Protein AF-0000000078281452 (afdb_homodimer)

Secondary structure (DSSP, 8-state):
--S-EEEEEEEE-TTSBSSSGGGGSHHHHHHHHHHHHHHHHT--SEEEEEHHHHIIIIITTPPP-----SSPPPSS-B-S-S--SSEEEEE-TT-----SSSEE-SGGGPPPEEEEEEE-TT--HHHHHHHHHHT-EEEE--SSS--HHHHHHHHHHHH---EEEE---HHHHHHHHHTT--SEEEEEE-SEE---TTS-BSS---TT-S----EE-EEEEEEEETTTEEEEEEE-/--S-EEEEEEEE-TTSBSSSGGGGSHHHHHHHHHHHHHHHHT--SEEEEEHHHHIIIIITTPPP-----SSPPPSS-B-S-S--SSEEEEE-TT-----SSSEE-SGGGPPPEEEEEEE-TT--HHHHHHHHHHT-EEEE--SSS--HHHHHHHHHHHH---EEEE---HHHHHHHHHTT--SEEEEEE-SEE---TTS-BSS---TT-S----EE-EEEEEEEETTTEEEEEEE-

Foldseek 3Di:
DLFAQEEAQAEAEPVQFRDADQCVDPLNVLLVLVSLVVVVVLLFQEEEEEDVVCCVPPQVQDFADFDDDPDADDQAWDQLDLDDSHAYEYEDAAQGGHDDAQWDPDDSPDHTHGYEYEYAPNYDSRSVVSCVVRSHTYHHQYHRDHDVVSVRSCCCPRNVTHHYYYYDDQAVQQVCVQVVNHFKYKYKYRHHDRPDPPGGGNHDHDPPDPDGDDDDWDWDDWDDDPDRIIITMIGD/DLFAQEEAQAEAEPVQFRDADQCVDPLNVLLVLVSLVVVVVLLFQEEEEEDVVCCVPPQVQDFADFDDDPDADDQAWDQLDLDDSHAYEYEDAAQGGHDDAQWDPDDSPDHTHGYEYEYALNYDSRSVVSCVVRSHTYHHQYHRDHDVVSVRSCCCPRNVTHHYYYYDDQAVQQVCVQVVNHFKYKYKYRHHDRPDPPGGGNHDHDPVDPDGDDDDWDWDDWDDDPPRIIITMIGD

InterPro domains:
  IPR002734 Bacterial bifunctional deaminase-reductase, C-terminal [PF01872] (4-227)
  IPR024072 Dihydrofolate reductase-like domain superfamily [G3DSA:3.40.430.10] (1-236)
  IPR024072 Dihydrofolate reductase-like domain superfamily [SSF53597] (1-235)
  IPR050765 Riboflavin Biosynthesis HTP Reductase [PTHR38011] (2-235)

Structure (mmCIF, N/CA/C/O backbone):
data_AF-0000000078281452-model_v1
#
loop_
_entity.id
_entity.type
_entity.pdbx_description
1 polymer '5-amino-6-(5-phosphoribosylamino)uracil reductase'
#
loop_
_atom_site.group_PDB
_atom_site.id
_atom_site.type_symbol
_atom_site.label_atom_id
_atom_site.label_alt_id
_atom_site.label_comp_id
_atom_site.label_asym_id
_atom_site.label_entity_id
_atom_site.label_seq_id
_atom_site.pdbx_PDB_ins_code
_atom_site.Cartn_x
_atom_site.Cartn_y
_atom_site.Cartn_z
_atom_site.occupancy
_atom_site.B_iso_or_equiv
_atom_site.auth_seq_id
_atom_site.auth_comp_id
_atom_site.auth_asym_id
_atom_site.auth_atom_id
_atom_site.pdbx_PDB_model_num
ATOM 1 N N . MET A 1 1 ? 11.133 -30.734 3.061 1 70.44 1 MET A N 1
ATOM 2 C CA . MET A 1 1 ? 9.781 -30.234 3.256 1 70.44 1 MET A CA 1
ATOM 3 C C . MET A 1 1 ? 8.844 -30.766 2.178 1 70.44 1 MET A C 1
ATOM 5 O O . MET A 1 1 ? 9.273 -31.047 1.057 1 70.44 1 MET A O 1
ATOM 9 N N . ASN A 1 2 ? 7.605 -31.125 2.459 1 92.94 2 ASN A N 1
ATOM 10 C CA . ASN A 1 2 ? 6.664 -31.734 1.532 1 92.94 2 ASN A CA 1
ATOM 11 C C . ASN A 1 2 ? 5.992 -30.703 0.636 1 92.94 2 ASN A C 1
ATOM 13 O O . ASN A 1 2 ? 4.863 -30.906 0.189 1 92.94 2 ASN A O 1
ATOM 17 N N . ARG A 1 3 ? 6.715 -29.5 0.465 1 97.75 3 ARG A N 1
ATOM 18 C CA . ARG A 1 3 ? 6.258 -28.438 -0.427 1 97.75 3 ARG A CA 1
ATOM 19 C C . ARG A 1 3 ? 7.438 -27.672 -1.017 1 97.75 3 ARG A C 1
ATOM 21 O O . ARG A 1 3 ? 8.562 -27.781 -0.521 1 97.75 3 ARG A O 1
ATOM 28 N N . PRO A 1 4 ? 7.25 -26.906 -2.113 1 98.75 4 PRO A N 1
ATOM 29 C CA . PRO A 1 4 ? 8.336 -26.078 -2.668 1 98.75 4 PRO A CA 1
ATOM 30 C C . PRO A 1 4 ? 8.781 -24.969 -1.72 1 98.75 4 PRO A C 1
ATOM 32 O O . PRO A 1 4 ? 8.039 -24.609 -0.804 1 98.75 4 PRO A O 1
ATOM 35 N N . HIS A 1 5 ? 10.07 -24.562 -1.859 1 98.75 5 HIS A N 1
ATOM 36 C CA . HIS A 1 5 ? 10.469 -23.266 -1.347 1 98.75 5 HIS A CA 1
ATOM 37 C C . HIS A 1 5 ? 9.75 -22.141 -2.08 1 98.75 5 HIS A C 1
ATOM 39 O O . HIS A 1 5 ? 9.836 -22.031 -3.307 1 98.75 5 HIS A O 1
ATOM 45 N N . ILE A 1 6 ? 8.992 -21.266 -1.344 1 98.88 6 ILE A N 1
ATOM 46 C CA . ILE A 1 6 ? 8.109 -20.312 -1.989 1 98.88 6 ILE A CA 1
ATOM 47 C C . ILE A 1 6 ? 8.648 -18.891 -1.779 1 98.88 6 ILE A C 1
ATOM 49 O O . ILE A 1 6 ? 8.812 -18.453 -0.642 1 98.88 6 ILE A O 1
ATOM 53 N N . ILE A 1 7 ? 8.93 -18.172 -2.822 1 98.94 7 ILE A N 1
ATOM 54 C CA . ILE A 1 7 ? 9.328 -16.766 -2.836 1 98.94 7 ILE A CA 1
ATOM 55 C C . ILE A 1 7 ? 8.211 -15.922 -3.439 1 98.94 7 ILE A C 1
ATOM 57 O O . ILE A 1 7 ? 7.836 -16.109 -4.598 1 98.94 7 ILE A O 1
ATOM 61 N N . CYS A 1 8 ? 7.613 -15.062 -2.646 1 98.94 8 CYS A N 1
ATOM 62 C CA . CYS A 1 8 ? 6.723 -14.055 -3.215 1 98.94 8 CYS A CA 1
ATOM 63 C C . CYS A 1 8 ? 7.52 -12.93 -3.867 1 98.94 8 CYS A C 1
ATOM 65 O O . CYS A 1 8 ? 8.195 -12.156 -3.18 1 98.94 8 CYS A O 1
ATOM 67 N N . HIS A 1 9 ? 7.512 -12.898 -5.184 1 98.88 9 HIS A N 1
ATOM 68 C CA . HIS A 1 9 ? 8.273 -11.922 -5.961 1 98.88 9 HIS A CA 1
ATOM 69 C C . HIS A 1 9 ? 7.344 -10.922 -6.648 1 98.88 9 HIS A C 1
ATOM 71 O O . HIS A 1 9 ? 6.594 -11.289 -7.559 1 98.88 9 HIS A O 1
ATOM 77 N N . MET A 1 10 ? 7.398 -9.664 -6.191 1 98.88 10 MET A N 1
ATOM 78 C CA . MET A 1 10 ? 6.43 -8.664 -6.633 1 98.88 10 MET A CA 1
ATOM 79 C C . MET A 1 10 ? 7.117 -7.348 -6.969 1 98.88 10 MET A C 1
ATOM 81 O O . MET A 1 10 ? 8.102 -6.977 -6.328 1 98.88 10 MET A O 1
ATOM 85 N N . MET A 1 11 ? 6.66 -6.699 -7.969 1 98.69 11 MET A N 1
ATOM 86 C CA . MET A 1 11 ? 6.906 -5.266 -8.102 1 98.69 11 MET A CA 1
ATOM 87 C C . MET A 1 11 ? 5.82 -4.461 -7.395 1 98.69 11 MET A C 1
ATOM 89 O O . MET A 1 11 ? 4.637 -4.777 -7.5 1 98.69 11 MET A O 1
ATOM 93 N N . VAL A 1 12 ? 6.219 -3.434 -6.711 1 98.75 12 VAL A N 1
ATOM 94 C CA . VAL A 1 12 ? 5.262 -2.664 -5.918 1 98.75 12 VAL A CA 1
ATOM 95 C C . VAL A 1 12 ? 5.582 -1.174 -6.031 1 98.75 12 VAL A C 1
ATOM 97 O O . VAL A 1 12 ? 6.75 -0.788 -6.121 1 98.75 12 VAL A O 1
ATOM 100 N N . ALA A 1 13 ? 4.531 -0.333 -6.129 1 98.56 13 ALA A N 1
ATOM 101 C CA . ALA A 1 13 ? 4.68 1.114 -6.008 1 98.56 13 ALA A CA 1
ATOM 102 C C . ALA A 1 13 ? 4.961 1.517 -4.562 1 98.56 13 ALA A C 1
ATOM 104 O O . ALA A 1 13 ? 4.828 0.701 -3.646 1 98.56 13 ALA A O 1
ATOM 105 N N . LEU A 1 14 ? 5.316 2.762 -4.332 1 98.69 14 LEU A N 1
ATOM 106 C CA . LEU A 1 14 ? 5.691 3.252 -3.012 1 98.69 14 LEU A CA 1
ATOM 107 C C . LEU A 1 14 ? 4.512 3.168 -2.047 1 98.69 14 LEU A C 1
ATOM 109 O O . LEU A 1 14 ? 4.707 3.053 -0.834 1 98.69 14 LEU A O 1
ATOM 113 N N . ASP A 1 15 ? 3.295 3.193 -2.609 1 98.25 15 ASP A N 1
ATOM 114 C CA . ASP A 1 15 ? 2.107 3.135 -1.764 1 98.25 15 ASP A CA 1
ATOM 115 C C . ASP A 1 15 ? 1.505 1.732 -1.758 1 98.25 15 ASP A C 1
ATOM 117 O O . ASP A 1 15 ? 0.327 1.559 -1.439 1 98.25 15 ASP A O 1
ATOM 121 N N . GLY A 1 16 ? 2.277 0.703 -2.178 1 98.5 16 GLY A N 1
ATOM 122 C CA . GLY A 1 16 ? 1.945 -0.696 -1.958 1 98.5 16 GLY A CA 1
ATOM 123 C C . GLY A 1 16 ? 1.131 -1.3 -3.086 1 98.5 16 GLY A C 1
ATOM 124 O O . GLY A 1 16 ? 0.745 -2.469 -3.021 1 98.5 16 GLY A O 1
ATOM 125 N N . LYS A 1 17 ? 0.88 -0.483 -4.137 1 97.94 17 LYS A N 1
ATOM 126 C CA . LYS A 1 17 ? 0.042 -0.959 -5.234 1 97.94 17 LYS A CA 1
ATOM 127 C C . LYS A 1 17 ? 0.832 -1.863 -6.18 1 97.94 17 LYS A C 1
ATOM 129 O O . LYS A 1 17 ? 1.999 -1.595 -6.473 1 97.94 17 LYS A O 1
ATOM 134 N N . ILE A 1 18 ? 0.162 -2.918 -6.707 1 98.19 18 ILE A N 1
ATOM 135 C CA . ILE A 1 18 ? 0.9 -3.879 -7.52 1 98.19 18 ILE A CA 1
ATOM 136 C C . ILE A 1 18 ? 0.358 -3.871 -8.945 1 98.19 18 ILE A C 1
ATOM 138 O O . ILE A 1 18 ? 0.804 -4.652 -9.789 1 98.19 18 ILE A O 1
ATOM 142 N N . ILE A 1 19 ? -0.633 -3.104 -9.203 1 96.31 19 ILE A N 1
ATOM 143 C CA . ILE A 1 19 ? -1.173 -2.82 -10.531 1 96.31 19 ILE A CA 1
ATOM 144 C C . ILE A 1 19 ? -1.638 -1.367 -10.602 1 96.31 19 ILE A C 1
ATOM 146 O O . ILE A 1 19 ? -1.629 -0.658 -9.594 1 96.31 19 ILE A O 1
ATOM 150 N N . GLY A 1 20 ? -1.93 -0.9 -11.781 1 93.94 20 GLY A N 1
ATOM 151 C CA . GLY A 1 20 ? -2.508 0.429 -11.898 1 93.94 20 GLY A CA 1
ATOM 152 C C . GLY A 1 20 ? -1.698 1.358 -12.781 1 93.94 20 GLY A C 1
ATOM 153 O O . GLY A 1 20 ? -0.766 0.921 -13.461 1 93.94 20 GLY A O 1
ATOM 154 N N . GLU A 1 21 ? -2.014 2.619 -12.711 1 93.81 21 GLU A N 1
ATOM 155 C CA . GLU A 1 21 ? -1.509 3.619 -13.648 1 93.81 21 GLU A CA 1
ATOM 156 C C . GLU A 1 21 ? -0.019 3.869 -13.438 1 93.81 21 GLU A C 1
ATOM 158 O O . GLU A 1 21 ? 0.686 4.273 -14.367 1 93.81 21 GLU A O 1
ATOM 163 N N . TYR A 1 22 ? 0.426 3.625 -12.227 1 96.19 22 TYR A N 1
ATOM 164 C CA . TYR A 1 22 ? 1.844 3.877 -11.992 1 96.19 22 TYR A CA 1
ATOM 165 C C . TYR A 1 22 ? 2.709 3.037 -12.93 1 96.19 22 TYR A C 1
ATOM 167 O O . TYR A 1 22 ? 3.828 3.428 -13.266 1 96.19 22 TYR A O 1
ATOM 175 N N . MET A 1 23 ? 2.221 1.905 -13.414 1 96.06 23 MET A N 1
ATOM 176 C CA . MET A 1 23 ? 2.986 0.963 -14.227 1 96.06 23 MET A CA 1
ATOM 177 C C . MET A 1 23 ? 3.27 1.542 -15.609 1 96.06 23 MET A C 1
ATOM 179 O O . MET A 1 23 ? 4.129 1.038 -16.328 1 96.06 23 MET A O 1
ATOM 183 N N . ASP A 1 24 ? 2.566 2.57 -15.969 1 94.19 24 ASP A N 1
ATOM 184 C CA . ASP A 1 24 ? 2.717 3.168 -17.297 1 94.19 24 ASP A CA 1
ATOM 185 C C . ASP A 1 24 ? 3.768 4.277 -17.281 1 94.19 24 ASP A C 1
ATOM 187 O O . ASP A 1 24 ? 4.043 4.891 -18.312 1 94.19 24 ASP A O 1
ATOM 191 N N . THR A 1 25 ? 4.387 4.508 -16.141 1 95.81 25 THR A N 1
ATOM 192 C CA . THR A 1 25 ? 5.438 5.516 -16.047 1 95.81 25 THR A CA 1
ATOM 193 C C . THR A 1 25 ? 6.77 4.949 -16.531 1 95.81 25 THR A C 1
ATOM 195 O O . THR A 1 25 ? 6.965 3.734 -16.547 1 95.81 25 THR A O 1
ATOM 198 N N . LYS A 1 26 ? 7.645 5.82 -16.922 1 92.44 26 LYS A N 1
ATOM 199 C CA . LYS A 1 26 ? 8.945 5.398 -17.438 1 92.44 26 LYS A CA 1
ATOM 200 C C . LYS A 1 26 ? 9.734 4.641 -16.375 1 92.44 26 LYS A C 1
ATOM 202 O O . LYS A 1 26 ? 10.32 3.594 -16.656 1 92.44 26 LYS A O 1
ATOM 207 N N . THR A 1 27 ? 9.766 5.164 -15.234 1 94.31 27 THR A N 1
ATOM 208 C CA . THR A 1 27 ? 10.562 4.547 -14.172 1 94.31 27 THR A CA 1
ATOM 209 C C . THR A 1 27 ? 10 3.178 -13.805 1 94.31 27 THR A C 1
ATOM 211 O O . THR A 1 27 ? 10.758 2.256 -13.492 1 94.31 27 THR A O 1
ATOM 214 N N . ALA A 1 28 ? 8.664 3.068 -13.844 1 95.69 28 ALA A N 1
ATOM 215 C CA . ALA A 1 28 ? 8.055 1.769 -13.578 1 95.69 28 ALA A CA 1
ATOM 216 C C . ALA A 1 28 ? 8.422 0.755 -14.656 1 95.69 28 ALA A C 1
ATOM 218 O O . ALA A 1 28 ? 8.594 -0.431 -14.367 1 95.69 28 ALA A O 1
ATOM 219 N N . TYR A 1 29 ? 8.516 1.206 -15.844 1 94.88 29 TYR A N 1
ATOM 220 C CA . TYR A 1 29 ? 8.93 0.327 -16.938 1 94.88 29 TYR A CA 1
ATOM 221 C C . TYR A 1 29 ? 10.328 -0.222 -16.688 1 94.88 29 TYR A C 1
ATOM 223 O O . TYR A 1 29 ? 10.578 -1.417 -16.875 1 94.88 29 TYR A O 1
ATOM 231 N N . ASP A 1 30 ? 11.195 0.67 -16.281 1 96.31 30 ASP A N 1
ATOM 232 C CA . ASP A 1 30 ? 12.555 0.247 -15.969 1 96.31 30 ASP A CA 1
ATOM 233 C C . ASP A 1 30 ? 12.555 -0.782 -14.836 1 96.31 30 ASP A C 1
ATOM 235 O O . ASP A 1 30 ? 13.305 -1.759 -14.883 1 96.31 30 ASP A O 1
ATOM 239 N N . MET A 1 31 ? 11.75 -0.57 -13.867 1 97.75 31 MET A N 1
ATOM 240 C CA . MET A 1 31 ? 11.688 -1.485 -12.734 1 97.75 31 MET A CA 1
ATOM 241 C C . MET A 1 31 ? 11.078 -2.822 -13.141 1 97.75 31 MET A C 1
ATOM 243 O O . MET A 1 31 ? 11.422 -3.865 -12.586 1 97.75 31 MET A O 1
ATOM 247 N N . ASN A 1 32 ? 10.172 -2.773 -14.125 1 96.94 32 ASN A N 1
ATOM 248 C CA . ASN A 1 32 ? 9.609 -4.02 -14.641 1 96.94 32 ASN A CA 1
ATOM 249 C C . ASN A 1 32 ? 10.688 -4.891 -15.281 1 96.94 32 ASN A C 1
ATOM 251 O O . ASN A 1 32 ? 10.664 -6.117 -15.148 1 96.94 32 ASN A O 1
ATOM 255 N N . ALA A 1 33 ? 11.594 -4.266 -16.016 1 96.19 33 ALA A N 1
ATOM 256 C CA . ALA A 1 33 ? 12.719 -5 -16.578 1 96.19 33 ALA A CA 1
ATOM 257 C C . ALA A 1 33 ? 13.578 -5.633 -15.492 1 96.19 33 ALA A C 1
ATOM 259 O O . ALA A 1 33 ? 14.016 -6.777 -15.625 1 96.19 33 ALA A O 1
ATOM 260 N N . GLU A 1 34 ? 13.812 -4.887 -14.445 1 98 34 GLU A N 1
ATOM 261 C CA . GLU A 1 34 ? 14.555 -5.418 -13.305 1 98 34 GLU A CA 1
ATOM 262 C C . GLU A 1 34 ? 13.797 -6.566 -12.641 1 98 34 GLU A C 1
ATOM 264 O O . GLU A 1 34 ? 14.398 -7.566 -12.242 1 98 34 GLU A O 1
ATOM 269 N N . TYR A 1 35 ? 12.523 -6.41 -12.516 1 98.38 35 TYR A N 1
ATOM 270 C CA . TYR A 1 35 ? 11.664 -7.453 -11.977 1 98.38 35 TYR A CA 1
ATOM 271 C C . TYR A 1 35 ? 11.844 -8.758 -12.742 1 98.38 35 TYR A C 1
ATOM 273 O O . TYR A 1 35 ? 12.016 -9.82 -12.133 1 98.38 35 TYR A O 1
ATOM 281 N N . ASP A 1 36 ? 11.828 -8.648 -14.047 1 97.12 36 ASP A N 1
ATOM 282 C CA . ASP A 1 36 ? 11.977 -9.82 -14.906 1 97.12 36 ASP A CA 1
ATOM 283 C C . ASP A 1 36 ? 13.375 -10.43 -14.758 1 97.12 36 ASP A C 1
ATOM 285 O O . ASP A 1 36 ? 13.516 -11.648 -14.688 1 97.12 36 ASP A O 1
ATOM 289 N N . ARG A 1 37 ? 14.359 -9.578 -14.734 1 97.19 37 ARG A N 1
ATOM 290 C CA . ARG A 1 37 ? 15.727 -10.055 -14.562 1 97.19 37 ARG A CA 1
ATOM 291 C C . ARG A 1 37 ? 15.883 -10.82 -13.25 1 97.19 37 ARG A C 1
ATOM 293 O O . ARG A 1 37 ? 16.469 -11.906 -13.227 1 97.19 37 ARG A O 1
ATOM 300 N N . ILE A 1 38 ? 15.344 -10.305 -12.188 1 98.38 38 ILE A N 1
ATOM 301 C CA . ILE A 1 38 ? 15.445 -10.922 -10.867 1 98.38 38 ILE A CA 1
ATOM 302 C C . ILE A 1 38 ? 14.656 -12.227 -10.836 1 98.38 38 ILE A C 1
ATOM 304 O O . ILE A 1 38 ? 15.102 -13.219 -10.266 1 98.38 38 ILE A O 1
ATOM 308 N N . HIS A 1 39 ? 13.469 -12.195 -11.422 1 98.06 39 HIS A N 1
ATOM 309 C CA . HIS A 1 39 ? 12.703 -13.422 -11.594 1 98.06 39 HIS A CA 1
ATOM 310 C C . HIS A 1 39 ? 13.562 -14.531 -12.18 1 98.06 39 HIS A C 1
ATOM 312 O O . HIS A 1 39 ? 13.555 -15.656 -11.68 1 98.06 39 HIS A O 1
ATOM 318 N N . ASP A 1 40 ? 14.281 -14.227 -13.25 1 96.62 40 ASP A N 1
ATOM 319 C CA . ASP A 1 40 ? 15.117 -15.219 -13.93 1 96.62 40 ASP A CA 1
ATOM 320 C C . ASP A 1 40 ? 16.25 -15.695 -13.023 1 96.62 40 ASP A C 1
ATOM 322 O O . ASP A 1 40 ? 16.625 -16.875 -13.055 1 96.62 40 ASP A O 1
ATOM 326 N N . GLU A 1 41 ? 16.734 -14.812 -12.242 1 97.25 41 GLU A N 1
ATOM 327 C CA . GLU A 1 41 ? 17.859 -15.133 -11.367 1 97.25 41 GLU A CA 1
ATOM 328 C C . GLU A 1 41 ? 17.453 -16.156 -10.305 1 97.25 41 GLU A C 1
ATOM 330 O O . GLU A 1 41 ? 18.297 -16.906 -9.812 1 97.25 41 GLU A O 1
ATOM 335 N N . PHE A 1 42 ? 16.203 -16.219 -9.953 1 97.94 42 PHE A N 1
ATOM 336 C CA . PHE A 1 42 ? 15.75 -17.172 -8.945 1 97.94 42 PHE A CA 1
ATOM 337 C C . PHE A 1 42 ? 15.789 -18.594 -9.484 1 97.94 42 PHE A C 1
ATOM 339 O O . PHE A 1 42 ? 15.82 -19.562 -8.711 1 97.94 42 PHE A O 1
ATOM 346 N N . GLU A 1 43 ? 15.742 -18.766 -10.828 1 97.06 43 GLU A N 1
ATOM 347 C CA . GLU A 1 43 ? 15.797 -20.078 -11.477 1 97.06 43 GLU A CA 1
ATOM 348 C C . GLU A 1 43 ? 14.758 -21.031 -10.883 1 97.06 43 GLU A C 1
ATOM 350 O O . GLU A 1 43 ? 15.086 -22.156 -10.508 1 97.06 43 GLU A O 1
ATOM 355 N N . ALA A 1 44 ? 13.531 -20.531 -10.758 1 98 44 ALA A N 1
ATOM 356 C CA . ALA A 1 44 ? 12.461 -21.312 -10.156 1 98 44 ALA A CA 1
ATOM 357 C C . ALA A 1 44 ? 11.922 -22.344 -11.133 1 98 44 ALA A C 1
ATOM 359 O O . ALA A 1 44 ? 12.039 -22.188 -12.352 1 98 44 ALA A O 1
ATOM 360 N N . ASP A 1 45 ? 11.32 -23.422 -10.602 1 98.06 45 ASP A N 1
ATOM 361 C CA . ASP A 1 45 ? 10.711 -24.469 -11.406 1 98.06 45 ASP A CA 1
ATOM 362 C C . ASP A 1 45 ? 9.336 -24.062 -11.914 1 98.06 45 ASP A C 1
ATOM 364 O O . ASP A 1 45 ? 8.82 -24.641 -12.875 1 98.06 45 ASP A O 1
ATOM 368 N N . ALA A 1 46 ? 8.742 -23.062 -11.18 1 98.38 46 ALA A N 1
ATOM 369 C CA . ALA A 1 46 ? 7.387 -22.641 -11.516 1 98.38 46 ALA A CA 1
ATOM 370 C C . ALA A 1 46 ? 7.113 -21.219 -11.008 1 98.38 46 ALA A C 1
ATOM 372 O O . ALA A 1 46 ? 7.781 -20.75 -10.094 1 98.38 46 ALA A O 1
ATOM 373 N N . TRP A 1 47 ? 6.219 -20.594 -11.641 1 98.19 47 TRP A N 1
ATOM 374 C CA . TRP A 1 47 ? 5.633 -19.359 -11.141 1 98.19 47 TRP A CA 1
ATOM 375 C C . TRP A 1 47 ? 4.113 -19.438 -11.133 1 98.19 47 TRP A C 1
ATOM 377 O O . TRP A 1 47 ? 3.523 -20.266 -11.82 1 98.19 47 TRP A O 1
ATOM 387 N N . MET A 1 48 ? 3.504 -18.656 -10.281 1 98.75 48 MET A N 1
ATOM 388 C CA . MET A 1 48 ? 2.082 -18.844 -10 1 98.75 48 MET A CA 1
ATOM 389 C C . MET A 1 48 ? 1.372 -17.5 -9.914 1 98.75 48 MET A C 1
ATOM 391 O O . MET A 1 48 ? 1.904 -16.547 -9.336 1 98.75 48 MET A O 1
ATOM 395 N N . CYS A 1 49 ? 0.233 -17.391 -10.477 1 98.31 49 CYS A N 1
ATOM 396 C CA . CYS A 1 49 ? -0.654 -16.234 -10.375 1 98.31 49 CYS A CA 1
ATOM 397 C C . CYS A 1 49 ? -2.1 -16.672 -10.18 1 98.31 49 CYS A C 1
ATOM 399 O O . CYS A 1 49 ? -2.455 -17.812 -10.477 1 98.31 49 CYS A O 1
ATOM 401 N N . GLY A 1 50 ? -2.857 -15.75 -9.703 1 98.19 50 GLY A N 1
ATOM 402 C CA . GLY A 1 50 ? -4.293 -15.977 -9.617 1 98.19 50 GLY A CA 1
ATOM 403 C C . GLY A 1 50 ? -5.008 -15.75 -10.93 1 98.19 50 GLY A C 1
ATOM 404 O O . GLY A 1 50 ? -4.422 -15.234 -11.891 1 98.19 50 GLY A O 1
ATOM 405 N N . ARG A 1 51 ? -6.25 -16.031 -10.922 1 97.62 51 ARG A N 1
ATOM 406 C CA . ARG A 1 51 ? -7.098 -16.062 -12.109 1 97.62 51 ARG A CA 1
ATOM 407 C C . ARG A 1 51 ? -7.117 -14.703 -12.805 1 97.62 51 ARG A C 1
ATOM 409 O O . ARG A 1 51 ? -6.91 -14.609 -14.016 1 97.62 51 ARG A O 1
ATOM 416 N N . VAL A 1 52 ? -7.289 -13.633 -12.031 1 96.44 52 VAL A N 1
ATOM 417 C CA . VAL A 1 52 ? -7.453 -12.305 -12.602 1 96.44 52 VAL A CA 1
ATOM 418 C C . VAL A 1 52 ? -6.156 -11.867 -13.273 1 96.44 52 VAL A C 1
ATOM 420 O O . VAL A 1 52 ? -6.172 -11.312 -14.375 1 96.44 52 VAL A O 1
ATOM 423 N N . THR A 1 53 ? -5.047 -12.078 -12.633 1 96.75 53 THR A N 1
ATOM 424 C CA . THR A 1 53 ? -3.748 -11.75 -13.211 1 96.75 53 THR A CA 1
ATOM 425 C C . THR A 1 53 ? -3.516 -12.539 -14.5 1 96.75 53 THR A C 1
ATOM 427 O O . THR A 1 53 ? -3.051 -11.984 -15.5 1 96.75 53 THR A O 1
ATOM 430 N N . MET A 1 54 ? -3.877 -13.828 -14.516 1 97.75 54 MET A N 1
ATOM 431 C CA . MET A 1 54 ? -3.744 -14.641 -15.719 1 97.75 54 MET A CA 1
ATOM 432 C C . MET A 1 54 ? -4.625 -14.109 -16.844 1 97.75 54 MET A C 1
ATOM 434 O O . MET A 1 54 ? -4.188 -14.008 -17.984 1 97.75 54 MET A O 1
ATOM 438 N N . ASP A 1 55 ? -5.867 -13.727 -16.484 1 97.44 55 ASP A N 1
ATOM 439 C CA . ASP A 1 55 ? -6.793 -13.164 -17.469 1 97.44 55 ASP A CA 1
ATOM 440 C C . ASP A 1 55 ? -6.227 -11.891 -18.078 1 97.44 55 ASP A C 1
ATOM 442 O O . ASP A 1 55 ? -6.227 -11.727 -19.312 1 97.44 55 ASP A O 1
ATOM 446 N N . ASP A 1 56 ? -5.719 -11.102 -17.25 1 95.06 56 ASP A N 1
ATOM 447 C CA . ASP A 1 56 ? -5.242 -9.789 -17.672 1 95.06 56 ASP A CA 1
ATOM 448 C C . ASP A 1 56 ? -4.055 -9.914 -18.625 1 95.06 56 ASP A C 1
ATOM 450 O O . ASP A 1 56 ? -3.883 -9.094 -19.531 1 95.06 56 ASP A O 1
ATOM 454 N N . ASN A 1 57 ? -3.279 -10.914 -18.484 1 94.88 57 ASN A N 1
ATOM 455 C CA . ASN A 1 57 ? -1.976 -10.914 -19.141 1 94.88 57 ASN A CA 1
ATOM 456 C C . ASN A 1 57 ? -1.906 -11.953 -20.25 1 94.88 57 ASN A C 1
ATOM 458 O O . ASN A 1 57 ? -1.085 -11.844 -21.172 1 94.88 57 ASN A O 1
ATOM 462 N N . PHE A 1 58 ? -2.83 -12.945 -20.219 1 96.25 58 PHE A N 1
ATOM 463 C CA . PHE A 1 58 ? -2.564 -14.047 -21.141 1 96.25 58 PHE A CA 1
ATOM 464 C C . PHE A 1 58 ? -3.826 -14.43 -21.891 1 96.25 58 PHE A C 1
ATOM 466 O O . PHE A 1 58 ? -3.768 -14.734 -23.094 1 96.25 58 PHE A O 1
ATOM 473 N N . THR A 1 59 ? -5.031 -14.477 -21.188 1 96.94 59 THR A N 1
ATOM 474 C CA . THR A 1 59 ? -6.23 -14.906 -21.906 1 96.94 59 THR A CA 1
ATOM 475 C C . THR A 1 59 ? -7.031 -13.695 -22.391 1 96.94 59 THR A C 1
ATOM 477 O O . THR A 1 59 ? -7.922 -13.836 -23.234 1 96.94 59 THR A O 1
ATOM 480 N N . PHE A 1 60 ? -6.75 -12.469 -21.719 1 96.75 60 PHE A N 1
ATOM 481 C CA . PHE A 1 60 ? -7.418 -11.219 -22.062 1 96.75 60 PHE A CA 1
ATOM 482 C C . PHE A 1 60 ? -8.93 -11.375 -21.969 1 96.75 60 PHE A C 1
ATOM 484 O O . PHE A 1 60 ? -9.672 -10.859 -22.812 1 96.75 60 PHE A O 1
ATOM 491 N N . TYR A 1 61 ? -9.328 -12.242 -21.047 1 96.38 61 TYR A N 1
ATOM 492 C CA . TYR A 1 61 ? -10.711 -12.445 -20.641 1 96.38 61 TYR A CA 1
ATOM 493 C C . TYR A 1 61 ? -11.508 -13.156 -21.719 1 96.38 61 TYR A C 1
ATOM 495 O O . TYR A 1 61 ? -12.734 -13.047 -21.781 1 96.38 61 TYR A O 1
ATOM 503 N N . GLU A 1 62 ? -10.82 -13.82 -22.531 1 96.5 62 GLU A N 1
ATOM 504 C CA . GLU A 1 62 ? -11.523 -14.695 -23.469 1 96.5 62 GLU A CA 1
ATOM 505 C C . GLU A 1 62 ? -12.289 -15.797 -22.75 1 96.5 62 GLU A C 1
ATOM 507 O O . GLU A 1 62 ? -11.789 -16.359 -21.766 1 96.5 62 GLU A O 1
ATOM 512 N N . LYS A 1 63 ? -13.484 -16.109 -23.312 1 94.94 63 LYS A N 1
ATOM 513 C CA . LYS A 1 63 ? -14.289 -17.172 -22.719 1 94.94 63 LYS A CA 1
ATOM 514 C C . LYS A 1 63 ? -13.945 -18.531 -23.359 1 94.94 63 LYS A C 1
ATOM 516 O O . LYS A 1 63 ? -13.82 -18.625 -24.578 1 94.94 63 LYS A O 1
ATOM 521 N N . PRO A 1 64 ? -13.703 -19.484 -22.484 1 96.75 64 PRO A N 1
ATOM 522 C CA . PRO A 1 64 ? -13.461 -20.797 -23.062 1 96.75 64 PRO A CA 1
ATOM 523 C C . PRO A 1 64 ? -14.672 -21.344 -23.828 1 96.75 64 PRO A C 1
ATOM 525 O O . PRO A 1 64 ? -15.812 -21.125 -23.406 1 96.75 64 PRO A O 1
ATOM 528 N N . GLU A 1 65 ? -14.438 -21.969 -24.922 1 94.31 65 GLU A N 1
ATOM 529 C CA . GLU A 1 65 ? -15.5 -22.672 -25.641 1 94.31 65 GLU A CA 1
ATOM 530 C C . GLU A 1 65 ? -15.789 -24.031 -25.016 1 94.31 65 GLU A C 1
ATOM 532 O O . GLU A 1 65 ? -15.125 -25.016 -25.328 1 94.31 65 GLU A O 1
ATOM 537 N N . LEU A 1 66 ? -16.828 -24.062 -24.312 1 96.56 66 LEU A N 1
ATOM 538 C CA . LEU A 1 66 ? -17.094 -25.266 -23.547 1 96.56 66 LEU A CA 1
ATOM 539 C C . LEU A 1 66 ? -18.172 -26.125 -24.219 1 96.56 66 LEU A C 1
ATOM 541 O O . LEU A 1 66 ? -19.141 -25.594 -24.766 1 96.56 66 LEU A O 1
ATOM 545 N N . HIS A 1 67 ? -17.938 -27.328 -24.25 1 95.12 67 HIS A N 1
ATOM 546 C CA . HIS A 1 67 ? -18.875 -28.328 -24.719 1 95.12 67 HIS A CA 1
ATOM 547 C C . HIS A 1 67 ? -19.047 -29.453 -23.703 1 95.12 67 HIS A C 1
ATOM 549 O O . HIS A 1 67 ? -18.062 -29.984 -23.188 1 95.12 67 HIS A O 1
ATOM 555 N N . GLU A 1 68 ? -20.344 -29.734 -23.5 1 94.38 68 GLU A N 1
ATOM 556 C CA . GLU A 1 68 ? -20.594 -30.828 -22.578 1 94.38 68 GLU A CA 1
ATOM 557 C C . GLU A 1 68 ? -20.031 -32.156 -23.109 1 94.38 68 GLU A C 1
ATOM 559 O O . GLU A 1 68 ? -20.328 -32.531 -24.25 1 94.38 68 GLU A O 1
ATOM 564 N N . PRO A 1 69 ? -19.234 -32.812 -22.281 1 93.88 69 PRO A N 1
ATOM 565 C CA . PRO A 1 69 ? -18.703 -34.094 -22.75 1 93.88 69 PRO A CA 1
ATOM 566 C C . PRO A 1 69 ? -19.75 -35.188 -22.734 1 93.88 69 PRO A C 1
ATOM 568 O O . PRO A 1 69 ? -20.75 -35.094 -22.016 1 93.88 69 PRO A O 1
ATOM 571 N N . ALA A 1 70 ? -19.484 -36.125 -23.5 1 91.62 70 ALA A N 1
ATOM 572 C CA . ALA A 1 70 ? -20.422 -37.25 -23.625 1 91.62 70 ALA A CA 1
ATOM 573 C C . ALA A 1 70 ? -20.484 -38.062 -22.344 1 91.62 70 ALA A C 1
ATOM 575 O O . ALA A 1 70 ? -21.547 -38.594 -21.984 1 91.62 70 ALA A O 1
ATOM 576 N N . GLU A 1 71 ? -19.391 -38.219 -21.672 1 91.44 71 GLU A N 1
ATOM 577 C CA . GLU A 1 71 ? -19.297 -38.938 -20.422 1 91.44 71 GLU A CA 1
ATOM 578 C C . GLU A 1 71 ? -18.812 -38.062 -19.297 1 91.44 71 GLU A C 1
ATOM 580 O O . GLU A 1 71 ? -18.141 -37.031 -19.531 1 91.44 71 GLU A O 1
ATOM 585 N N . LYS A 1 72 ? -19.219 -38.5 -18.094 1 93.31 72 LYS A N 1
ATOM 586 C CA . LYS A 1 72 ? -18.734 -37.781 -16.906 1 93.31 72 LYS A CA 1
ATOM 587 C C . LYS A 1 72 ? -17.219 -37.875 -16.797 1 93.31 72 LYS A C 1
ATOM 589 O O . LYS A 1 72 ? -16.641 -38.938 -17.062 1 93.31 72 LYS A O 1
ATOM 594 N N . ILE A 1 73 ? -16.609 -36.812 -16.5 1 93.81 73 ILE A N 1
ATOM 595 C CA . ILE A 1 73 ? -15.164 -36.812 -16.297 1 93.81 73 ILE A CA 1
ATOM 596 C C . ILE A 1 73 ? -14.852 -36.938 -14.805 1 93.81 73 ILE A C 1
ATOM 598 O O . ILE A 1 73 ? -15.391 -36.188 -13.992 1 93.81 73 ILE A O 1
ATOM 602 N N . PRO A 1 74 ? -14.062 -37.906 -14.43 1 90.88 74 PRO A N 1
ATOM 603 C CA . PRO A 1 74 ? -13.688 -38.031 -13.016 1 90.88 74 PRO A CA 1
ATOM 604 C C . PRO A 1 74 ? -13.031 -36.75 -12.477 1 90.88 74 PRO A C 1
ATOM 606 O O . PRO A 1 74 ? -12.227 -36.125 -13.172 1 90.88 74 PRO A O 1
ATOM 609 N N . HIS A 1 75 ? -13.406 -36.375 -11.289 1 93.19 75 HIS A N 1
ATOM 610 C CA . HIS A 1 75 ? -12.805 -35.188 -10.656 1 93.19 75 HIS A CA 1
ATOM 611 C C . HIS A 1 75 ? -11.531 -35.562 -9.914 1 93.19 75 HIS A C 1
ATOM 613 O O . HIS A 1 75 ? -11.469 -35.438 -8.688 1 93.19 75 HIS A O 1
ATOM 619 N N . THR A 1 76 ? -10.594 -36.031 -10.648 1 96.44 76 THR A N 1
ATOM 620 C CA . THR A 1 76 ? -9.25 -36.344 -10.172 1 96.44 76 THR A CA 1
ATOM 621 C C . THR A 1 76 ? -8.203 -35.562 -10.969 1 96.44 76 THR A C 1
ATOM 623 O O . THR A 1 76 ? -8.492 -35.062 -12.055 1 96.44 76 THR A O 1
ATOM 626 N N . ASP A 1 77 ? -7.082 -35.5 -10.414 1 98.56 77 ASP A N 1
ATOM 627 C CA . ASP A 1 77 ? -6.012 -34.75 -11.07 1 98.56 77 ASP A CA 1
ATOM 628 C C . ASP A 1 77 ? -5.738 -35.312 -12.469 1 98.56 77 ASP A C 1
ATOM 630 O O . ASP A 1 77 ? -5.902 -36.5 -12.719 1 98.56 77 ASP A O 1
ATOM 634 N N . TYR A 1 78 ? -5.414 -34.469 -13.383 1 98.56 78 TYR A N 1
ATOM 635 C CA . TYR A 1 78 ? -5.004 -34.812 -14.734 1 98.56 78 TYR A CA 1
ATOM 636 C C . TYR A 1 78 ? -3.635 -34.219 -15.062 1 98.56 78 TYR A C 1
ATOM 638 O O . TYR A 1 78 ? -3.455 -33 -15.047 1 98.56 78 TYR A O 1
ATOM 646 N N . ILE A 1 79 ? -2.658 -35.094 -15.32 1 98.62 79 ILE A N 1
ATOM 647 C CA . ILE A 1 79 ? -1.28 -34.688 -15.57 1 98.62 79 ILE A CA 1
ATOM 648 C C . ILE A 1 79 ? -0.947 -34.875 -17.047 1 98.62 79 ILE A C 1
ATOM 650 O O . ILE A 1 79 ? -0.678 -36 -17.5 1 98.62 79 ILE A O 1
ATOM 654 N N . ALA A 1 80 ? -0.976 -33.781 -17.734 1 98.25 80 ALA A N 1
ATOM 655 C CA . ALA A 1 80 ? -0.716 -33.844 -19.172 1 98.25 80 ALA A CA 1
ATOM 656 C C . ALA A 1 80 ? 0.783 -33.844 -19.469 1 98.25 80 ALA A C 1
ATOM 658 O O . ALA A 1 80 ? 1.224 -34.406 -20.469 1 98.25 80 ALA A O 1
ATOM 659 N N . ASN A 1 81 ? 1.586 -33.188 -18.656 1 96.5 81 ASN A N 1
ATOM 660 C CA . ASN A 1 81 ? 3.039 -33.094 -18.75 1 96.5 81 ASN A CA 1
ATOM 661 C C . ASN A 1 81 ? 3.684 -33 -17.375 1 96.5 81 ASN A C 1
ATOM 663 O O . ASN A 1 81 ? 3.553 -31.984 -16.688 1 96.5 81 ASN A O 1
ATOM 667 N N . GLU A 1 82 ? 4.402 -33.969 -16.984 1 92.81 82 GLU A N 1
ATOM 668 C CA . GLU A 1 82 ? 5.023 -34 -15.656 1 92.81 82 GLU A CA 1
ATOM 669 C C . GLU A 1 82 ? 6.527 -33.75 -15.75 1 92.81 82 GLU A C 1
ATOM 671 O O . GLU A 1 82 ? 7.238 -33.812 -14.742 1 92.81 82 GLU A O 1
ATOM 676 N N . ASN A 1 83 ? 7.004 -33.5 -16.922 1 93.94 83 ASN A N 1
ATOM 677 C CA . ASN A 1 83 ? 8.438 -33.344 -17.125 1 93.94 83 ASN A CA 1
ATOM 678 C C . ASN A 1 83 ? 8.758 -32.062 -17.859 1 93.94 83 ASN A C 1
ATOM 680 O O . ASN A 1 83 ? 9.688 -32 -18.656 1 93.94 83 ASN A O 1
ATOM 684 N N . ALA A 1 84 ? 7.891 -31.125 -17.672 1 96 84 ALA A N 1
ATOM 685 C CA . ALA A 1 84 ? 8.172 -29.812 -18.266 1 96 84 ALA A CA 1
ATOM 686 C C . ALA A 1 84 ? 9.375 -29.156 -17.594 1 96 84 ALA A C 1
ATOM 688 O O . ALA A 1 84 ? 9.648 -29.391 -16.422 1 96 84 ALA A O 1
ATOM 689 N N . ASP A 1 85 ? 10.125 -28.312 -18.312 1 95.25 85 ASP A N 1
ATOM 690 C CA . ASP A 1 85 ? 11.25 -27.578 -17.766 1 95.25 85 ASP A CA 1
ATOM 691 C C . ASP A 1 85 ? 10.773 -26.516 -16.781 1 95.25 85 ASP A C 1
ATOM 693 O O . ASP A 1 85 ? 11.422 -26.266 -15.758 1 95.25 85 ASP A O 1
ATOM 697 N N . ILE A 1 86 ? 9.711 -25.875 -17.156 1 97.31 86 ILE A N 1
ATOM 698 C CA . ILE A 1 86 ? 9.102 -24.828 -16.344 1 97.31 86 ILE A CA 1
ATOM 699 C C . ILE A 1 86 ? 7.582 -24.984 -16.344 1 97.31 86 ILE A C 1
ATOM 701 O O . ILE A 1 86 ? 6.992 -25.344 -17.375 1 97.31 86 ILE A O 1
ATOM 705 N N . TYR A 1 87 ? 6.973 -24.734 -15.172 1 98.5 87 TYR A N 1
ATOM 706 C CA . TYR A 1 87 ? 5.52 -24.75 -15.055 1 98.5 87 TYR A CA 1
ATOM 707 C C . TYR A 1 87 ? 4.992 -23.359 -14.727 1 98.5 87 TYR A C 1
ATOM 709 O O . TYR A 1 87 ? 5.711 -22.531 -14.164 1 98.5 87 TYR A O 1
ATOM 717 N N . VAL A 1 88 ? 3.869 -23.078 -15.133 1 98.44 88 VAL A N 1
ATOM 718 C CA . VAL A 1 88 ? 3.102 -21.922 -14.672 1 98.44 88 VAL A CA 1
ATOM 719 C C . VAL A 1 88 ? 1.786 -22.391 -14.055 1 98.44 88 VAL A C 1
ATOM 721 O O . VAL A 1 88 ? 1.055 -23.172 -14.664 1 98.44 88 VAL A O 1
ATOM 724 N N . VAL A 1 89 ? 1.552 -22 -12.867 1 98.88 89 VAL A N 1
ATOM 725 C CA . VAL A 1 89 ? 0.366 -22.422 -12.133 1 98.88 89 VAL A CA 1
ATOM 726 C C . VAL A 1 89 ? -0.681 -21.312 -12.141 1 98.88 89 VAL A C 1
ATOM 728 O O . VAL A 1 89 ? -0.409 -20.188 -11.711 1 98.88 89 VAL A O 1
ATOM 731 N N . ALA A 1 90 ? -1.781 -21.594 -12.68 1 98.81 90 ALA A N 1
ATOM 732 C CA . ALA A 1 90 ? -2.926 -20.688 -12.656 1 98.81 90 ALA A CA 1
ATOM 733 C C . ALA A 1 90 ? -3.945 -21.109 -11.602 1 98.81 90 ALA A C 1
ATOM 735 O O . ALA A 1 90 ? -4.59 -22.156 -11.742 1 98.81 90 ALA A O 1
ATOM 736 N N . VAL A 1 91 ? -4.113 -20.344 -10.609 1 98.75 91 VAL A N 1
ATOM 737 C CA . VAL A 1 91 ? -5.113 -20.641 -9.594 1 98.75 91 VAL A CA 1
ATOM 738 C C . VAL A 1 91 ? -6.48 -20.125 -10.039 1 98.75 91 VAL A C 1
ATOM 740 O O . VAL A 1 91 ? -6.715 -18.922 -10.07 1 98.75 91 VAL A O 1
ATOM 743 N N . ASP A 1 92 ? -7.316 -20.969 -10.344 1 98.31 92 ASP A N 1
ATOM 744 C CA . ASP A 1 92 ? -8.594 -20.703 -11 1 98.31 92 ASP A CA 1
ATOM 745 C C . ASP A 1 92 ? -9.703 -21.578 -10.422 1 98.31 92 ASP A C 1
ATOM 747 O O . ASP A 1 92 ? -10.195 -22.484 -11.086 1 98.31 92 ASP A O 1
ATOM 751 N N . PRO A 1 93 ? -10.141 -21.188 -9.227 1 97.38 93 PRO A N 1
ATOM 752 C CA . PRO A 1 93 ? -10.984 -22.094 -8.438 1 97.38 93 PRO A CA 1
ATOM 753 C C . PRO A 1 93 ? -12.203 -22.578 -9.211 1 97.38 93 PRO A C 1
ATOM 755 O O . PRO A 1 93 ? -12.594 -23.75 -9.07 1 97.38 93 PRO A O 1
ATOM 758 N N . SER A 1 94 ? -12.773 -21.812 -10.078 1 96.62 94 SER A N 1
ATOM 759 C CA . SER A 1 94 ? -14.039 -22.172 -10.711 1 96.62 94 SER A CA 1
ATOM 760 C C . SER A 1 94 ? -13.844 -22.5 -12.188 1 96.62 94 SER A C 1
ATOM 762 O O . SER A 1 94 ? -14.82 -22.719 -12.914 1 96.62 94 SER A O 1
ATOM 764 N N . GLY A 1 95 ? -12.68 -22.469 -12.641 1 97.69 95 GLY A N 1
ATOM 765 C CA . GLY A 1 95 ? -12.414 -22.797 -14.039 1 97.69 95 GLY A CA 1
ATOM 766 C C . GLY A 1 95 ? -13.008 -21.781 -15 1 97.69 95 GLY A C 1
ATOM 767 O O . GLY A 1 95 ? -14.016 -22.047 -15.648 1 97.69 95 GLY A O 1
ATOM 768 N N . LYS A 1 96 ? -12.305 -20.641 -15.164 1 97.5 96 LYS A N 1
ATOM 769 C CA . LYS A 1 96 ? -12.859 -19.578 -15.984 1 97.5 96 LYS A CA 1
ATOM 770 C C . LYS A 1 96 ? -11.891 -19.188 -17.094 1 97.5 96 LYS A C 1
ATOM 772 O O . LYS A 1 96 ? -12.281 -18.516 -18.062 1 97.5 96 LYS A O 1
ATOM 777 N N . LEU A 1 97 ? -10.633 -19.562 -17 1 98.56 97 LEU A N 1
ATOM 778 C CA . LEU A 1 97 ? -9.602 -19.078 -17.922 1 98.56 97 LEU A CA 1
ATOM 779 C C . LEU A 1 97 ? -9.758 -19.703 -19.297 1 98.56 97 LEU A C 1
ATOM 781 O O . LEU A 1 97 ? -9.922 -20.922 -19.422 1 98.56 97 LEU A O 1
ATOM 785 N N . GLY A 1 98 ? -9.742 -18.859 -20.328 1 98.44 98 GLY A N 1
ATOM 786 C CA . GLY A 1 98 ? -9.906 -19.297 -21.703 1 98.44 98 GLY A CA 1
ATOM 787 C C . GLY A 1 98 ? -8.594 -19.5 -22.438 1 98.44 98 GLY A C 1
ATOM 788 O O . GLY A 1 98 ? -8.25 -18.719 -23.328 1 98.44 98 GLY A O 1
ATOM 789 N N . TRP A 1 99 ? -7.969 -20.578 -22.172 1 98.06 99 TRP A N 1
ATOM 790 C CA . TRP A 1 99 ? -6.676 -20.875 -22.781 1 98.06 99 TRP A CA 1
ATOM 791 C C . TRP A 1 99 ? -6.84 -21.266 -24.25 1 98.06 99 TRP A C 1
ATOM 793 O O . TRP A 1 99 ? -7.898 -21.766 -24.641 1 98.06 99 TRP A O 1
ATOM 803 N N . LYS A 1 100 ? -5.754 -21.031 -25 1 96.62 100 LYS A N 1
ATOM 804 C CA . LYS A 1 100 ? -5.738 -21.469 -26.391 1 96.62 100 LYS A CA 1
ATOM 805 C C . LYS A 1 100 ? -4.656 -22.531 -26.625 1 96.62 100 LYS A C 1
ATOM 807 O O . LYS A 1 100 ? -4.703 -23.266 -27.609 1 96.62 100 LYS A O 1
ATOM 812 N N . GLU A 1 101 ? -3.705 -22.547 -25.766 1 96.38 101 GLU A N 1
ATOM 813 C CA . GLU A 1 101 ? -2.586 -23.484 -25.781 1 96.38 101 GLU A CA 1
ATOM 814 C C . GLU A 1 101 ? -2.262 -23.984 -24.391 1 96.38 101 GLU A C 1
ATOM 816 O O . GLU A 1 101 ? -2.793 -23.484 -23.391 1 96.38 101 GLU A O 1
ATOM 821 N N . ASN A 1 102 ? -1.405 -25.031 -24.344 1 97.94 102 ASN A N 1
ATOM 822 C CA . ASN A 1 102 ? -1.11 -25.641 -23.047 1 97.94 102 ASN A CA 1
ATOM 823 C C . ASN A 1 102 ? 0.175 -25.094 -22.438 1 97.94 102 ASN A C 1
ATOM 825 O O . ASN A 1 102 ? 0.649 -25.578 -21.422 1 97.94 102 ASN A O 1
ATOM 829 N N . ASN A 1 103 ? 0.779 -24.047 -23.078 1 97.25 103 ASN A N 1
ATOM 830 C CA . ASN A 1 103 ? 1.976 -23.359 -22.609 1 97.25 103 ASN A CA 1
ATOM 831 C C . ASN A 1 103 ? 1.834 -21.844 -22.719 1 97.25 103 ASN A C 1
ATOM 833 O O . ASN A 1 103 ? 1.144 -21.344 -23.625 1 97.25 103 ASN A O 1
ATOM 837 N N . ILE A 1 104 ? 2.414 -21.141 -21.797 1 95.5 104 ILE A N 1
ATOM 838 C CA . ILE A 1 104 ? 2.672 -19.719 -22 1 95.5 104 ILE A CA 1
ATOM 839 C C . ILE A 1 104 ? 4.051 -19.531 -22.625 1 95.5 104 ILE A C 1
ATOM 841 O O . ILE A 1 104 ? 5.055 -20.016 -22.094 1 95.5 104 ILE A O 1
ATOM 845 N N . HIS A 1 105 ? 4.027 -18.828 -23.766 1 90.81 105 HIS A N 1
ATOM 846 C CA . HIS A 1 105 ? 5.258 -18.641 -24.516 1 90.81 105 HIS A CA 1
ATOM 847 C C . HIS A 1 105 ? 5.672 -17.172 -24.547 1 90.81 105 HIS A C 1
ATOM 849 O O . HIS A 1 105 ? 4.82 -16.281 -24.641 1 90.81 105 HIS A O 1
ATOM 855 N N . GLY A 1 106 ? 6.941 -16.984 -24.422 1 79.25 106 GLY A N 1
ATOM 856 C CA . GLY A 1 106 ? 7.523 -15.711 -24.828 1 79.25 106 GLY A CA 1
ATOM 857 C C . GLY A 1 106 ? 7.164 -14.578 -23.891 1 79.25 106 GLY A C 1
ATOM 858 O O . GLY A 1 106 ? 7.312 -13.406 -24.234 1 79.25 106 GLY A O 1
ATOM 859 N N . TYR A 1 107 ? 6.582 -14.883 -22.812 1 80.81 107 TYR A N 1
ATOM 860 C CA . TYR A 1 107 ? 6.289 -13.812 -21.875 1 80.81 107 TYR A CA 1
ATOM 861 C C . TYR A 1 107 ? 7.562 -13.305 -21.203 1 80.81 107 TYR A C 1
ATOM 863 O O . TYR A 1 107 ? 8.297 -14.078 -20.578 1 80.81 107 TYR A O 1
ATOM 871 N N . ALA A 1 108 ? 7.926 -12.031 -21.359 1 79.19 108 ALA A N 1
ATOM 872 C CA . ALA A 1 108 ? 9.109 -11.398 -20.781 1 79.19 108 ALA A CA 1
ATOM 873 C C . ALA A 1 108 ? 10.375 -12.164 -21.141 1 79.19 108 ALA A C 1
ATOM 875 O O . ALA A 1 108 ? 11.289 -12.305 -20.328 1 79.19 108 ALA A O 1
ATOM 876 N N . LYS A 1 109 ? 10.469 -12.891 -22.281 1 79.56 109 LYS A N 1
ATOM 877 C CA . LYS A 1 109 ? 11.586 -13.672 -22.781 1 79.56 109 LYS A CA 1
ATOM 878 C C . LYS A 1 109 ? 11.789 -14.938 -21.953 1 79.56 109 LYS A C 1
ATOM 880 O O . LYS A 1 109 ? 12.883 -15.508 -21.938 1 79.56 109 LYS A O 1
ATOM 885 N N . ARG A 1 110 ? 10.703 -15.227 -21.266 1 85.19 110 ARG A N 1
ATOM 886 C CA . ARG A 1 110 ? 10.758 -16.438 -20.469 1 85.19 110 ARG A CA 1
ATOM 887 C C . ARG A 1 110 ? 10.602 -17.688 -21.328 1 85.19 110 ARG A C 1
ATOM 889 O O . ARG A 1 110 ? 9.984 -17.625 -22.406 1 85.19 110 ARG A O 1
ATOM 896 N N . PRO A 1 111 ? 11.25 -18.734 -20.875 1 88.5 111 PRO A N 1
ATOM 897 C CA . PRO A 1 111 ? 11.016 -19.984 -21.594 1 88.5 111 PRO A CA 1
ATOM 898 C C . PRO A 1 111 ? 9.562 -20.453 -21.531 1 88.5 111 PRO A C 1
ATOM 900 O O . PRO A 1 111 ? 8.805 -19.984 -20.672 1 88.5 111 PRO A O 1
ATOM 903 N N . PRO A 1 112 ? 9.172 -21.312 -22.516 1 94 112 PRO A N 1
ATOM 904 C CA . PRO A 1 112 ? 7.816 -21.844 -22.438 1 94 112 PRO A CA 1
ATOM 905 C C . PRO A 1 112 ? 7.523 -22.531 -21.094 1 94 112 PRO A C 1
ATOM 907 O O . PRO A 1 112 ? 8.391 -23.203 -20.547 1 94 112 PRO A O 1
ATOM 910 N N . ALA A 1 113 ? 6.367 -22.297 -20.609 1 97.5 113 ALA A N 1
ATOM 911 C CA . ALA A 1 113 ? 5.957 -22.859 -19.328 1 97.5 113 ALA A CA 1
ATOM 912 C C . ALA A 1 113 ? 4.648 -23.641 -19.453 1 97.5 113 ALA A C 1
ATOM 914 O O . ALA A 1 113 ? 3.648 -23.094 -19.938 1 97.5 113 ALA A O 1
ATOM 915 N N . HIS A 1 114 ? 4.668 -24.922 -19.094 1 98.62 114 HIS A N 1
ATOM 916 C CA . HIS A 1 114 ? 3.467 -25.734 -19.141 1 98.62 114 HIS A CA 1
ATOM 917 C C . HIS A 1 114 ? 2.445 -25.281 -18.109 1 98.62 114 HIS A C 1
ATOM 919 O O . HIS A 1 114 ? 2.793 -25.062 -16.938 1 98.62 114 HIS A O 1
ATOM 925 N N . ILE A 1 115 ? 1.225 -25.172 -18.516 1 98.75 115 ILE A N 1
ATOM 926 C CA . ILE A 1 115 ? 0.166 -24.641 -17.656 1 98.75 115 ILE A CA 1
ATOM 927 C C . ILE A 1 115 ? -0.36 -25.734 -16.734 1 98.75 115 ILE A C 1
ATOM 929 O O . ILE A 1 115 ? -0.657 -26.844 -17.203 1 98.75 115 ILE A O 1
ATOM 933 N N . ILE A 1 116 ? -0.397 -25.469 -15.484 1 98.88 116 ILE A N 1
ATOM 934 C CA . ILE A 1 116 ? -1.132 -26.234 -14.492 1 98.88 116 ILE A CA 1
ATOM 935 C C . ILE A 1 116 ? -2.305 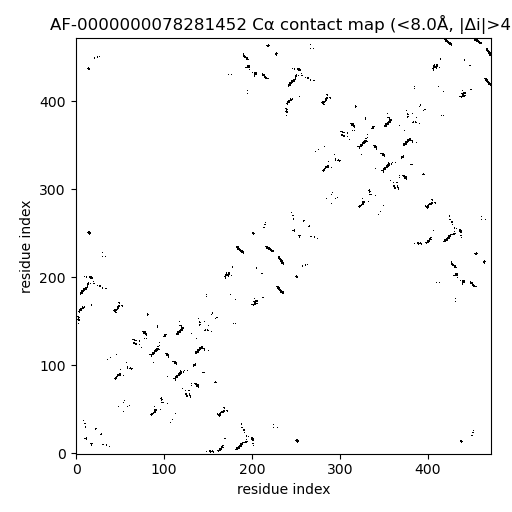-25.422 -13.961 1 98.88 116 ILE A C 1
ATOM 937 O O . ILE A 1 116 ? -2.107 -24.344 -13.383 1 98.88 116 ILE A O 1
ATOM 941 N N . GLU A 1 117 ? -3.52 -25.891 -14.133 1 98.81 117 GLU A N 1
ATOM 942 C CA . GLU A 1 117 ? -4.695 -25.281 -13.531 1 98.81 117 GLU A CA 1
ATOM 943 C C . GLU A 1 117 ? -4.949 -25.828 -12.125 1 98.81 117 GLU A C 1
ATOM 945 O O . GLU A 1 117 ? -5.059 -27.031 -11.938 1 98.81 117 GLU A O 1
ATOM 950 N N . ALA A 1 118 ? -4.945 -24.969 -11.156 1 98.88 118 ALA A N 1
ATOM 951 C CA . ALA A 1 118 ? -5.383 -25.328 -9.812 1 98.88 118 ALA A CA 1
ATOM 952 C C . ALA A 1 118 ? -6.871 -25.031 -9.625 1 98.88 118 ALA A C 1
ATOM 954 O O . ALA A 1 118 ? -7.301 -23.875 -9.68 1 98.88 118 ALA A O 1
ATOM 955 N N . LEU A 1 119 ? -7.648 -26.047 -9.344 1 98.69 119 LEU A N 1
ATOM 956 C CA . LEU A 1 119 ? -9.109 -25.984 -9.398 1 98.69 119 LEU A CA 1
ATOM 957 C C . LEU A 1 119 ? -9.719 -26.453 -8.078 1 98.69 119 LEU A C 1
ATOM 959 O O . LEU A 1 119 ? -9.039 -27.094 -7.273 1 98.69 119 LEU A O 1
ATOM 963 N N . THR A 1 120 ? -10.93 -26.062 -7.867 1 98.06 120 THR A N 1
ATOM 964 C CA . THR A 1 120 ? -11.75 -26.703 -6.844 1 98.06 120 THR A CA 1
ATOM 965 C C . THR A 1 120 ? -12.719 -27.703 -7.469 1 98.06 120 THR A C 1
ATOM 967 O O . THR A 1 120 ? -12.781 -27.828 -8.695 1 98.06 120 THR A O 1
ATOM 970 N N . GLU A 1 121 ? -13.414 -28.344 -6.578 1 9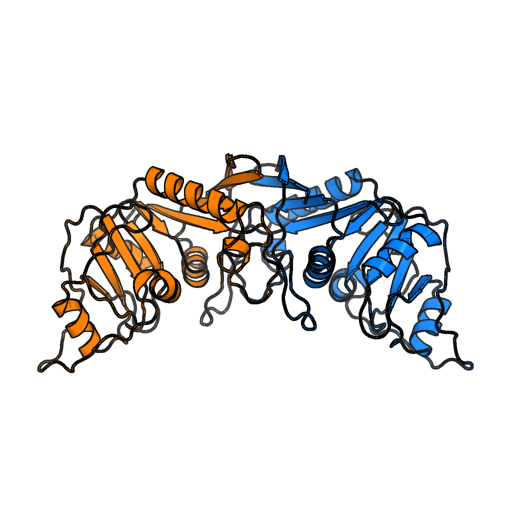6.88 121 GLU A N 1
ATOM 971 C CA . GLU A 1 121 ? -14.344 -29.375 -7.039 1 96.88 121 GLU A CA 1
ATOM 972 C C . GLU A 1 121 ? -15.586 -28.75 -7.672 1 96.88 121 GLU A C 1
ATOM 974 O O . GLU A 1 121 ? -16.438 -29.453 -8.211 1 96.88 121 GLU A O 1
ATOM 979 N N . GLN A 1 122 ? -15.633 -27.484 -7.77 1 95.88 122 GLN A N 1
ATOM 980 C CA . GLN A 1 122 ? -16.797 -26.797 -8.312 1 95.88 122 GLN A CA 1
ATOM 981 C C . GLN A 1 122 ? -16.734 -26.703 -9.836 1 95.88 122 GLN A C 1
ATOM 983 O O . GLN A 1 122 ? -17.719 -26.344 -10.484 1 95.88 122 GLN A O 1
ATOM 988 N N . VAL A 1 123 ? -15.688 -27.047 -10.391 1 97.62 123 VAL A N 1
ATOM 989 C CA . VAL A 1 123 ? -15.492 -26.875 -11.828 1 97.62 123 VAL A CA 1
ATOM 990 C C . VAL A 1 123 ? -16.359 -27.859 -12.594 1 97.62 123 VAL A C 1
ATOM 992 O O . VAL A 1 123 ? -16.594 -28.984 -12.133 1 97.62 123 VAL A O 1
ATOM 995 N N . SER A 1 124 ? -16.797 -27.5 -13.758 1 96.75 124 SER A N 1
ATOM 996 C CA . SER A 1 124 ? -17.688 -28.328 -14.57 1 96.75 124 SER A CA 1
ATOM 997 C C . SER A 1 124 ? -16.891 -29.375 -15.352 1 96.75 124 SER A C 1
ATOM 999 O O . SER A 1 124 ? -15.711 -29.188 -15.633 1 96.75 124 SER A O 1
ATOM 1001 N N . ASP A 1 125 ? -17.625 -30.391 -15.734 1 97.69 125 ASP A N 1
ATOM 1002 C CA . ASP A 1 125 ? -17.031 -31.391 -16.609 1 97.69 125 ASP A CA 1
ATOM 1003 C C . ASP A 1 125 ? -16.641 -30.797 -17.953 1 97.69 125 ASP A C 1
ATOM 1005 O O . ASP A 1 125 ? -15.641 -31.203 -18.562 1 97.69 125 ASP A O 1
ATOM 1009 N N . ALA A 1 126 ? -17.438 -29.859 -18.375 1 97.81 126 ALA A N 1
ATOM 1010 C CA . ALA A 1 126 ? -17.156 -29.219 -19.656 1 97.81 126 ALA A CA 1
ATOM 1011 C C . ALA A 1 126 ? -15.812 -28.5 -19.625 1 97.81 126 ALA A C 1
ATOM 1013 O O . ALA A 1 126 ? -15.055 -28.562 -20.609 1 97.81 126 ALA A O 1
ATOM 1014 N N . TYR A 1 127 ? -15.5 -27.875 -18.547 1 98.31 127 TYR A N 1
ATOM 1015 C CA . TYR A 1 127 ? -14.227 -27.188 -18.438 1 98.31 127 TYR A CA 1
ATOM 1016 C C . TYR A 1 127 ? -13.07 -28.172 -18.359 1 98.31 127 TYR A C 1
ATOM 1018 O O . TYR A 1 127 ? -12.008 -27.953 -18.938 1 98.31 127 TYR A O 1
ATOM 1026 N N . LEU A 1 128 ? -13.281 -29.266 -17.641 1 98.38 128 LEU A N 1
ATOM 1027 C CA . LEU A 1 128 ? -12.258 -30.297 -17.578 1 98.38 128 LEU A CA 1
ATOM 1028 C C . LEU A 1 128 ? -11.977 -30.891 -18.953 1 98.38 128 LEU A C 1
ATOM 1030 O O . LEU A 1 128 ? -10.812 -31.094 -19.312 1 98.38 128 LEU A O 1
ATOM 1034 N N . ALA A 1 129 ? -13.055 -31.125 -19.688 1 97.81 129 ALA A N 1
ATOM 1035 C CA . ALA A 1 129 ? -12.906 -31.641 -21.047 1 97.81 129 ALA A CA 1
ATOM 1036 C C . ALA A 1 129 ? -12.125 -30.656 -21.922 1 97.81 129 ALA A C 1
ATOM 1038 O O . ALA A 1 129 ? -11.289 -31.062 -22.719 1 97.81 129 ALA A O 1
ATOM 1039 N N . TYR A 1 130 ? -12.438 -29.422 -21.734 1 98.06 130 TYR A N 1
ATOM 1040 C CA . TYR A 1 130 ? -11.773 -28.328 -22.438 1 98.06 130 TYR A CA 1
ATOM 1041 C C . TYR A 1 130 ? -10.273 -28.328 -22.156 1 98.06 130 TYR A C 1
ATOM 1043 O O . TYR A 1 130 ? -9.469 -28.297 -23.094 1 98.06 130 TYR A O 1
ATOM 1051 N N . LEU A 1 131 ? -9.859 -28.453 -20.922 1 98.44 131 LEU A N 1
ATOM 1052 C CA . LEU A 1 131 ? -8.453 -28.469 -20.531 1 98.44 131 LEU A CA 1
ATOM 1053 C C . LEU A 1 131 ? -7.762 -29.719 -21.094 1 98.44 131 LEU A C 1
ATOM 1055 O O . LEU A 1 131 ? -6.633 -29.625 -21.578 1 98.44 131 LEU A O 1
ATOM 1059 N N . ARG A 1 132 ? -8.43 -30.859 -21.016 1 97.75 132 ARG A N 1
ATOM 1060 C CA . ARG A 1 132 ? -7.852 -32.094 -21.516 1 97.75 132 ARG A CA 1
ATOM 1061 C C . ARG A 1 132 ? -7.617 -32.031 -23.016 1 97.75 132 ARG A C 1
ATOM 1063 O O . ARG A 1 132 ? -6.586 -32.5 -23.516 1 97.75 132 ARG A O 1
ATOM 1070 N N . LYS A 1 133 ? -8.594 -31.484 -23.688 1 97 133 LYS A N 1
ATOM 1071 C CA . LYS A 1 133 ? -8.469 -31.344 -25.125 1 97 133 LYS A CA 1
ATOM 1072 C C . LYS A 1 133 ? -7.227 -30.531 -25.484 1 97 133 LYS A C 1
ATOM 1074 O O . LYS A 1 133 ? -6.555 -30.812 -26.484 1 97 133 LYS A O 1
ATOM 1079 N N . LEU A 1 134 ? -6.867 -29.547 -24.719 1 97.94 134 LEU A N 1
ATOM 1080 C CA . LEU A 1 134 ? -5.738 -28.656 -24.984 1 97.94 134 LEU A CA 1
ATOM 1081 C C . LEU A 1 134 ? -4.441 -29.25 -24.438 1 97.94 134 LEU A C 1
ATOM 1083 O O . LEU A 1 134 ? -3.355 -28.75 -24.734 1 97.94 134 LEU A O 1
ATOM 1087 N N . GLY A 1 135 ? -4.57 -30.328 -23.625 1 98.31 135 GLY A N 1
ATOM 1088 C CA . GLY A 1 135 ? -3.391 -30.891 -23 1 98.31 135 GLY A CA 1
ATOM 1089 C C . GLY A 1 135 ? -2.877 -30.062 -21.828 1 98.31 135 GLY A C 1
ATOM 1090 O O . GLY A 1 135 ? -1.666 -29.953 -21.625 1 98.31 135 GLY A O 1
ATOM 1091 N N . ILE A 1 136 ? -3.734 -29.438 -21.109 1 98.69 136 ILE A N 1
ATOM 1092 C CA . ILE A 1 136 ? -3.387 -28.656 -19.938 1 98.69 136 ILE A CA 1
ATOM 1093 C C . ILE A 1 136 ? -3.566 -29.5 -18.672 1 98.69 136 ILE A C 1
ATOM 1095 O O . ILE A 1 136 ? -4.605 -30.125 -18.484 1 98.69 136 ILE A O 1
ATOM 1099 N N . SE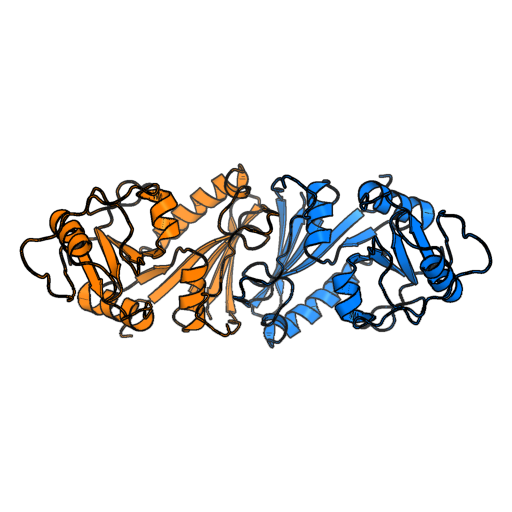R A 1 137 ? -2.537 -29.594 -17.875 1 98.88 137 SER A N 1
ATOM 1100 C CA . SER A 1 137 ? -2.648 -30.281 -16.594 1 98.88 137 SER A CA 1
ATOM 1101 C C . SER A 1 137 ? -3.576 -29.531 -15.633 1 98.88 137 SER A C 1
ATOM 1103 O O . SER A 1 137 ? -3.672 -28.312 -15.688 1 98.88 137 SER A O 1
ATOM 1105 N N . TYR A 1 138 ? -4.262 -30.266 -14.758 1 98.81 138 TYR A N 1
ATOM 1106 C CA . TYR A 1 138 ? -5.008 -29.625 -13.688 1 98.81 138 TYR A CA 1
ATOM 1107 C C . TYR A 1 138 ? -5.016 -30.484 -12.43 1 98.81 138 TYR A C 1
ATOM 1109 O O . TYR A 1 138 ? -4.941 -31.719 -12.523 1 98.81 138 TYR A O 1
ATOM 1117 N N . ILE A 1 139 ? -5.039 -29.922 -11.312 1 98.81 139 ILE A N 1
ATOM 1118 C CA . ILE A 1 139 ? -5.121 -30.578 -10.016 1 98.81 139 ILE A CA 1
ATOM 1119 C C . ILE A 1 139 ? -6.289 -30 -9.211 1 98.81 139 ILE A C 1
ATOM 1121 O O . ILE A 1 139 ? -6.594 -28.812 -9.32 1 98.81 139 ILE A O 1
ATOM 1125 N N . PHE A 1 140 ? -6.926 -30.859 -8.406 1 98.62 140 PHE A N 1
ATOM 1126 C CA . PHE A 1 140 ? -7.961 -30.438 -7.473 1 98.62 140 PHE A CA 1
ATOM 1127 C C . PHE A 1 140 ? -7.375 -30.172 -6.094 1 98.62 140 PHE A C 1
ATOM 1129 O O . PHE A 1 140 ? -6.789 -31.078 -5.477 1 98.62 140 PHE A O 1
ATOM 1136 N N . VAL A 1 141 ? -7.555 -28.969 -5.617 1 98.19 141 VAL A N 1
ATOM 1137 C CA . VAL A 1 141 ? -6.879 -28.594 -4.379 1 98.19 141 VAL A CA 1
ATOM 1138 C C . VAL A 1 141 ? -7.875 -27.938 -3.426 1 98.19 141 VAL A C 1
ATOM 1140 O O . VAL A 1 141 ? -7.547 -26.953 -2.756 1 98.19 141 VAL A O 1
ATOM 1143 N N . GLY A 1 142 ? -9.055 -28.359 -3.35 1 97 142 GLY A N 1
ATOM 1144 C CA . GLY A 1 142 ? -10.102 -27.906 -2.439 1 97 142 GLY A CA 1
ATOM 1145 C C . GLY A 1 142 ? -11.5 -28.156 -2.965 1 97 142 GLY A C 1
ATOM 1146 O O . GLY A 1 142 ? -11.688 -28.359 -4.164 1 97 142 GLY A O 1
ATOM 1147 N N . GLU A 1 143 ? -12.516 -28.125 -2.102 1 95.88 143 GLU A N 1
ATOM 1148 C CA . GLU A 1 143 ? -13.906 -28.312 -2.5 1 95.88 143 GLU A CA 1
ATOM 1149 C C . GLU A 1 143 ? -14.508 -27.031 -3.043 1 95.88 143 GLU A C 1
ATOM 1151 O O . GLU A 1 143 ? -14.844 -26.938 -4.227 1 95.88 143 GLU A O 1
ATOM 1156 N N . LYS A 1 144 ? -14.562 -26 -2.178 1 93.88 144 LYS A N 1
ATOM 1157 C CA . LYS A 1 144 ? -15.156 -24.719 -2.561 1 93.88 144 LYS A CA 1
ATOM 1158 C C . LYS A 1 144 ? -14.109 -23.625 -2.627 1 93.88 144 LYS A C 1
ATOM 1160 O O . LYS A 1 144 ? -14.258 -22.656 -3.377 1 93.88 144 LYS A O 1
ATOM 1165 N N . GLN A 1 145 ? -13.055 -23.781 -1.836 1 94.12 145 GLN A N 1
ATOM 1166 C CA . GLN A 1 145 ? -11.961 -22.828 -1.774 1 94.12 145 GLN A CA 1
ATOM 1167 C C . GLN A 1 145 ? -10.609 -23.516 -1.951 1 94.12 145 GLN A C 1
ATOM 1169 O O . GLN A 1 145 ? -10.469 -24.703 -1.639 1 94.12 145 GLN A O 1
ATOM 1174 N N . ILE A 1 146 ? -9.719 -22.781 -2.49 1 96.19 146 ILE A N 1
ATOM 1175 C CA . ILE A 1 146 ? -8.375 -23.312 -2.707 1 96.19 146 ILE A CA 1
ATOM 1176 C C . ILE A 1 146 ? -7.699 -23.562 -1.362 1 96.19 146 ILE A C 1
ATOM 1178 O O . ILE A 1 146 ? -7.738 -22.719 -0.469 1 96.19 146 ILE A O 1
ATOM 1182 N N . ASP A 1 147 ? -7.18 -24.719 -1.2 1 96.44 147 ASP A N 1
ATOM 1183 C CA . ASP A 1 147 ? -6.273 -25.062 -0.111 1 96.44 147 ASP A CA 1
ATOM 1184 C C . ASP A 1 147 ? -4.816 -24.906 -0.534 1 96.44 147 ASP A C 1
ATOM 1186 O O . ASP A 1 147 ? -4.25 -25.781 -1.189 1 96.44 147 ASP A O 1
ATOM 1190 N N . CYS A 1 148 ? -4.223 -23.812 -0.065 1 97.38 148 CYS A N 1
ATOM 1191 C CA . CYS A 1 148 ? -2.885 -23.469 -0.534 1 97.38 148 CYS A CA 1
ATOM 1192 C C . CYS A 1 148 ? -1.865 -24.5 -0.098 1 97.38 148 CYS A C 1
ATOM 1194 O O . CYS A 1 148 ? -0.896 -24.766 -0.811 1 97.38 148 CYS A O 1
ATOM 1196 N N . LYS A 1 149 ? -2.021 -25.047 1.067 1 97.56 149 LYS A N 1
ATOM 1197 C CA . LYS A 1 149 ? -1.121 -26.094 1.533 1 97.56 149 LYS A CA 1
ATOM 1198 C C . LYS A 1 149 ? -1.187 -27.328 0.624 1 97.56 149 LYS A C 1
ATOM 1200 O O . LYS A 1 149 ? -0.156 -27.812 0.156 1 97.56 149 LYS A O 1
ATOM 1205 N N . LEU A 1 150 ? -2.418 -27.781 0.398 1 98 150 LEU A N 1
ATOM 1206 C CA . LEU A 1 150 ? -2.594 -28.922 -0.494 1 98 150 LEU A CA 1
ATOM 1207 C C . LEU A 1 150 ? -2.037 -28.609 -1.881 1 98 150 LEU A C 1
ATOM 1209 O O . LEU A 1 150 ? -1.389 -29.469 -2.494 1 98 150 LEU A O 1
ATOM 1213 N N . LEU A 1 151 ? -2.301 -27.406 -2.344 1 98.69 151 LEU A N 1
ATOM 1214 C CA . LEU A 1 151 ? -1.803 -26.969 -3.643 1 98.69 151 LEU A CA 1
ATOM 1215 C C . LEU A 1 151 ? -0.289 -27.125 -3.729 1 98.69 151 LEU A C 1
ATOM 1217 O O . LEU A 1 151 ? 0.22 -27.766 -4.648 1 98.69 151 LEU A O 1
ATOM 1221 N N . THR A 1 152 ? 0.409 -26.578 -2.74 1 98.69 152 THR A N 1
ATOM 1222 C CA . THR A 1 152 ? 1.866 -26.578 -2.807 1 98.69 152 THR A CA 1
ATOM 1223 C C . THR A 1 152 ? 2.422 -27.984 -2.609 1 98.69 152 THR A C 1
ATOM 1225 O O . THR A 1 152 ? 3.426 -28.359 -3.223 1 98.69 152 THR A O 1
ATOM 1228 N N . GLU A 1 153 ? 1.804 -28.812 -1.815 1 98.56 153 GLU A N 1
ATOM 1229 C CA . GLU A 1 153 ? 2.217 -30.203 -1.638 1 98.56 153 GLU A CA 1
ATOM 1230 C C . GLU A 1 153 ? 2.105 -30.984 -2.943 1 98.56 153 GLU A C 1
ATOM 1232 O O . GLU A 1 153 ? 3.012 -31.734 -3.303 1 98.56 153 GLU A O 1
ATOM 1237 N N . LYS A 1 154 ? 1.017 -30.797 -3.625 1 98.38 154 LYS A N 1
ATOM 1238 C CA . LYS A 1 154 ? 0.815 -31.5 -4.887 1 98.38 154 LYS A CA 1
ATOM 1239 C C . LYS A 1 154 ? 1.799 -31.016 -5.949 1 98.38 154 LYS A C 1
ATOM 1241 O O . LYS A 1 154 ? 2.281 -31.812 -6.758 1 98.38 154 LYS A O 1
ATOM 1246 N N . LEU A 1 155 ? 2.041 -29.703 -5.969 1 98.75 155 LEU A N 1
ATOM 1247 C CA . LEU A 1 155 ? 2.996 -29.188 -6.941 1 98.75 155 LEU A CA 1
ATOM 1248 C C . LEU A 1 155 ? 4.355 -29.859 -6.781 1 98.75 155 LEU A C 1
ATOM 1250 O O . LEU A 1 155 ? 5.023 -30.156 -7.77 1 98.75 155 LEU A O 1
ATOM 1254 N N . LYS A 1 156 ? 4.723 -30.062 -5.574 1 98.44 156 LYS A N 1
ATOM 1255 C CA . LYS A 1 156 ? 5.996 -30.734 -5.34 1 98.44 156 LYS A CA 1
ATOM 1256 C C . LYS A 1 156 ? 5.902 -32.219 -5.668 1 98.44 156 LYS A C 1
ATOM 1258 O O . LYS A 1 156 ? 6.707 -32.75 -6.441 1 98.44 156 LYS A O 1
ATOM 1263 N N . SER A 1 157 ? 4.949 -32.938 -5.105 1 97.81 157 SER A N 1
ATOM 1264 C CA . SER A 1 157 ? 4.895 -34.406 -5.18 1 97.81 157 SER A CA 1
ATOM 1265 C C . SER A 1 157 ? 4.559 -34.875 -6.59 1 97.81 157 SER A C 1
ATOM 1267 O O . SER A 1 157 ? 5.066 -35.906 -7.043 1 97.81 157 SER A O 1
ATOM 1269 N N . VAL A 1 158 ? 3.736 -34.125 -7.297 1 97.62 158 VAL A N 1
ATOM 1270 C CA . VAL A 1 158 ? 3.238 -34.594 -8.586 1 97.62 158 VAL A CA 1
ATOM 1271 C C . VAL A 1 158 ? 4.133 -34.062 -9.703 1 97.62 158 VAL A C 1
ATOM 1273 O O . VAL A 1 158 ? 4.438 -34.812 -10.656 1 97.62 158 VAL A O 1
ATOM 1276 N N . PHE A 1 159 ? 4.582 -32.844 -9.602 1 98.12 159 PHE A N 1
ATOM 1277 C CA . PHE A 1 159 ? 5.273 -32.219 -10.719 1 98.12 159 PHE A CA 1
ATOM 1278 C C . PHE A 1 159 ? 6.75 -32 -10.398 1 98.12 159 PHE A C 1
ATOM 1280 O O . PHE A 1 159 ? 7.523 -31.578 -11.258 1 98.12 159 PHE A O 1
ATOM 1287 N N . GLY A 1 160 ? 7.176 -32.25 -9.188 1 97.88 160 GLY A N 1
ATOM 1288 C CA . GLY A 1 160 ? 8.57 -32.156 -8.805 1 97.88 160 GLY A CA 1
ATOM 1289 C C . GLY A 1 160 ? 9.047 -30.703 -8.695 1 97.88 160 GLY A C 1
ATOM 1290 O O . GLY A 1 160 ? 10.234 -30.422 -8.883 1 97.88 160 GLY A O 1
ATOM 1291 N N . ILE A 1 161 ? 8.188 -29.812 -8.422 1 98.44 161 ILE A N 1
ATOM 1292 C CA . ILE A 1 161 ? 8.531 -28.406 -8.273 1 98.44 161 ILE A CA 1
ATOM 1293 C C . ILE A 1 161 ? 9.188 -28.172 -6.914 1 98.44 161 ILE A C 1
ATOM 1295 O O . ILE A 1 161 ? 8.586 -28.453 -5.871 1 98.44 161 ILE A O 1
ATOM 1299 N N . ASN A 1 162 ? 10.391 -27.641 -6.938 1 98.56 162 ASN A N 1
ATOM 1300 C CA . ASN A 1 162 ? 11.125 -27.438 -5.695 1 98.56 162 ASN A CA 1
ATOM 1301 C C . ASN A 1 162 ? 11.188 -25.953 -5.32 1 98.56 162 ASN A C 1
ATOM 1303 O O . ASN A 1 162 ? 11.328 -25.609 -4.145 1 98.56 162 ASN A O 1
ATOM 1307 N N . LYS A 1 163 ? 11.258 -25.188 -6.266 1 98.75 163 LYS A N 1
ATOM 1308 C CA . LYS A 1 163 ? 11.258 -23.75 -6.086 1 98.75 163 LYS A CA 1
ATOM 1309 C C . LYS A 1 163 ? 10.133 -23.094 -6.875 1 98.75 163 LYS A C 1
ATOM 1311 O O . LYS A 1 163 ? 10.023 -23.266 -8.086 1 98.75 163 LYS A O 1
ATOM 1316 N N . LEU A 1 164 ? 9.211 -22.234 -6.137 1 98.88 164 LEU A N 1
ATOM 1317 C CA . LEU A 1 164 ? 7.996 -21.641 -6.695 1 98.88 164 LEU A CA 1
ATOM 1318 C C . LEU A 1 164 ? 7.969 -20.125 -6.469 1 98.88 164 LEU A C 1
ATOM 1320 O O . LEU A 1 164 ? 8.172 -19.672 -5.344 1 98.88 164 LEU A O 1
ATOM 1324 N N . LEU A 1 165 ? 7.836 -19.375 -7.535 1 98.81 165 LEU A N 1
ATOM 1325 C CA . LEU A 1 165 ? 7.613 -17.938 -7.41 1 98.81 165 LEU A CA 1
ATOM 1326 C C . LEU A 1 165 ? 6.121 -17.625 -7.344 1 98.81 165 LEU A C 1
ATOM 1328 O O . LEU A 1 165 ? 5.363 -18 -8.234 1 98.81 165 LEU A O 1
ATOM 1332 N N . LEU A 1 166 ? 5.711 -17.047 -6.227 1 98.88 166 LEU A N 1
ATOM 1333 C CA . LEU A 1 166 ? 4.375 -16.469 -6.086 1 98.88 166 LEU A CA 1
ATOM 1334 C C . LEU A 1 166 ? 4.336 -15.047 -6.613 1 98.88 166 LEU A C 1
ATOM 1336 O O . LEU A 1 166 ? 4.934 -14.141 -6.02 1 98.88 166 LEU A O 1
ATOM 1340 N N . GLU A 1 167 ? 3.605 -14.781 -7.707 1 98.25 167 GLU A N 1
ATOM 1341 C CA . GLU A 1 167 ? 3.752 -13.508 -8.406 1 98.25 167 GLU A CA 1
ATOM 1342 C C . GLU A 1 167 ? 2.428 -12.75 -8.461 1 98.25 167 GLU A C 1
ATOM 1344 O O . GLU A 1 167 ? 2.291 -11.781 -9.211 1 98.25 167 GLU A O 1
ATOM 1349 N N . GLY A 1 168 ? 1.458 -13.195 -7.648 1 91.5 168 GLY A N 1
ATOM 1350 C CA . GLY A 1 168 ? 0.21 -12.453 -7.566 1 91.5 168 GLY A CA 1
ATOM 1351 C C . GLY A 1 168 ? -0.994 -13.258 -8.016 1 91.5 168 GLY A C 1
ATOM 1352 O O . GLY A 1 168 ? -0.864 -14.43 -8.375 1 91.5 168 GLY A O 1
ATOM 1353 N N . GLY A 1 169 ? -2.207 -12.523 -7.832 1 96.5 169 GLY A N 1
ATOM 1354 C CA . GLY A 1 169 ? -2.438 -11.148 -7.434 1 96.5 169 GLY A CA 1
ATOM 1355 C C . GLY A 1 169 ? -2.475 -10.961 -5.93 1 96.5 169 GLY A C 1
ATOM 1356 O O . GLY A 1 169 ? -2.094 -11.859 -5.176 1 96.5 169 GLY A O 1
ATOM 1357 N N . GLY A 1 170 ? -2.846 -9.836 -5.465 1 97.31 170 GLY A N 1
ATOM 1358 C CA . GLY A 1 170 ? -2.855 -9.469 -4.059 1 97.31 170 GLY A CA 1
ATOM 1359 C C . GLY A 1 170 ? -3.635 -10.445 -3.191 1 97.31 170 GLY A C 1
ATOM 1360 O O . GLY A 1 170 ? -3.252 -10.711 -2.051 1 97.31 170 GLY A O 1
ATOM 1361 N N . TYR A 1 171 ? -4.73 -11.016 -3.699 1 95.88 171 TYR A N 1
ATOM 1362 C CA . TYR A 1 171 ? -5.555 -11.938 -2.928 1 95.88 171 TYR A CA 1
ATOM 1363 C C . TYR A 1 171 ? -4.855 -13.289 -2.764 1 95.88 171 TYR A C 1
ATOM 1365 O O . TYR A 1 171 ? -4.891 -13.883 -1.684 1 95.88 171 TYR A O 1
ATOM 1373 N N . LEU A 1 172 ? -4.266 -13.727 -3.822 1 96.88 172 LEU A N 1
ATOM 1374 C CA . LEU A 1 172 ? -3.494 -14.961 -3.725 1 96.88 172 LEU A CA 1
ATOM 1375 C C . LEU A 1 172 ? -2.314 -14.789 -2.771 1 96.88 172 LEU A C 1
ATOM 1377 O O . LEU A 1 172 ? -2.084 -15.641 -1.908 1 96.88 172 LEU A O 1
ATOM 1381 N N . ASN A 1 173 ? -1.579 -13.672 -2.934 1 97.69 173 ASN A N 1
ATOM 1382 C CA . ASN A 1 173 ? -0.492 -13.375 -2.006 1 97.69 173 ASN A CA 1
ATOM 1383 C C . ASN A 1 173 ? -0.973 -13.383 -0.558 1 97.69 173 ASN A C 1
ATOM 1385 O O . ASN A 1 173 ? -0.326 -13.969 0.312 1 97.69 173 ASN A O 1
ATOM 1389 N N . GLY A 1 174 ? -2.107 -12.711 -0.334 1 96.56 174 GLY A N 1
ATOM 1390 C CA . GLY A 1 174 ? -2.67 -12.664 1.007 1 96.56 174 GLY A CA 1
ATOM 1391 C C . GLY A 1 174 ? -3.012 -14.039 1.557 1 96.56 174 GLY A C 1
ATOM 1392 O O . GLY A 1 174 ? -2.818 -14.297 2.746 1 96.56 174 GLY A O 1
ATOM 1393 N N . SER A 1 175 ? -3.521 -14.906 0.74 1 95.44 175 SER A N 1
ATOM 1394 C CA . SER A 1 175 ? -3.861 -16.266 1.163 1 95.44 175 SER A CA 1
ATOM 1395 C C . SER A 1 175 ? -2.621 -17.031 1.591 1 95.44 175 SER A C 1
ATOM 1397 O O . SER A 1 175 ? -2.635 -17.734 2.609 1 95.44 175 SER A O 1
ATOM 1399 N N . PHE A 1 176 ? -1.575 -16.922 0.808 1 96.5 176 PHE A N 1
ATOM 1400 C CA . PHE A 1 176 ? -0.327 -17.594 1.154 1 96.5 176 PHE A CA 1
ATOM 1401 C C . PHE A 1 176 ? 0.257 -17.031 2.439 1 96.5 176 PHE A C 1
ATOM 1403 O O . PHE A 1 176 ? 0.78 -17.766 3.273 1 96.5 176 PHE A O 1
ATOM 1410 N N . MET A 1 177 ? 0.159 -15.695 2.566 1 95.69 177 MET A N 1
ATOM 1411 C CA . MET A 1 177 ? 0.613 -15.039 3.791 1 95.69 177 MET A CA 1
ATOM 1412 C C . MET A 1 177 ? -0.162 -1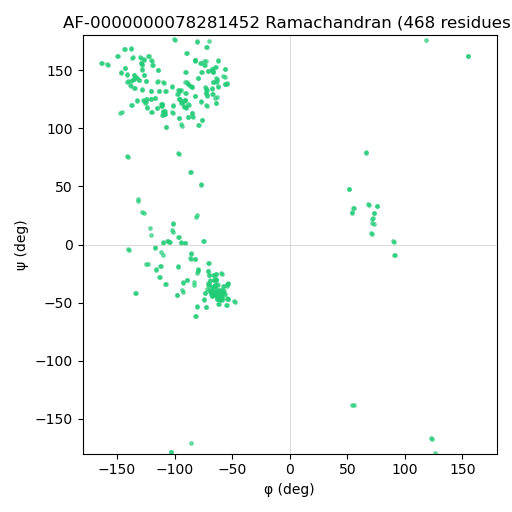5.547 5 1 95.69 177 MET A C 1
ATOM 1414 O O . MET A 1 177 ? 0.434 -15.93 6.012 1 95.69 177 MET A O 1
ATOM 1418 N N . ASN A 1 178 ? -1.418 -15.609 4.891 1 92.81 178 ASN A N 1
ATOM 1419 C CA . ASN A 1 178 ? -2.297 -16 5.988 1 92.81 178 ASN A CA 1
ATOM 1420 C C . ASN A 1 178 ? -2.049 -17.438 6.422 1 92.81 178 ASN A C 1
ATOM 1422 O O . ASN A 1 178 ? -2.201 -17.781 7.598 1 92.81 178 ASN A O 1
ATOM 1426 N N . GLU A 1 179 ? -1.638 -18.266 5.512 1 92.56 179 GLU A N 1
ATOM 1427 C CA . GLU A 1 179 ? -1.432 -19.672 5.816 1 92.56 179 GLU A CA 1
ATOM 1428 C C . GLU A 1 179 ? 0.022 -19.953 6.188 1 92.56 179 GLU A C 1
ATOM 1430 O O . GLU A 1 179 ? 0.395 -21.109 6.441 1 92.56 179 GLU A O 1
ATOM 1435 N N . GLY A 1 180 ? 0.832 -18.938 6.223 1 94 180 GLY A N 1
ATOM 1436 C CA . GLY A 1 180 ? 2.217 -19.094 6.633 1 94 180 GLY A CA 1
ATOM 1437 C C . GLY A 1 180 ? 3.051 -19.875 5.641 1 94 180 GLY A C 1
ATOM 1438 O O . GLY A 1 180 ? 3.926 -20.656 6.035 1 94 180 GLY A O 1
ATOM 1439 N N . LEU A 1 181 ? 2.762 -19.734 4.332 1 96.75 181 LEU A N 1
ATOM 1440 C CA . LEU A 1 181 ? 3.381 -20.578 3.32 1 96.75 181 LEU A CA 1
ATOM 1441 C C . LEU A 1 181 ? 4.457 -19.828 2.555 1 96.75 181 LEU A C 1
ATOM 1443 O O . LEU A 1 181 ? 5.082 -20.375 1.642 1 96.75 181 LEU A O 1
ATOM 1447 N N . MET A 1 182 ? 4.734 -18.625 2.877 1 97.44 182 MET A N 1
ATOM 1448 C CA . MET A 1 182 ? 5.738 -17.812 2.201 1 97.44 182 MET A CA 1
ATOM 1449 C C . MET A 1 182 ? 7.098 -17.938 2.883 1 97.44 182 MET A C 1
ATOM 1451 O O . MET A 1 182 ? 7.23 -17.656 4.074 1 97.44 182 MET A O 1
ATOM 1455 N N . ASP A 1 183 ? 8.133 -18.344 2.137 1 98.62 183 ASP A N 1
ATOM 1456 C CA . ASP A 1 183 ? 9.461 -18.516 2.715 1 98.62 183 ASP A CA 1
ATOM 1457 C C . ASP A 1 183 ? 10.297 -17.25 2.576 1 98.62 183 ASP A C 1
ATOM 1459 O O . ASP A 1 183 ? 11.172 -16.984 3.404 1 98.62 183 ASP A O 1
ATOM 1463 N N . GLU A 1 184 ? 10.086 -16.5 1.498 1 98.81 184 GLU A N 1
ATOM 1464 C CA . GLU A 1 184 ? 10.781 -15.25 1.224 1 98.81 184 GLU A CA 1
ATOM 1465 C C . GLU A 1 184 ? 9.852 -14.234 0.57 1 98.81 184 GLU A C 1
ATOM 1467 O O . GLU A 1 184 ? 8.875 -14.602 -0.081 1 98.81 184 GLU A O 1
ATOM 1472 N N . LEU A 1 185 ? 10.148 -13.016 0.801 1 98.88 185 LEU A N 1
ATOM 1473 C CA . LEU A 1 185 ? 9.516 -11.883 0.125 1 98.88 185 LEU A CA 1
ATOM 1474 C C . LEU A 1 185 ? 10.555 -11.055 -0.631 1 98.88 185 LEU A C 1
ATOM 1476 O O . LEU A 1 185 ? 11.492 -10.531 -0.031 1 98.88 185 LEU A O 1
ATOM 1480 N N . SER A 1 186 ? 10.43 -11.062 -1.895 1 98.94 186 SER A N 1
ATOM 1481 C CA . SER A 1 186 ? 11.273 -10.273 -2.793 1 98.94 186 SER A CA 1
ATOM 1482 C C . SER A 1 186 ? 10.484 -9.125 -3.41 1 98.94 186 SER A C 1
ATOM 1484 O O . SER A 1 186 ? 9.578 -9.344 -4.215 1 98.94 186 SER A O 1
ATOM 1486 N N . LEU A 1 187 ? 10.859 -7.895 -3.088 1 98.94 187 LEU A N 1
ATOM 1487 C CA . LEU A 1 187 ? 10.133 -6.719 -3.553 1 98.94 187 LEU A CA 1
ATOM 1488 C C . LEU A 1 187 ? 11 -5.867 -4.473 1 98.94 187 LEU A C 1
ATOM 1490 O O . LEU A 1 187 ? 12.078 -5.418 -4.074 1 98.94 187 LEU A O 1
ATOM 1494 N N . VAL A 1 188 ? 10.602 -5.734 -5.645 1 98.88 188 VAL A N 1
ATOM 1495 C CA . VAL A 1 188 ? 11.117 -4.684 -6.52 1 98.88 188 VAL A CA 1
ATOM 1496 C C . VAL A 1 188 ? 10.281 -3.418 -6.352 1 98.88 188 VAL A C 1
ATOM 1498 O O . VAL A 1 188 ? 9.141 -3.352 -6.816 1 98.88 188 VAL A O 1
ATOM 1501 N N . VAL A 1 189 ? 10.828 -2.402 -5.758 1 98.81 189 VAL A N 1
ATOM 1502 C CA . VAL A 1 189 ? 10.094 -1.189 -5.414 1 98.81 189 VAL A CA 1
ATOM 1503 C C . VAL A 1 189 ? 10.305 -0.133 -6.496 1 98.81 189 VAL A C 1
ATOM 1505 O O . VAL A 1 189 ? 11.414 0.372 -6.672 1 98.81 189 VAL A O 1
ATOM 1508 N N . ALA A 1 190 ? 9.258 0.112 -7.262 1 98.69 190 ALA A N 1
ATOM 1509 C CA . ALA A 1 190 ? 9.281 1.232 -8.195 1 98.69 190 ALA A CA 1
ATOM 1510 C C . ALA A 1 190 ? 9.18 2.564 -7.461 1 98.69 190 ALA A C 1
ATOM 1512 O O . ALA A 1 190 ? 8.352 2.721 -6.562 1 98.69 190 ALA A O 1
ATOM 1513 N N . PRO A 1 191 ? 10.039 3.545 -7.801 1 98.5 191 PRO A N 1
ATOM 1514 C CA . PRO A 1 191 ? 10 4.855 -7.145 1 98.5 191 PRO A CA 1
ATOM 1515 C C . PRO A 1 191 ? 8.859 5.73 -7.652 1 98.5 191 PRO A C 1
ATOM 1517 O O . PRO A 1 191 ? 9.086 6.875 -8.055 1 98.5 191 PRO A O 1
ATOM 1520 N N . VAL A 1 192 ? 7.652 5.168 -7.648 1 98.31 192 VAL A N 1
ATOM 1521 C CA . VAL A 1 192 ? 6.441 5.816 -8.133 1 98.31 192 VAL A CA 1
ATOM 1522 C C . VAL A 1 192 ? 5.301 5.598 -7.141 1 98.31 192 VAL A C 1
ATOM 1524 O O . VAL A 1 192 ? 5.156 4.508 -6.586 1 98.31 192 VAL A O 1
ATOM 1527 N N . ALA A 1 193 ? 4.574 6.629 -6.844 1 97.56 193 ALA A N 1
ATOM 1528 C CA . ALA A 1 193 ? 3.316 6.504 -6.113 1 97.56 193 ALA A CA 1
ATOM 1529 C C . ALA A 1 193 ? 2.129 6.465 -7.07 1 97.56 193 ALA A C 1
ATOM 1531 O O . ALA A 1 193 ? 2.006 7.32 -7.953 1 97.56 193 ALA A O 1
ATOM 1532 N N . ASP A 1 194 ? 1.233 5.52 -6.859 1 96.44 194 ASP A N 1
ATOM 1533 C CA . ASP A 1 194 ? 0.074 5.363 -7.73 1 96.44 194 ASP A CA 1
ATOM 1534 C C . ASP A 1 194 ? -1.022 6.363 -7.371 1 96.44 194 ASP A C 1
ATOM 1536 O O . ASP A 1 194 ? -1.494 7.113 -8.227 1 96.44 194 ASP A O 1
ATOM 1540 N N . GLY A 1 195 ? -1.402 6.367 -6.137 1 95.69 195 GLY A N 1
ATOM 1541 C CA . GLY A 1 195 ? -2.338 7.355 -5.625 1 95.69 195 GLY A CA 1
ATOM 1542 C C . GLY A 1 195 ? -3.785 6.91 -5.711 1 95.69 195 GLY A C 1
ATOM 1543 O O . GLY A 1 195 ? -4.664 7.516 -5.098 1 95.69 195 GLY A O 1
ATOM 1544 N N . ASN A 1 196 ? -4.094 5.82 -6.367 1 94.06 196 ASN A N 1
ATOM 1545 C CA . ASN A 1 196 ? -5.473 5.371 -6.523 1 94.06 196 ASN A CA 1
ATOM 1546 C C . ASN A 1 196 ? -5.922 4.52 -5.34 1 94.06 196 ASN A C 1
ATOM 1548 O O . ASN A 1 196 ? -5.207 3.611 -4.914 1 94.06 196 ASN A O 1
ATOM 1552 N N . SER A 1 197 ? -7.113 4.762 -4.871 1 93.62 197 SER A N 1
ATOM 1553 C CA . SER A 1 197 ? -7.617 4.105 -3.668 1 93.62 197 SER A CA 1
ATOM 1554 C C . SER A 1 197 ? -8.117 2.699 -3.975 1 93.62 197 SER A C 1
ATOM 1556 O O . SER A 1 197 ? -8.219 1.861 -3.078 1 93.62 197 SER A O 1
ATOM 1558 N N . ASN A 1 198 ? -8.484 2.455 -5.172 1 89.69 198 ASN A N 1
ATOM 1559 C CA . ASN A 1 198 ? -9.156 1.205 -5.512 1 89.69 198 ASN A CA 1
ATOM 1560 C C . ASN A 1 198 ? -8.203 0.215 -6.168 1 89.69 198 ASN A C 1
ATOM 1562 O O . ASN A 1 198 ? -8.625 -0.826 -6.672 1 89.69 198 ASN A O 1
ATOM 1566 N N . THR A 1 199 ? -7.035 0.485 -6.137 1 92.38 199 THR A N 1
ATOM 1567 C CA . THR A 1 199 ? -6.039 -0.38 -6.762 1 92.38 199 THR A CA 1
ATOM 1568 C C . THR A 1 199 ? -5.555 -1.439 -5.777 1 92.38 199 THR A C 1
ATOM 1570 O O . THR A 1 199 ? -5.32 -1.144 -4.602 1 92.38 199 THR A O 1
ATOM 1573 N N . VAL A 1 200 ? -5.371 -2.611 -6.207 1 95.75 200 VAL A N 1
ATOM 1574 C CA . VAL A 1 200 ? -4.973 -3.762 -5.402 1 95.75 200 VAL A CA 1
ATOM 1575 C C . VAL A 1 200 ? -3.555 -3.555 -4.875 1 95.75 200 VAL A C 1
ATOM 1577 O O . VAL A 1 200 ? -2.678 -3.078 -5.598 1 95.75 200 VAL A O 1
ATOM 1580 N N . THR A 1 201 ? -3.379 -3.965 -3.566 1 97.81 201 THR A N 1
ATOM 1581 C CA . THR A 1 201 ? -2.064 -3.84 -2.947 1 97.81 201 THR A CA 1
ATOM 1582 C C . THR A 1 201 ? -1.364 -5.191 -2.885 1 97.81 201 THR A C 1
ATOM 1584 O O . THR A 1 201 ? -1.891 -6.195 -3.377 1 97.81 201 THR A O 1
ATOM 1587 N N . LEU A 1 202 ? -0.179 -5.23 -2.322 1 98.56 202 LEU A N 1
ATOM 1588 C CA . LEU A 1 202 ? 0.739 -6.363 -2.254 1 98.56 202 LEU A CA 1
ATOM 1589 C C . LEU A 1 202 ? 0.071 -7.566 -1.6 1 98.56 202 LEU A C 1
ATOM 1591 O O . LEU A 1 202 ? 0.238 -8.695 -2.059 1 98.56 202 LEU A O 1
ATOM 1595 N N . PHE A 1 203 ? -0.677 -7.363 -0.51 1 97.81 203 PHE A N 1
ATOM 1596 C CA . PHE A 1 203 ? -1.419 -8.398 0.203 1 97.81 203 PHE A CA 1
ATOM 1597 C C . PHE A 1 203 ? -2.848 -7.941 0.481 1 97.81 203 PHE A C 1
ATOM 1599 O O . PHE A 1 203 ? -3.062 -6.879 1.067 1 97.81 203 PHE A O 1
ATOM 1606 N N . GLU A 1 204 ? -3.787 -8.758 0.018 1 96.25 204 GLU A N 1
ATOM 1607 C CA . GLU A 1 204 ? -5.207 -8.508 0.24 1 96.25 204 GLU A CA 1
ATOM 1608 C C . GLU A 1 204 ? -5.855 -9.664 0.998 1 96.25 204 GLU A C 1
ATOM 1610 O O . GLU A 1 204 ? -5.32 -10.773 1.022 1 96.25 204 GLU A O 1
ATOM 1615 N N . LYS A 1 205 ? -6.91 -9.336 1.566 1 94.25 205 LYS A N 1
ATOM 1616 C CA . LYS A 1 205 ? -7.652 -10.352 2.303 1 94.25 205 LYS A CA 1
ATOM 1617 C C . LYS A 1 205 ? -8.789 -10.922 1.459 1 94.25 205 LYS A C 1
ATOM 1619 O O . LYS A 1 205 ? -9.633 -10.172 0.956 1 94.25 205 LYS A O 1
ATOM 1624 N N . ALA A 1 206 ? -8.797 -12.219 1.438 1 86.38 206 ALA A N 1
ATOM 1625 C CA . ALA A 1 206 ? -9.93 -12.859 0.768 1 86.38 206 ALA A CA 1
ATOM 1626 C C . ALA A 1 206 ? -11.227 -12.617 1.533 1 86.38 206 ALA A C 1
ATOM 1628 O O . ALA A 1 206 ? -11.234 -12.578 2.766 1 86.38 206 ALA A O 1
ATOM 1629 N N . ASP A 1 207 ? -12.312 -12.555 0.839 1 80.94 207 ASP A N 1
ATOM 1630 C CA . ASP A 1 207 ? -13.602 -12.188 1.412 1 80.94 207 ASP A CA 1
ATOM 1631 C C . ASP A 1 207 ? -14.07 -13.227 2.43 1 80.94 207 ASP A C 1
ATOM 1633 O O . ASP A 1 207 ? -14.758 -12.898 3.395 1 80.94 207 ASP A O 1
ATOM 1637 N N . TYR A 1 208 ? -13.648 -14.469 2.199 1 78.38 208 TYR A N 1
ATOM 1638 C CA . TYR A 1 208 ? -14.172 -15.531 3.047 1 78.38 208 TYR A CA 1
ATOM 1639 C C . TYR A 1 208 ? -13.414 -15.609 4.363 1 78.38 208 TYR A C 1
ATOM 1641 O O . TYR A 1 208 ? -13.844 -16.281 5.305 1 78.38 208 TYR A O 1
ATOM 1649 N N . LEU A 1 209 ? -12.328 -14.945 4.422 1 80.88 209 LEU A N 1
ATOM 1650 C CA . LEU A 1 209 ? -11.562 -14.93 5.656 1 80.88 209 LEU A CA 1
ATOM 1651 C C . LEU A 1 209 ? -12.078 -13.867 6.613 1 80.88 209 LEU A C 1
ATOM 1653 O O . LEU A 1 209 ? -12.391 -12.75 6.195 1 80.88 209 LEU A O 1
ATOM 1657 N N . GLU A 1 210 ? -12.195 -14.266 7.832 1 73.81 210 GLU A N 1
ATOM 1658 C CA . GLU A 1 210 ? -12.672 -13.32 8.836 1 73.81 210 GLU A CA 1
ATOM 1659 C C . GLU A 1 210 ? -11.586 -12.312 9.195 1 73.81 210 GLU A C 1
ATOM 1661 O O . GLU A 1 210 ? -11.875 -11.125 9.406 1 73.81 210 GLU A O 1
ATOM 1666 N N . SER A 1 211 ? -10.422 -12.797 9.445 1 72.19 211 SER A N 1
ATOM 1667 C CA . SER A 1 211 ? -9.328 -11.914 9.82 1 72.19 211 SER A CA 1
ATOM 1668 C C . SER A 1 211 ? -8.008 -12.359 9.195 1 72.19 211 SER A C 1
ATOM 1670 O O . SER A 1 211 ? -7.887 -13.508 8.75 1 72.19 211 SER A O 1
ATOM 1672 N N . ASN A 1 212 ? -7.289 -11.312 8.922 1 78.06 212 ASN A N 1
ATOM 1673 C CA . ASN A 1 212 ? -5.902 -11.609 8.586 1 78.06 212 ASN A CA 1
ATOM 1674 C C . ASN A 1 212 ? -4.949 -11.164 9.695 1 78.06 212 ASN A C 1
ATOM 1676 O O . ASN A 1 212 ? -5.211 -10.18 10.391 1 78.06 212 ASN A O 1
ATOM 1680 N N . LEU A 1 213 ? -4.035 -11.961 9.93 1 85.38 213 LEU A N 1
ATOM 1681 C CA . LEU A 1 213 ? -2.996 -11.578 10.875 1 85.38 213 LEU A CA 1
ATOM 1682 C C . LEU A 1 213 ? -1.796 -10.977 10.156 1 85.38 213 LEU A C 1
ATOM 1684 O O . LEU A 1 213 ? -1.374 -11.477 9.117 1 85.38 213 LEU A O 1
ATOM 1688 N N . PRO A 1 214 ? -1.394 -9.867 10.711 1 94.75 214 PRO A N 1
ATOM 1689 C CA . PRO A 1 214 ? -0.161 -9.328 10.125 1 94.75 214 PRO A CA 1
ATOM 1690 C C . PRO A 1 214 ? 0.994 -10.328 10.164 1 94.75 214 PRO A C 1
ATOM 1692 O O . PRO A 1 214 ? 1 -11.242 10.992 1 94.75 214 PRO A O 1
ATOM 1695 N N . MET A 1 215 ? 1.873 -10.25 9.266 1 96.19 215 MET A N 1
ATOM 1696 C CA . MET A 1 215 ? 3.066 -11.086 9.219 1 96.19 215 MET A CA 1
ATOM 1697 C C . MET A 1 215 ? 4.332 -10.25 9.352 1 96.19 215 MET A C 1
ATOM 1699 O O . MET A 1 215 ? 4.504 -9.266 8.633 1 96.19 215 MET A O 1
ATOM 1703 N N . GLU A 1 216 ? 5.188 -10.586 10.289 1 97.25 216 GLU A N 1
ATOM 1704 C CA . GLU A 1 216 ? 6.449 -9.883 10.492 1 97.25 216 GLU A CA 1
ATOM 1705 C C . GLU A 1 216 ? 7.57 -10.508 9.672 1 97.25 216 GLU A C 1
ATOM 1707 O O . GLU A 1 216 ? 7.586 -11.719 9.445 1 97.25 216 GLU A O 1
ATOM 1712 N N . PHE A 1 217 ? 8.477 -9.711 9.266 1 97.94 217 PHE A N 1
ATOM 1713 C CA . PHE A 1 217 ? 9.578 -10.148 8.414 1 97.94 217 PHE A CA 1
ATOM 1714 C C . PHE A 1 217 ? 10.914 -9.695 8.992 1 97.94 217 PHE A C 1
ATOM 1716 O O . PHE A 1 217 ? 10.969 -8.75 9.781 1 97.94 217 PHE A O 1
ATOM 1723 N N . LYS A 1 218 ? 11.945 -10.391 8.633 1 98.12 218 LYS A N 1
ATOM 1724 C CA . LYS A 1 218 ? 13.328 -9.992 8.859 1 98.12 218 LYS A CA 1
ATOM 1725 C C . LYS A 1 218 ? 14 -9.578 7.551 1 98.12 218 LYS A C 1
ATOM 1727 O O . LYS A 1 218 ? 13.906 -10.289 6.547 1 98.12 218 LYS A O 1
ATOM 1732 N N . LEU A 1 219 ? 14.664 -8.461 7.566 1 98.69 219 LEU A N 1
ATOM 1733 C CA . LEU A 1 219 ? 15.336 -7.949 6.375 1 98.69 219 LEU A CA 1
ATOM 1734 C C . LEU A 1 219 ? 16.562 -8.789 6.047 1 98.69 219 LEU A C 1
ATOM 1736 O O . LEU A 1 219 ? 17.391 -9.055 6.926 1 98.69 219 LEU A O 1
ATOM 1740 N N . GLN A 1 220 ? 16.625 -9.211 4.84 1 98.69 220 GLN A N 1
ATOM 1741 C CA . GLN A 1 220 ? 17.812 -9.93 4.375 1 98.69 220 GLN A CA 1
ATOM 1742 C C . GLN A 1 220 ? 18.75 -9.008 3.625 1 98.69 220 GLN A C 1
ATOM 1744 O O . GLN A 1 220 ? 19.969 -9.039 3.852 1 98.69 220 GLN A O 1
ATOM 1749 N N . SER A 1 221 ? 18.219 -8.188 2.775 1 98.56 221 SER A N 1
ATOM 1750 C CA . SER A 1 221 ? 19.047 -7.266 1.989 1 98.56 221 SER A CA 1
ATOM 1751 C C . SER A 1 221 ? 18.188 -6.152 1.384 1 98.56 221 SER A C 1
ATOM 1753 O O . SER A 1 221 ? 16.984 -6.297 1.245 1 98.56 221 SER A O 1
ATOM 1755 N N . VAL A 1 222 ? 18.828 -5.027 1.086 1 98.69 222 VAL A N 1
ATOM 1756 C CA . VAL A 1 222 ? 18.281 -3.908 0.328 1 98.69 222 VAL A CA 1
ATOM 1757 C C . VAL A 1 222 ? 19.328 -3.396 -0.665 1 98.69 222 VAL A C 1
ATOM 1759 O O . VAL A 1 222 ? 20.406 -2.98 -0.27 1 98.69 222 VAL A O 1
ATOM 1762 N N . ASP A 1 223 ? 18.953 -3.467 -1.884 1 98.5 223 ASP A N 1
ATOM 1763 C CA . ASP A 1 223 ? 19.875 -3.072 -2.945 1 98.5 223 ASP A CA 1
ATOM 1764 C C . ASP A 1 223 ? 19.25 -2.012 -3.848 1 98.5 223 ASP A C 1
ATOM 1766 O O . ASP A 1 223 ? 18.062 -2.076 -4.16 1 98.5 223 ASP A O 1
ATOM 1770 N N . ARG A 1 224 ? 20.031 -1.049 -4.266 1 98.06 224 ARG A N 1
ATOM 1771 C CA . ARG A 1 224 ? 19.547 -0.049 -5.219 1 98.06 224 ARG A CA 1
ATOM 1772 C C . ARG A 1 224 ? 19.422 -0.644 -6.613 1 98.06 224 ARG A C 1
ATOM 1774 O O . ARG A 1 224 ? 20.25 -1.44 -7.039 1 98.06 224 ARG A O 1
ATOM 1781 N N . LEU A 1 225 ? 18.375 -0.348 -7.223 1 98.12 225 LEU A N 1
ATOM 1782 C CA . LEU A 1 225 ? 18.141 -0.671 -8.625 1 98.12 225 LEU A CA 1
ATOM 1783 C C . LEU A 1 225 ? 18.125 0.593 -9.477 1 98.12 225 LEU A C 1
ATOM 1785 O O . LEU A 1 225 ? 17.266 1.45 -9.312 1 98.12 225 LEU A O 1
ATOM 1789 N N . GLY A 1 226 ? 19.031 0.678 -10.438 1 94.88 226 GLY A N 1
ATOM 1790 C CA . GLY A 1 226 ? 19.125 1.914 -11.195 1 94.88 226 GLY A CA 1
ATOM 1791 C C . GLY A 1 226 ? 19.344 3.137 -10.32 1 94.88 226 GLY A C 1
ATOM 1792 O O . GLY A 1 226 ? 20.141 3.107 -9.383 1 94.88 226 GLY A O 1
ATOM 1793 N N . GLU A 1 227 ? 18.625 4.191 -10.688 1 92.75 227 GLU A N 1
ATOM 1794 C CA . GLU A 1 227 ? 18.859 5.453 -9.992 1 92.75 227 GLU A CA 1
ATOM 1795 C C . GLU A 1 227 ? 17.969 5.578 -8.766 1 92.75 227 GLU A C 1
ATOM 1797 O O . GLU A 1 227 ? 18.359 6.176 -7.762 1 92.75 227 GLU A O 1
ATOM 1802 N N . SER A 1 228 ? 16.797 4.961 -8.883 1 97.31 228 SER A N 1
ATOM 1803 C CA . SER A 1 228 ? 15.852 5.352 -7.836 1 97.31 228 SER A CA 1
ATOM 1804 C C . SER A 1 228 ? 15.062 4.148 -7.328 1 97.31 228 SER A C 1
ATOM 1806 O O . SER A 1 228 ? 14.258 4.277 -6.398 1 97.31 228 SER A O 1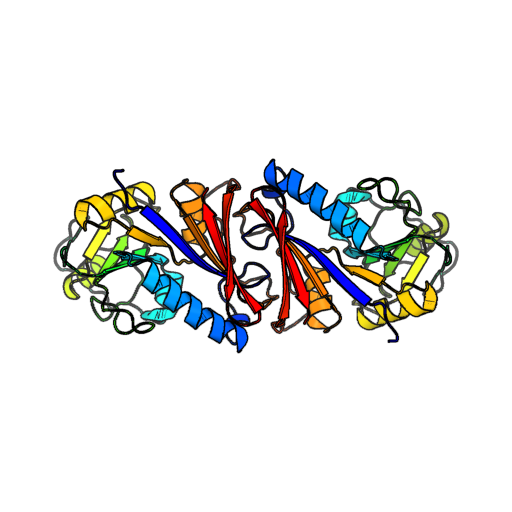
ATOM 1808 N N . GLY A 1 229 ? 15.25 2.963 -7.941 1 98.44 229 GLY A N 1
ATOM 1809 C CA . GLY A 1 229 ? 14.523 1.774 -7.52 1 98.44 229 GLY A CA 1
ATOM 1810 C C . GLY A 1 229 ? 15.242 0.991 -6.438 1 98.44 229 GLY A C 1
ATOM 1811 O O . GLY A 1 229 ? 16.406 1.261 -6.137 1 98.44 229 GLY A O 1
ATOM 1812 N N . LEU A 1 230 ? 14.523 0.105 -5.793 1 98.88 230 LEU A N 1
ATOM 1813 C CA . LEU A 1 230 ? 15.102 -0.753 -4.766 1 98.88 230 LEU A CA 1
ATOM 1814 C C . LEU A 1 230 ? 14.68 -2.205 -4.965 1 98.88 230 LEU A C 1
ATOM 1816 O O . LEU A 1 230 ? 13.578 -2.473 -5.441 1 98.88 230 LEU A O 1
ATOM 1820 N N . TRP A 1 231 ? 15.547 -3.139 -4.695 1 98.94 231 TRP A N 1
ATOM 1821 C CA . TRP A 1 231 ? 15.242 -4.547 -4.473 1 98.94 231 TRP A CA 1
ATOM 1822 C C . TRP A 1 231 ? 15.406 -4.918 -3.004 1 98.94 231 TRP A C 1
ATOM 1824 O O . TRP A 1 231 ? 16.516 -4.883 -2.467 1 98.94 231 TRP A O 1
ATOM 1834 N N . ILE A 1 232 ? 14.312 -5.219 -2.357 1 98.94 232 ILE A N 1
ATOM 1835 C CA . ILE A 1 232 ? 14.312 -5.527 -0.932 1 98.94 232 ILE A CA 1
ATOM 1836 C C . ILE A 1 232 ? 13.938 -6.992 -0.723 1 98.94 232 ILE A C 1
ATOM 1838 O O . ILE A 1 232 ? 12.945 -7.469 -1.284 1 98.94 232 ILE A O 1
ATOM 1842 N N . ARG A 1 233 ? 14.68 -7.707 0.078 1 98.88 233 ARG A N 1
ATOM 1843 C CA . ARG A 1 233 ? 14.43 -9.117 0.36 1 98.88 233 ARG A CA 1
ATOM 1844 C C . ARG A 1 233 ? 14.195 -9.344 1.851 1 98.88 233 ARG A C 1
ATOM 1846 O O . ARG A 1 233 ? 14.953 -8.836 2.686 1 98.88 233 ARG A O 1
ATOM 1853 N N . TYR A 1 234 ? 13.164 -10.062 2.135 1 98.81 234 TYR A N 1
ATOM 1854 C CA . TYR A 1 234 ? 12.766 -10.375 3.504 1 98.81 234 TYR A CA 1
ATOM 1855 C C . TYR A 1 234 ? 12.531 -11.875 3.68 1 98.81 234 TYR A C 1
ATOM 1857 O O . TYR A 1 234 ? 12.328 -12.594 2.699 1 98.81 234 TYR A O 1
ATOM 1865 N N . LYS A 1 235 ? 12.555 -12.297 4.898 1 98.44 235 LYS A N 1
ATOM 1866 C CA . LYS A 1 235 ? 12.078 -13.617 5.32 1 98.44 235 LYS A CA 1
ATOM 1867 C C . LYS A 1 235 ? 11.148 -13.508 6.523 1 98.44 235 LYS A C 1
ATOM 1869 O O . LYS A 1 235 ? 11.375 -12.695 7.426 1 98.44 235 LYS A O 1
ATOM 1874 N N . PRO A 1 236 ? 10.117 -14.344 6.512 1 96.19 236 PRO A N 1
ATOM 1875 C CA . PRO A 1 236 ? 9.273 -14.312 7.707 1 96.19 236 PRO A CA 1
ATOM 1876 C C . PRO A 1 236 ? 10.023 -14.703 8.977 1 96.19 236 PRO A C 1
ATOM 1878 O O . PRO A 1 236 ? 11 -15.461 8.914 1 96.19 236 PRO A O 1
ATOM 1881 N N . MET B 1 1 ? 10.258 30.672 -1.804 1 70.88 1 MET B N 1
ATOM 1882 C CA . MET B 1 1 ? 8.969 30.125 -2.213 1 70.88 1 MET B CA 1
ATOM 1883 C C . MET B 1 1 ? 7.852 30.578 -1.284 1 70.88 1 MET B C 1
ATOM 1885 O O . MET B 1 1 ? 8.094 30.859 -0.109 1 70.88 1 MET B O 1
ATOM 1889 N N . ASN B 1 2 ? 6.66 30.906 -1.753 1 92.81 2 ASN B N 1
ATOM 1890 C CA . ASN B 1 2 ? 5.566 31.469 -0.972 1 92.81 2 ASN B CA 1
ATOM 1891 C C . ASN B 1 2 ? 4.805 30.391 -0.208 1 92.81 2 ASN B C 1
ATOM 1893 O O . ASN B 1 2 ? 3.6 30.516 0.016 1 92.81 2 ASN B O 1
ATOM 1897 N N . ARG B 1 3 ? 5.535 29.234 0.094 1 97.69 3 ARG B N 1
ATOM 1898 C CA . ARG B 1 3 ? 4.988 28.141 0.896 1 97.69 3 ARG B CA 1
ATOM 1899 C C . ARG B 1 3 ? 6.086 27.422 1.67 1 97.69 3 ARG B C 1
ATOM 1901 O O . ARG B 1 3 ? 7.27 27.578 1.363 1 97.69 3 ARG B O 1
ATOM 1908 N N . PRO B 1 4 ? 5.77 26.641 2.723 1 98.75 4 PRO B N 1
ATOM 1909 C CA . PRO B 1 4 ? 6.781 25.859 3.447 1 98.75 4 PRO B CA 1
ATOM 1910 C C . PRO B 1 4 ? 7.422 24.781 2.586 1 98.75 4 PRO B C 1
ATOM 1912 O O . PRO B 1 4 ? 6.855 24.391 1.563 1 98.75 4 PRO B O 1
ATOM 1915 N N . HIS B 1 5 ? 8.688 24.422 2.938 1 98.75 5 HIS B N 1
ATOM 1916 C CA . HIS B 1 5 ? 9.219 23.141 2.498 1 98.75 5 HIS B CA 1
ATOM 1917 C C . HIS B 1 5 ? 8.438 21.984 3.111 1 98.75 5 HIS B C 1
ATOM 1919 O O . HIS B 1 5 ? 8.336 21.875 4.336 1 98.75 5 HIS B O 1
ATOM 1925 N N . ILE B 1 6 ? 7.844 21.094 2.268 1 98.88 6 ILE B N 1
ATOM 1926 C CA . ILE B 1 6 ? 6.906 20.078 2.766 1 98.88 6 ILE B CA 1
ATOM 1927 C C . ILE B 1 6 ? 7.527 18.688 2.648 1 98.88 6 ILE B C 1
ATOM 1929 O O . ILE B 1 6 ? 7.887 18.266 1.551 1 98.88 6 ILE B O 1
ATOM 1933 N N . ILE B 1 7 ? 7.672 17.984 3.729 1 98.94 7 ILE B N 1
ATOM 1934 C CA . ILE B 1 7 ? 8.117 16.609 3.809 1 98.94 7 ILE B CA 1
ATOM 1935 C C . ILE B 1 7 ? 6.953 15.711 4.227 1 98.94 7 ILE B C 1
ATOM 1937 O O . ILE B 1 7 ? 6.391 15.875 5.312 1 98.94 7 ILE B O 1
ATOM 1941 N N . CYS B 1 8 ? 6.527 14.82 3.348 1 98.94 8 CYS B N 1
ATOM 1942 C CA . CYS B 1 8 ? 5.602 13.773 3.768 1 98.94 8 CYS B CA 1
ATOM 1943 C C . CYS B 1 8 ? 6.328 12.688 4.543 1 98.94 8 CYS B C 1
ATOM 1945 O O . CYS B 1 8 ? 7.137 11.945 3.977 1 98.94 8 CYS B O 1
ATOM 1947 N N . HIS B 1 9 ? 6.109 12.648 5.844 1 98.88 9 HIS B N 1
ATOM 1948 C CA . HIS B 1 9 ? 6.77 11.703 6.734 1 98.88 9 HIS B CA 1
ATOM 1949 C C . HIS B 1 9 ? 5.781 10.664 7.27 1 98.88 9 HIS B C 1
ATOM 1951 O O . HIS B 1 9 ? 4.887 11 8.047 1 98.88 9 HIS B O 1
ATOM 1957 N N . MET B 1 10 ? 5.961 9.406 6.828 1 98.88 10 MET B N 1
ATOM 1958 C CA . MET B 1 10 ? 4.973 8.375 7.113 1 98.88 10 MET B CA 1
ATOM 1959 C C . MET B 1 10 ? 5.648 7.082 7.555 1 98.88 10 MET B C 1
ATOM 1961 O O . MET B 1 10 ? 6.738 6.754 7.082 1 98.88 10 MET B O 1
ATOM 1965 N N . MET B 1 11 ? 5.059 6.422 8.477 1 98.62 11 MET B N 1
ATOM 1966 C CA . MET B 1 11 ? 5.34 5 8.656 1 98.62 11 MET B CA 1
ATOM 1967 C C . MET B 1 11 ? 4.418 4.152 7.781 1 98.62 11 MET B C 1
ATOM 1969 O O . MET B 1 11 ? 3.219 4.426 7.691 1 98.62 11 MET B O 1
ATOM 1973 N N . VAL B 1 12 ? 4.961 3.135 7.18 1 98.69 12 VAL B N 1
ATOM 1974 C CA . VAL B 1 12 ? 4.18 2.334 6.242 1 98.69 12 VAL B CA 1
ATOM 1975 C C . VAL B 1 12 ? 4.535 0.858 6.402 1 98.69 12 VAL B C 1
ATOM 1977 O O . VAL B 1 12 ? 5.688 0.518 6.684 1 98.69 12 VAL B O 1
ATOM 1980 N N . ALA B 1 13 ? 3.516 -0.027 6.336 1 98.56 13 ALA B N 1
ATOM 1981 C CA . ALA B 1 13 ? 3.74 -1.467 6.246 1 98.56 13 ALA B CA 1
ATOM 1982 C C . ALA B 1 13 ? 4.266 -1.855 4.867 1 98.56 13 ALA B C 1
ATOM 1984 O O . ALA B 1 13 ? 4.25 -1.044 3.938 1 98.56 13 ALA B O 1
ATOM 1985 N N . LEU B 1 14 ? 4.699 -3.086 4.707 1 98.62 14 LEU B N 1
ATOM 1986 C CA . LEU B 1 14 ? 5.301 -3.562 3.467 1 98.62 14 LEU B CA 1
ATOM 1987 C C . LEU B 1 14 ? 4.293 -3.527 2.324 1 98.62 14 LEU B C 1
ATOM 1989 O O . LEU B 1 14 ? 4.672 -3.406 1.157 1 98.62 14 LEU B O 1
ATOM 1993 N N . ASP B 1 15 ? 2.998 -3.598 2.689 1 98.31 15 ASP B N 1
ATOM 1994 C CA . ASP B 1 15 ? 1.962 -3.582 1.661 1 98.31 15 ASP B CA 1
ATOM 1995 C C . ASP B 1 15 ? 1.313 -2.205 1.554 1 98.31 15 ASP B C 1
ATOM 1997 O O . ASP B 1 15 ? 0.196 -2.076 1.051 1 98.31 15 ASP B O 1
ATOM 2001 N N . GLY B 1 16 ? 1.973 -1.15 2.076 1 98.5 16 GLY B N 1
ATOM 2002 C CA . GLY B 1 16 ? 1.629 0.234 1.798 1 98.5 16 GLY B CA 1
ATOM 2003 C C . GLY B 1 16 ? 0.62 0.807 2.775 1 98.5 16 GLY B C 1
ATOM 2004 O O . GLY B 1 16 ? 0.197 1.957 2.637 1 98.5 16 GLY B O 1
ATOM 2005 N N . LYS B 1 17 ? 0.237 -0.02 3.787 1 97.94 17 LYS B N 1
ATOM 2006 C CA . LYS B 1 17 ? -0.787 0.42 4.73 1 97.94 17 LYS B CA 1
ATOM 2007 C C . LYS B 1 17 ? -0.198 1.352 5.785 1 97.94 17 LYS B C 1
ATOM 2009 O O . LYS B 1 17 ? 0.913 1.127 6.27 1 97.94 17 LYS B O 1
ATOM 2014 N N . ILE B 1 18 ? -0.984 2.385 6.191 1 98.19 18 ILE B N 1
ATOM 2015 C CA . ILE B 1 18 ? -0.428 3.369 7.109 1 98.19 18 ILE B CA 1
ATOM 2016 C C . ILE B 1 18 ? -1.197 3.338 8.43 1 98.19 18 ILE B C 1
ATOM 2018 O O . ILE B 1 18 ? -0.926 4.133 9.328 1 98.19 18 ILE B O 1
ATOM 2022 N N . ILE B 1 19 ? -2.195 2.539 8.516 1 96.19 19 ILE B N 1
ATOM 2023 C CA . ILE B 1 19 ? -2.932 2.23 9.742 1 96.19 19 ILE B CA 1
ATOM 2024 C C . ILE B 1 19 ? -3.336 0.759 9.742 1 96.19 19 ILE B C 1
ATOM 2026 O O . ILE B 1 19 ? -3.125 0.049 8.758 1 96.19 19 ILE B O 1
ATOM 2030 N N . GLY B 1 20 ? -3.801 0.272 10.875 1 93.81 20 GLY B N 1
ATOM 2031 C CA . GLY B 1 20 ? -4.336 -1.079 10.898 1 93.81 20 GLY B CA 1
ATOM 2032 C C . GLY B 1 20 ? -3.646 -1.974 11.914 1 93.81 20 GLY B C 1
ATOM 2033 O O . GLY B 1 20 ? -2.85 -1.5 12.727 1 93.81 20 GLY B O 1
ATOM 2034 N N . GLU B 1 21 ? -3.898 -3.244 11.797 1 93.88 21 GLU B N 1
ATOM 2035 C CA . GLU B 1 21 ? -3.514 -4.223 12.805 1 93.88 21 GLU B CA 1
ATOM 2036 C C . GLU B 1 21 ? -2 -4.418 12.836 1 93.88 21 GLU B C 1
ATOM 2038 O O . GLU B 1 21 ? -1.441 -4.801 13.867 1 93.88 21 GLU B O 1
ATOM 2043 N N . TYR B 1 22 ? -1.375 -4.156 11.719 1 96.12 22 TYR B N 1
ATOM 2044 C CA . TYR B 1 22 ? 0.07 -4.355 11.719 1 96.12 22 TYR B CA 1
ATOM 2045 C C . TYR B 1 22 ? 0.745 -3.482 12.766 1 96.12 22 TYR B C 1
ATOM 2047 O O . TYR B 1 22 ? 1.812 -3.83 13.281 1 96.12 22 TYR B O 1
ATOM 2055 N N . MET B 1 23 ? 0.149 -2.373 13.18 1 95.94 23 MET B N 1
ATOM 2056 C CA . MET B 1 23 ? 0.737 -1.404 14.094 1 95.94 23 MET B CA 1
ATOM 2057 C C . MET B 1 23 ? 0.821 -1.977 15.508 1 95.94 23 MET B C 1
ATOM 2059 O O . MET B 1 23 ? 1.539 -1.444 16.359 1 95.94 23 MET B O 1
ATOM 2063 N N . ASP B 1 24 ? 0.109 -3.033 15.75 1 94.19 24 ASP B N 1
ATOM 2064 C CA . ASP B 1 24 ? 0.069 -3.625 17.078 1 94.19 24 ASP B CA 1
ATOM 2065 C C . ASP B 1 24 ? 1.147 -4.695 17.25 1 94.19 24 ASP B C 1
ATOM 2067 O O . ASP B 1 24 ? 1.274 -5.305 18.312 1 94.19 24 ASP B O 1
ATOM 2071 N N . THR B 1 25 ? 1.957 -4.898 16.219 1 95.69 25 THR B N 1
ATOM 2072 C CA . THR B 1 25 ? 3.043 -5.871 16.312 1 95.69 25 THR B CA 1
ATOM 2073 C C . THR B 1 25 ? 4.258 -5.262 17 1 95.69 25 THR B C 1
ATOM 2075 O O . THR B 1 25 ? 4.406 -4.039 17.047 1 95.69 25 THR B O 1
ATOM 2078 N N . LYS B 1 26 ? 5.094 -6.102 17.516 1 92.19 26 LYS B N 1
ATOM 2079 C CA . LYS B 1 26 ? 6.281 -5.633 18.219 1 92.19 26 LYS B CA 1
ATOM 2080 C C . LYS B 1 26 ? 7.199 -4.84 17.297 1 92.19 26 LYS B C 1
ATOM 2082 O O . LYS B 1 26 ? 7.688 -3.771 17.672 1 92.19 26 LYS B O 1
ATOM 2087 N N . THR B 1 27 ? 7.43 -5.348 16.188 1 94 27 THR B N 1
ATOM 2088 C CA . THR B 1 27 ? 8.359 -4.699 15.266 1 94 27 THR B CA 1
ATOM 2089 C C . THR B 1 27 ? 7.809 -3.348 14.805 1 94 27 THR B C 1
ATOM 2091 O O . THR B 1 27 ? 8.57 -2.396 14.617 1 94 27 THR B O 1
ATOM 2094 N N . ALA B 1 28 ? 6.477 -3.293 14.633 1 95.44 28 ALA B N 1
ATOM 2095 C CA . ALA B 1 28 ? 5.867 -2.016 14.266 1 95.44 28 ALA B CA 1
ATOM 2096 C C . ALA B 1 28 ? 6.02 -0.994 15.391 1 95.44 28 ALA B C 1
ATOM 2098 O O . ALA B 1 28 ? 6.191 0.2 15.133 1 95.44 28 ALA B O 1
ATOM 2099 N N . TYR B 1 29 ? 5.949 -1.443 16.578 1 94.69 29 TYR B N 1
ATOM 2100 C CA . TYR B 1 29 ? 6.148 -0.554 17.719 1 94.69 29 TYR B CA 1
ATOM 2101 C C . TYR B 1 29 ? 7.547 0.051 17.703 1 94.69 29 TYR B C 1
ATOM 2103 O O . TYR B 1 29 ? 7.711 1.253 17.922 1 94.69 29 TYR B O 1
ATOM 2111 N N . ASP B 1 30 ? 8.5 -0.802 17.438 1 96.19 30 ASP B N 1
ATOM 2112 C CA . ASP B 1 30 ? 9.875 -0.324 17.344 1 96.19 30 ASP B CA 1
ATOM 2113 C C . ASP B 1 30 ? 10.016 0.707 16.219 1 96.19 30 ASP B C 1
ATOM 2115 O O . ASP B 1 30 ? 10.711 1.71 16.391 1 96.19 30 ASP B O 1
ATOM 2119 N N . MET B 1 31 ? 9.391 0.467 15.148 1 97.69 31 MET B N 1
ATOM 2120 C CA . MET B 1 31 ? 9.477 1.383 14.016 1 97.69 31 MET B CA 1
ATOM 2121 C C . MET B 1 31 ? 8.758 2.693 14.32 1 97.69 31 MET B C 1
ATOM 2123 O O . MET B 1 31 ? 9.141 3.75 13.82 1 97.69 31 MET B O 1
ATOM 2127 N N . ASN B 1 32 ? 7.699 2.609 15.141 1 96.81 32 ASN B N 1
ATOM 2128 C CA . ASN B 1 32 ? 7.02 3.832 15.555 1 96.81 32 ASN B CA 1
ATOM 2129 C C . ASN B 1 32 ? 7.941 4.746 16.359 1 96.81 32 ASN B C 1
ATOM 2131 O O . ASN B 1 32 ? 7.887 5.969 16.219 1 96.81 32 ASN B O 1
ATOM 2135 N N . ALA B 1 33 ? 8.742 4.152 17.219 1 96.06 33 ALA B N 1
ATOM 2136 C CA . ALA B 1 33 ? 9.734 4.93 17.953 1 96.06 33 ALA B CA 1
ATOM 2137 C C . ALA B 1 33 ? 10.727 5.602 17.016 1 96.06 33 ALA B C 1
ATOM 2139 O O . ALA B 1 33 ? 11.094 6.762 17.219 1 96.06 33 ALA B O 1
ATOM 2140 N N . GLU B 1 34 ? 11.164 4.871 16.031 1 97.94 34 GLU B N 1
ATOM 2141 C CA . GLU B 1 34 ? 12.055 5.434 15.016 1 97.94 34 GLU B CA 1
ATOM 2142 C C . GLU B 1 34 ? 11.367 6.551 14.234 1 97.94 34 GLU B C 1
ATOM 2144 O O . GLU B 1 34 ? 11.984 7.578 13.938 1 97.94 34 GLU B O 1
ATOM 2149 N N . TYR B 1 35 ? 10.133 6.332 13.914 1 98.31 35 TYR B N 1
ATOM 2150 C CA . TYR B 1 35 ? 9.328 7.344 13.234 1 98.31 35 TYR B CA 1
ATOM 2151 C C . TYR B 1 35 ? 9.328 8.656 14.016 1 98.31 35 TYR B C 1
ATOM 2153 O O . TYR B 1 35 ? 9.547 9.727 13.438 1 98.31 35 TYR B O 1
ATOM 2161 N N . ASP B 1 36 ? 9.117 8.539 15.305 1 97.06 36 ASP B N 1
ATOM 2162 C CA . ASP B 1 36 ? 9.078 9.711 16.172 1 97.06 36 ASP B CA 1
ATOM 2163 C C . ASP B 1 36 ? 10.453 10.383 16.25 1 97.06 36 ASP B C 1
ATOM 2165 O O . ASP B 1 36 ? 10.555 11.609 16.203 1 97.06 36 ASP B O 1
ATOM 2169 N N . ARG B 1 37 ? 11.453 9.578 16.391 1 97.19 37 ARG B N 1
ATOM 2170 C CA . ARG B 1 37 ? 12.812 10.109 16.438 1 97.19 37 ARG B CA 1
ATOM 2171 C C . ARG B 1 37 ? 13.141 10.883 15.172 1 97.19 37 ARG B C 1
ATOM 2173 O O . ARG B 1 37 ? 13.672 11.992 15.234 1 97.19 37 ARG B O 1
ATOM 2180 N N . ILE B 1 38 ? 12.82 10.352 14.031 1 98.38 38 ILE B N 1
ATOM 2181 C CA . ILE B 1 38 ? 13.109 10.977 12.742 1 98.38 38 ILE B CA 1
ATOM 2182 C C . ILE B 1 38 ? 12.273 12.242 12.586 1 98.38 38 ILE B C 1
ATOM 2184 O O . ILE B 1 38 ? 12.766 13.258 12.094 1 98.38 38 ILE B O 1
ATOM 2188 N N . HIS B 1 39 ? 11.008 12.156 12.961 1 98 39 HIS B N 1
ATOM 2189 C CA . HIS B 1 39 ? 10.164 13.344 13.008 1 98 39 HIS B CA 1
ATOM 2190 C C . HIS B 1 39 ? 10.867 14.492 13.719 1 98 39 HIS B C 1
ATOM 2192 O O . HIS B 1 39 ? 10.891 15.617 13.219 1 98 39 HIS B O 1
ATOM 2198 N N . ASP B 1 40 ? 11.422 14.227 14.891 1 96.56 40 ASP B N 1
ATOM 2199 C CA . ASP B 1 40 ? 12.086 15.242 15.695 1 96.56 40 ASP B CA 1
ATOM 2200 C C . ASP B 1 40 ? 13.328 15.781 14.992 1 96.56 40 ASP B C 1
ATOM 2202 O O . ASP B 1 40 ? 13.641 16.969 15.086 1 96.56 40 ASP B O 1
ATOM 2206 N N . GLU B 1 41 ? 13.969 14.914 14.305 1 97.19 41 GLU B N 1
ATOM 2207 C CA . GLU B 1 41 ? 15.203 15.289 13.625 1 97.19 41 GLU B CA 1
ATOM 2208 C C . GLU B 1 41 ? 14.945 16.297 12.516 1 97.19 41 GLU B C 1
ATOM 2210 O O . GLU B 1 41 ? 15.828 17.078 12.156 1 97.19 41 GLU B O 1
ATOM 2215 N N . PHE B 1 42 ? 13.773 16.312 11.953 1 97.88 42 PHE B N 1
ATOM 2216 C CA . PHE B 1 42 ? 13.453 17.234 10.883 1 97.88 42 PHE B CA 1
ATOM 2217 C C . PHE B 1 42 ? 13.336 18.656 11.414 1 97.88 42 PHE B C 1
ATOM 2219 O O . PHE B 1 42 ? 13.453 19.625 10.656 1 97.88 42 PHE B O 1
ATOM 2226 N N . GLU B 1 43 ? 13.07 18.828 12.734 1 97 43 GLU B N 1
ATOM 2227 C CA . GLU B 1 43 ? 12.969 20.141 13.375 1 97 43 GLU B CA 1
ATOM 2228 C C . GLU B 1 43 ? 12.008 21.047 12.617 1 97 43 GLU B C 1
ATOM 2230 O O . GLU B 1 43 ? 12.344 22.188 12.305 1 97 43 GLU B O 1
ATOM 2235 N N . ALA B 1 44 ? 10.836 20.5 12.305 1 97.94 44 ALA B N 1
ATOM 2236 C CA . ALA B 1 44 ? 9.844 21.234 11.531 1 97.94 44 ALA B CA 1
ATOM 2237 C C . ALA B 1 44 ? 9.109 22.25 12.414 1 97.94 44 ALA B C 1
ATOM 2239 O O . ALA B 1 44 ? 9.031 22.078 13.633 1 97.94 44 ALA B O 1
ATOM 2240 N N . ASP B 1 45 ? 8.555 23.312 11.773 1 98.06 45 ASP B N 1
ATOM 2241 C CA . ASP B 1 45 ? 7.785 24.328 12.469 1 98.06 45 ASP B CA 1
ATOM 2242 C C . ASP B 1 45 ? 6.363 23.859 12.742 1 98.06 45 ASP B C 1
ATOM 2244 O O . ASP B 1 45 ? 5.676 24.406 13.609 1 98.06 45 ASP B O 1
ATOM 2248 N N . ALA B 1 46 ? 5.934 22.828 11.938 1 98.38 46 ALA B N 1
ATOM 2249 C CA . ALA B 1 46 ? 4.559 22.344 12.055 1 98.38 46 ALA B CA 1
ATOM 2250 C C . ALA B 1 46 ? 4.43 20.938 11.516 1 98.38 46 ALA B C 1
ATOM 2252 O O . ALA B 1 46 ? 5.258 20.484 10.711 1 98.38 46 ALA B O 1
ATOM 2253 N N . TRP B 1 47 ? 3.477 20.266 11.984 1 98.12 47 TRP B N 1
ATOM 2254 C CA . TRP B 1 47 ? 3.031 19 11.398 1 98.12 47 TRP B CA 1
ATOM 2255 C C . TRP B 1 47 ? 1.528 19.016 11.141 1 98.12 47 TRP B C 1
ATOM 2257 O O . TRP B 1 47 ? 0.802 19.828 11.727 1 98.12 47 TRP B O 1
ATOM 2267 N N . MET B 1 48 ? 1.106 18.234 10.211 1 98.75 48 MET B N 1
ATOM 2268 C CA . MET B 1 48 ? -0.257 18.359 9.695 1 98.75 48 MET B CA 1
ATOM 2269 C C . MET B 1 48 ? -0.885 16.984 9.492 1 98.75 48 MET B C 1
ATOM 2271 O O . MET B 1 48 ? -0.226 16.047 9.016 1 98.75 48 MET B O 1
ATOM 2275 N N . CYS B 1 49 ? -2.096 16.812 9.875 1 98.25 49 CYS B N 1
ATOM 2276 C CA . CYS B 1 49 ? -2.9 15.617 9.641 1 98.25 49 CYS B CA 1
ATOM 2277 C C . CYS B 1 49 ? -4.312 15.992 9.195 1 98.25 49 CYS B C 1
ATOM 2279 O O . CYS B 1 49 ? -4.766 17.109 9.43 1 98.25 49 CYS B O 1
ATOM 2281 N N . GLY B 1 50 ? -4.938 15.039 8.617 1 98.12 50 GLY B N 1
ATOM 2282 C CA . GLY B 1 50 ? -6.344 15.195 8.289 1 98.12 50 GLY B CA 1
ATOM 2283 C C . GLY B 1 50 ? -7.262 14.945 9.469 1 98.12 50 GLY B C 1
ATOM 2284 O O . GLY B 1 50 ? -6.82 14.461 10.516 1 98.12 50 GLY B O 1
ATOM 2285 N N . ARG B 1 51 ? -8.5 15.18 9.258 1 97.56 51 ARG B N 1
ATOM 2286 C CA . ARG B 1 51 ? -9.523 15.172 10.289 1 97.56 51 ARG B CA 1
ATOM 2287 C C . ARG B 1 51 ? -9.602 13.805 10.969 1 97.56 51 ARG B C 1
ATOM 2289 O O . ARG B 1 51 ? -9.594 13.719 12.195 1 97.56 51 ARG B O 1
ATOM 2296 N N . VAL B 1 52 ? -9.602 12.734 10.188 1 96.38 52 VAL B N 1
ATOM 2297 C CA . VAL B 1 52 ? -9.805 11.391 10.727 1 96.38 52 VAL B CA 1
ATOM 2298 C C . VAL B 1 52 ? -8.617 11 11.602 1 96.38 52 VAL B C 1
ATOM 2300 O O . VAL B 1 52 ? -8.789 10.453 12.688 1 96.38 52 VAL B O 1
ATOM 2303 N N . THR B 1 53 ? -7.426 11.266 11.148 1 96.62 53 THR B N 1
ATOM 2304 C CA . THR B 1 53 ? -6.227 11 11.93 1 96.62 53 THR B CA 1
ATOM 2305 C C . THR B 1 53 ? -6.242 11.789 13.234 1 96.62 53 THR B C 1
ATOM 2307 O O . THR B 1 53 ? -5.922 11.25 14.297 1 96.62 53 THR B O 1
ATOM 2310 N N . MET B 1 54 ? -6.656 13.062 13.195 1 97.69 54 MET B N 1
ATOM 2311 C CA . MET B 1 54 ? -6.758 13.875 14.406 1 97.69 54 MET B CA 1
ATOM 2312 C C . MET B 1 54 ? -7.785 13.297 15.367 1 97.69 54 MET B C 1
ATOM 2314 O O . MET B 1 54 ? -7.539 13.211 16.578 1 97.69 54 MET B O 1
ATOM 2318 N N . ASP B 1 55 ? -8.938 12.867 14.812 1 97.38 55 ASP B N 1
ATOM 2319 C CA . ASP B 1 55 ? -9.984 12.258 15.625 1 97.38 55 ASP B CA 1
ATOM 2320 C C . ASP B 1 55 ? -9.469 11 16.328 1 97.38 55 ASP B C 1
ATOM 2322 O O . ASP B 1 55 ? -9.664 10.836 17.531 1 97.38 55 ASP B O 1
ATOM 2326 N N . ASP B 1 56 ? -8.797 10.234 15.594 1 94.88 56 ASP B N 1
ATOM 2327 C CA . ASP B 1 56 ? -8.336 8.945 16.094 1 94.88 56 ASP B CA 1
ATOM 2328 C C . ASP B 1 56 ? -7.332 9.125 17.219 1 94.88 56 ASP B C 1
ATOM 2330 O O . ASP B 1 56 ? -7.277 8.305 18.141 1 94.88 56 ASP B O 1
ATOM 2334 N N . ASN B 1 57 ? -6.582 10.164 17.219 1 94.69 57 ASN B N 1
ATOM 2335 C CA . ASN B 1 57 ? -5.406 10.211 18.078 1 94.69 57 ASN B CA 1
ATOM 2336 C C . ASN B 1 57 ? -5.562 11.25 19.188 1 94.69 57 ASN B C 1
ATOM 2338 O O . ASN B 1 57 ? -4.898 11.164 20.219 1 94.69 57 ASN B O 1
ATOM 2342 N N . PHE B 1 58 ? -6.512 12.195 18.984 1 96.12 58 PHE B N 1
ATOM 2343 C CA . PHE B 1 58 ? -6.449 13.305 19.922 1 96.12 58 PHE B CA 1
ATOM 2344 C C . PHE B 1 58 ? -7.832 13.633 20.469 1 96.12 58 PHE B C 1
ATOM 2346 O O . PHE B 1 58 ? -7.984 13.938 21.656 1 96.12 58 PHE B O 1
ATOM 2353 N N . THR B 1 59 ? -8.906 13.633 19.578 1 96.88 59 THR B N 1
ATOM 2354 C CA . THR B 1 59 ? -10.219 14 20.094 1 96.88 59 THR B CA 1
ATOM 2355 C C . THR B 1 59 ? -11.039 12.758 20.438 1 96.88 59 THR B C 1
ATOM 2357 O O . THR B 1 59 ? -12.055 12.852 21.125 1 96.88 59 THR B O 1
ATOM 2360 N N . PHE B 1 60 ? -10.594 11.555 19.844 1 96.62 60 PHE B N 1
ATOM 2361 C CA . PHE B 1 60 ? -11.258 10.281 20.062 1 96.62 60 PHE B CA 1
ATOM 2362 C C . PHE B 1 60 ? -12.734 10.367 19.719 1 96.62 60 PHE B C 1
ATOM 2364 O O . PHE B 1 60 ? -13.578 9.828 20.438 1 96.62 60 PHE B O 1
ATOM 2371 N N . TYR B 1 61 ? -13 11.219 18.75 1 96.25 61 TYR B N 1
ATOM 2372 C CA . TYR B 1 61 ? -14.305 11.359 18.109 1 96.25 61 TYR B CA 1
ATOM 2373 C C . TYR B 1 61 ? -15.297 12.031 19.062 1 96.25 61 TYR B C 1
ATOM 2375 O O . TYR B 1 61 ? -16.516 11.875 18.906 1 96.25 61 TYR B O 1
ATOM 2383 N N . GLU B 1 62 ? -14.789 12.727 19.969 1 96.5 62 GLU B N 1
ATOM 2384 C CA . GLU B 1 62 ? -15.664 13.555 20.781 1 96.5 62 GLU B CA 1
ATOM 2385 C C . GLU B 1 62 ? -16.344 14.633 19.938 1 96.5 62 GLU B C 1
ATOM 2387 O O . GLU B 1 62 ? -15.719 15.227 19.062 1 96.5 62 GLU B O 1
ATOM 2392 N N . LYS B 1 63 ? -17.625 14.898 20.297 1 94.81 63 LYS B N 1
ATOM 2393 C CA . LYS B 1 63 ? -18.375 15.938 19.594 1 94.81 63 LYS B CA 1
ATOM 2394 C C . LYS B 1 63 ? -18.188 17.297 20.266 1 94.81 63 LYS B C 1
ATOM 2396 O O . LYS B 1 63 ? -18.266 17.406 21.484 1 94.81 63 LYS B O 1
ATOM 2401 N N . PRO B 1 64 ? -17.859 18.266 19.438 1 96.75 64 PRO B N 1
ATOM 2402 C CA . PRO B 1 64 ? -17.766 19.594 20.047 1 96.75 64 PRO B CA 1
ATOM 2403 C C . PRO B 1 64 ? -19.109 20.078 20.594 1 96.75 64 PRO B C 1
ATOM 2405 O O . PRO B 1 64 ? -20.156 19.828 20 1 96.75 64 PRO B O 1
ATOM 2408 N N . GLU B 1 65 ? -19.078 20.703 21.719 1 94.38 65 GLU B N 1
ATOM 2409 C CA . GLU B 1 65 ? -20.266 21.359 22.266 1 94.38 65 GLU B CA 1
ATOM 2410 C C . GLU B 1 65 ? -20.516 22.703 21.594 1 94.38 65 GLU B C 1
ATOM 2412 O O . GLU B 1 65 ? -19.938 23.719 22 1 94.38 65 GLU B O 1
ATOM 2417 N N . LEU B 1 66 ? -21.422 22.703 20.75 1 96.5 66 LEU B N 1
ATOM 2418 C CA . LEU B 1 66 ? -21.625 23.891 19.938 1 96.5 66 LEU B CA 1
ATOM 2419 C C . LEU B 1 66 ? -22.828 24.703 20.438 1 96.5 66 LEU B C 1
ATOM 2421 O O . LEU B 1 66 ? -23.844 24.125 20.828 1 96.5 66 LEU B O 1
ATOM 2425 N N . HIS B 1 67 ? -22.656 25.906 20.5 1 95.12 67 HIS B N 1
ATOM 2426 C CA . HIS B 1 67 ? -23.703 26.875 20.812 1 95.12 67 HIS B CA 1
ATOM 2427 C C . HIS B 1 67 ? -23.75 27.984 19.781 1 95.12 67 HIS B C 1
ATOM 2429 O O . HIS B 1 67 ? -22.719 28.562 19.422 1 95.12 67 HIS B O 1
ATOM 2435 N N . GLU B 1 68 ? -25 28.219 19.391 1 94.31 68 GLU B N 1
ATOM 2436 C CA . GLU B 1 68 ? -25.156 29.297 18.422 1 94.31 68 GLU B CA 1
ATOM 2437 C C . GLU B 1 68 ? -24.75 30.641 19.031 1 94.31 68 GLU B C 1
ATOM 2439 O O . GLU B 1 68 ? -25.234 31 20.109 1 94.31 68 GLU B O 1
ATOM 2444 N N . PRO B 1 69 ? -23.844 31.312 18.344 1 93.75 69 PRO B N 1
ATOM 2445 C CA . PRO B 1 69 ? -23.453 32.625 18.891 1 93.75 69 PRO B CA 1
ATOM 2446 C C . PRO B 1 69 ? -24.547 33.688 18.703 1 93.75 69 PRO B C 1
ATOM 2448 O O . PRO B 1 69 ? -25.391 33.562 17.812 1 93.75 69 PRO B O 1
ATOM 2451 N N . ALA B 1 70 ? -24.453 34.625 19.5 1 91.5 70 ALA B N 1
ATOM 2452 C CA . ALA B 1 70 ? -25.453 35.719 19.469 1 91.5 70 ALA B CA 1
ATOM 2453 C C . ALA B 1 70 ? -25.344 36.531 18.188 1 91.5 70 ALA B C 1
ATOM 2455 O O . ALA B 1 70 ? -26.344 37 17.656 1 91.5 70 ALA B O 1
ATOM 2456 N N . GLU B 1 71 ? -24.156 36.75 17.703 1 91.25 71 GLU B N 1
ATOM 2457 C CA . GLU B 1 71 ? -23.906 37.5 16.484 1 91.25 71 GLU B CA 1
ATOM 2458 C C . GLU B 1 71 ? -23.203 36.625 15.438 1 91.25 71 GLU B C 1
ATOM 2460 O O . GLU B 1 71 ? -22.531 35.625 15.789 1 91.25 71 GLU B O 1
ATOM 2465 N N . LYS B 1 72 ? -23.438 37.062 14.188 1 93.06 72 LYS B N 1
ATOM 2466 C CA . LYS B 1 72 ? -22.734 36.375 13.102 1 93.06 72 LYS B CA 1
ATOM 2467 C C . LYS B 1 72 ? -21.219 36.531 13.234 1 93.06 72 LYS B C 1
ATOM 2469 O O . LYS B 1 72 ? -20.734 37.594 13.57 1 93.06 72 LYS B O 1
ATOM 2474 N N . ILE B 1 73 ? -20.531 35.469 13.047 1 93.69 73 ILE B N 1
ATOM 2475 C CA . ILE B 1 73 ? -19.078 35.5 13.07 1 93.69 73 ILE B CA 1
ATOM 2476 C C . ILE B 1 73 ? -18.531 35.656 11.648 1 93.69 73 ILE B C 1
ATOM 2478 O O . ILE B 1 73 ? -18.906 34.875 10.758 1 93.69 73 ILE B O 1
ATOM 2482 N N . PRO B 1 74 ? -17.719 36.688 11.383 1 90.62 74 PRO B N 1
ATOM 2483 C CA . PRO B 1 74 ? -17.141 36.812 10.047 1 90.62 74 PRO B CA 1
ATOM 2484 C C . PRO B 1 74 ? -16.344 35.562 9.633 1 90.62 74 PRO B C 1
ATOM 2486 O O . PRO B 1 74 ? -15.633 34.969 10.453 1 90.62 74 PRO B O 1
ATOM 2489 N N . HIS B 1 75 ? -16.5 35.156 8.398 1 93.06 75 HIS B N 1
ATOM 2490 C CA . HIS B 1 75 ? -15.758 34.031 7.879 1 93.06 75 HIS B CA 1
ATOM 2491 C C . HIS B 1 75 ? -14.391 34.469 7.348 1 93.06 75 HIS B C 1
ATOM 2493 O O . HIS B 1 75 ? -14.125 34.344 6.152 1 93.06 75 HIS B O 1
ATOM 2499 N N . THR B 1 76 ? -13.609 34.969 8.227 1 96.38 76 THR B N 1
ATOM 2500 C CA . THR B 1 76 ? -12.227 35.312 7.98 1 96.38 76 THR B CA 1
ATOM 2501 C C . THR B 1 76 ? -11.289 34.594 8.938 1 96.38 76 THR B C 1
ATOM 2503 O O . THR B 1 76 ? -11.734 34.062 9.961 1 96.38 76 THR B O 1
ATOM 2506 N N . ASP B 1 77 ? -10.086 34.562 8.57 1 98.56 77 ASP B N 1
ATOM 2507 C CA . ASP B 1 77 ? -9.102 33.875 9.391 1 98.56 77 ASP B CA 1
ATOM 2508 C C . ASP B 1 77 ? -9.086 34.438 10.812 1 98.56 77 ASP B C 1
ATOM 2510 O O . ASP B 1 77 ? -9.336 35.625 11.023 1 98.56 77 ASP B O 1
ATOM 2514 N N . TYR B 1 78 ? -8.875 33.594 11.773 1 98.5 78 TYR B N 1
ATOM 2515 C CA . TYR B 1 78 ? -8.703 33.969 13.18 1 98.5 78 TYR B CA 1
ATOM 2516 C C . TYR B 1 78 ? -7.379 33.438 13.719 1 98.5 78 TYR B C 1
ATOM 2518 O O . TYR B 1 78 ? -7.145 32.219 13.734 1 98.5 78 TYR B O 1
ATOM 2526 N N . ILE B 1 79 ? -6.496 34.344 14.133 1 98.62 79 ILE B N 1
ATOM 2527 C CA . ILE B 1 79 ? -5.16 34 14.609 1 98.62 79 ILE B CA 1
ATOM 2528 C C . ILE B 1 79 ? -5.082 34.188 16.125 1 98.62 79 ILE B C 1
ATOM 2530 O O . ILE B 1 79 ? -4.945 35.344 16.594 1 98.62 79 ILE B O 1
ATOM 2534 N N . ALA B 1 80 ? -5.176 33.125 16.812 1 98.25 80 ALA B N 1
ATOM 2535 C CA . ALA B 1 80 ? -5.148 33.188 18.266 1 98.25 80 ALA B CA 1
ATOM 2536 C C . ALA B 1 80 ? -3.717 33.25 18.781 1 98.25 80 ALA B C 1
ATOM 2538 O O . ALA B 1 80 ? -3.467 33.812 19.844 1 98.25 80 ALA B O 1
ATOM 2539 N N . ASN B 1 81 ? -2.773 32.594 18.141 1 96.44 81 ASN B N 1
ATOM 2540 C CA . ASN B 1 81 ? -1.352 32.594 18.453 1 96.44 81 ASN B CA 1
ATOM 2541 C C . ASN B 1 81 ? -0.491 32.5 17.203 1 96.44 81 ASN B C 1
ATOM 2543 O O . ASN B 1 81 ? -0.468 31.484 16.516 1 96.44 81 ASN B O 1
ATOM 2547 N N . GLU B 1 82 ? 0.245 33.531 16.922 1 92.81 82 GLU B N 1
ATOM 2548 C CA . GLU B 1 82 ? 1.07 33.562 15.719 1 92.81 82 GLU B CA 1
ATOM 2549 C C . GLU B 1 82 ? 2.547 33.375 16.062 1 92.81 82 GLU B C 1
ATOM 2551 O O . GLU B 1 82 ? 3.408 33.469 15.18 1 92.81 82 GLU B O 1
ATOM 2556 N N . ASN B 1 83 ? 2.844 33.156 17.297 1 93.88 83 ASN B N 1
ATOM 2557 C CA . ASN B 1 83 ? 4.23 33.062 17.734 1 93.88 83 ASN B CA 1
ATOM 2558 C C . ASN B 1 83 ? 4.484 31.781 18.5 1 93.88 83 ASN B C 1
ATOM 2560 O O . ASN B 1 83 ? 5.273 31.766 19.453 1 93.88 83 ASN B O 1
ATOM 2564 N N . ALA B 1 84 ? 3.693 30.812 18.172 1 95.94 84 ALA B N 1
ATOM 2565 C CA . ALA B 1 84 ? 3.932 29.531 18.812 1 95.94 84 ALA B CA 1
ATOM 2566 C C . ALA B 1 84 ? 5.254 28.922 18.359 1 95.94 84 ALA B C 1
ATOM 2568 O O . ALA B 1 84 ? 5.699 29.172 17.234 1 95.94 84 ALA B O 1
ATOM 2569 N N . ASP B 1 85 ? 5.922 28.125 19.188 1 95.12 85 ASP B N 1
ATOM 2570 C CA . ASP B 1 85 ? 7.156 27.438 18.828 1 95.12 85 ASP B CA 1
ATOM 2571 C C . ASP B 1 85 ? 6.891 26.344 17.781 1 95.12 85 ASP B C 1
ATOM 2573 O O . ASP B 1 85 ? 7.703 26.141 16.875 1 95.12 85 ASP B O 1
ATOM 2577 N N . ILE B 1 86 ? 5.805 25.672 17.984 1 97.25 86 ILE B N 1
ATOM 2578 C CA . ILE B 1 86 ? 5.379 24.594 17.078 1 97.25 86 ILE B CA 1
ATOM 2579 C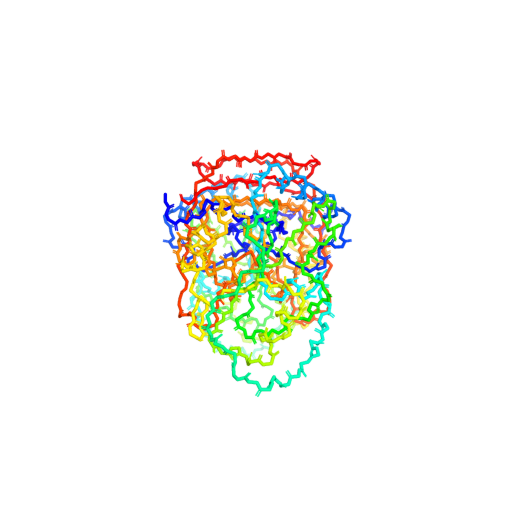 C . ILE B 1 86 ? 3.875 24.688 16.844 1 97.25 86 ILE B C 1
ATOM 2581 O O . ILE B 1 86 ? 3.113 25.016 17.75 1 97.25 86 ILE B O 1
ATOM 2585 N N . TYR B 1 87 ? 3.482 24.422 15.578 1 98.44 87 TYR B N 1
ATOM 2586 C CA . TYR B 1 87 ? 2.066 24.375 15.227 1 98.44 87 TYR B CA 1
ATOM 2587 C C . TYR B 1 87 ? 1.656 22.953 14.82 1 98.44 87 TYR B C 1
ATOM 2589 O O . TYR B 1 87 ? 2.492 22.172 14.383 1 98.44 87 TYR B O 1
ATOM 2597 N N . VAL B 1 88 ? 0.49 22.625 15.047 1 98.44 88 VAL B N 1
ATOM 2598 C CA . VAL B 1 88 ? -0.143 21.438 14.461 1 98.44 88 VAL B CA 1
ATOM 2599 C C . VAL B 1 88 ? -1.359 21.859 13.641 1 98.44 88 VAL B C 1
ATOM 2601 O O . VAL B 1 88 ? -2.211 22.625 14.117 1 98.44 88 VAL B O 1
ATOM 2604 N N . VAL B 1 89 ? -1.377 21.469 12.43 1 98.88 89 VAL B N 1
ATOM 2605 C CA . VAL B 1 89 ? -2.445 21.844 11.508 1 98.88 89 VAL B CA 1
ATOM 2606 C C . VAL B 1 89 ? -3.434 20.688 11.359 1 98.88 89 VAL B C 1
ATOM 2608 O O . VAL B 1 89 ? -3.047 19.578 10.977 1 98.88 89 VAL B O 1
ATOM 2611 N N . ALA B 1 90 ? -4.617 20.922 11.695 1 98.81 90 ALA B N 1
ATOM 2612 C CA . ALA B 1 90 ? -5.703 19.969 11.492 1 98.81 90 ALA B CA 1
ATOM 2613 C C . ALA B 1 90 ? -6.555 20.359 10.289 1 98.81 90 ALA B C 1
ATOM 2615 O O . ALA B 1 90 ? -7.258 21.375 10.312 1 98.81 90 ALA B O 1
ATOM 2616 N N . VAL B 1 91 ? -6.531 19.578 9.289 1 98.69 91 VAL B N 1
ATOM 2617 C CA . VAL B 1 91 ? -7.363 19.844 8.117 1 98.69 91 VAL B CA 1
ATOM 2618 C C . VAL B 1 91 ? -8.758 19.266 8.344 1 98.69 91 VAL B C 1
ATOM 2620 O O . VAL B 1 91 ? -8.945 18.047 8.336 1 98.69 91 VAL B O 1
ATOM 2623 N N . ASP B 1 92 ? -9.664 20.078 8.492 1 98.25 92 ASP B N 1
ATOM 2624 C CA . ASP B 1 92 ? -11.023 19.75 8.938 1 98.25 92 ASP B CA 1
ATOM 2625 C C . ASP B 1 92 ? -12.055 20.578 8.188 1 98.25 92 ASP B C 1
ATOM 2627 O O . ASP B 1 92 ? -12.688 21.469 8.766 1 98.25 92 ASP B O 1
ATOM 2631 N N . PRO B 1 93 ? -12.297 20.172 6.934 1 97.31 93 PRO B N 1
ATOM 2632 C CA . PRO B 1 93 ? -13.039 21.031 6.02 1 97.31 93 PRO B CA 1
ATOM 2633 C C . PRO B 1 93 ? -14.383 21.469 6.59 1 97.31 93 PRO B C 1
ATOM 2635 O O . PRO B 1 93 ? -14.797 22.625 6.391 1 97.31 93 PRO B O 1
ATOM 2638 N N . SER B 1 94 ? -15.055 20.688 7.352 1 96.56 94 SER B N 1
ATOM 2639 C CA . SER B 1 94 ? -16.422 20.984 7.773 1 96.56 94 SER B CA 1
ATOM 2640 C C . SER B 1 94 ? -16.469 21.328 9.266 1 96.56 94 SER B C 1
ATOM 2642 O O . SER B 1 94 ? -17.562 21.484 9.828 1 96.56 94 SER B O 1
ATOM 2644 N N . GLY B 1 95 ? -15.391 21.344 9.898 1 97.69 95 GLY B N 1
ATOM 2645 C CA . GLY B 1 95 ? -15.375 21.656 11.312 1 97.69 95 GLY B CA 1
ATOM 2646 C C . GLY B 1 95 ? -16.062 20.625 12.172 1 97.69 95 GLY B C 1
ATOM 2647 O O . GLY B 1 95 ? -17.172 20.859 12.664 1 97.69 95 GLY B O 1
ATOM 2648 N N . LYS B 1 96 ? -15.359 19.516 12.438 1 97.44 96 LYS B N 1
ATOM 2649 C CA . LYS B 1 96 ? -15.992 18.422 13.164 1 97.44 96 LYS B CA 1
ATOM 2650 C C . LYS B 1 96 ? -15.203 18.078 14.422 1 97.44 96 LYS B C 1
ATOM 2652 O O . LYS B 1 96 ? -15.719 17.391 15.312 1 97.44 96 LYS B O 1
ATOM 2657 N N . LEU B 1 97 ? -13.969 18.5 14.531 1 98.56 97 LEU B N 1
ATOM 2658 C CA . LEU B 1 97 ? -13.078 18.047 15.602 1 98.56 97 LEU B CA 1
ATOM 2659 C C . LEU B 1 97 ? -13.484 18.672 16.938 1 98.56 97 LEU B C 1
ATOM 2661 O O . LEU B 1 97 ? -13.711 19.875 17.031 1 98.56 97 LEU B O 1
ATOM 2665 N N . GLY B 1 98 ? -13.602 17.828 17.953 1 98.44 98 GLY B N 1
ATOM 2666 C CA . GLY B 1 98 ? -14 18.266 19.281 1 98.44 98 GLY B CA 1
ATOM 2667 C C . GLY B 1 98 ? -12.828 18.5 20.219 1 98.44 98 GLY B C 1
ATOM 2668 O O . GLY B 1 98 ? -12.602 17.719 21.141 1 98.44 98 GLY B O 1
ATOM 2669 N N . TRP B 1 99 ? -12.211 19.609 20.047 1 98.06 99 TRP B N 1
ATOM 2670 C CA . TRP B 1 99 ? -11.047 19.953 20.859 1 98.06 99 TRP B CA 1
ATOM 2671 C C . TRP B 1 99 ? -11.469 20.344 22.281 1 98.06 99 TRP B C 1
ATOM 2673 O O . TRP B 1 99 ? -12.602 20.781 22.5 1 98.06 99 TRP B O 1
ATOM 2683 N N . LYS B 1 100 ? -10.516 20.141 23.203 1 96.62 100 LYS B N 1
ATOM 2684 C CA . LYS B 1 100 ? -10.742 20.578 24.578 1 96.62 100 LYS B CA 1
ATOM 2685 C C . LYS B 1 100 ? -9.758 21.672 24.984 1 96.62 100 LYS B C 1
ATOM 2687 O O . LYS B 1 100 ? -10 22.406 25.953 1 96.62 100 LYS B O 1
ATOM 2692 N N . GLU B 1 101 ? -8.688 21.734 24.297 1 96.31 101 GLU B N 1
ATOM 2693 C CA . GLU B 1 101 ? -7.625 22.719 24.5 1 96.31 101 GLU B CA 1
ATOM 2694 C C . GLU B 1 101 ? -7.098 23.25 23.172 1 96.31 101 GLU B C 1
ATOM 2696 O O . GLU B 1 101 ? -7.441 22.719 22.109 1 96.31 101 GLU B O 1
ATOM 2701 N N . ASN B 1 102 ? -6.289 24.312 23.266 1 97.88 102 ASN B N 1
ATOM 2702 C CA . ASN B 1 102 ? -5.816 24.953 22.031 1 97.88 102 ASN B CA 1
ATOM 2703 C C . ASN B 1 102 ? -4.426 24.453 21.656 1 97.88 102 ASN B C 1
ATOM 2705 O O . ASN B 1 102 ? -3.812 24.969 20.719 1 97.88 102 ASN B O 1
ATOM 2709 N N . ASN B 1 103 ? -3.889 23.438 22.375 1 97.19 103 ASN B N 1
ATOM 2710 C CA . ASN B 1 103 ? -2.602 22.812 22.109 1 97.19 103 ASN B CA 1
ATOM 2711 C C . ASN B 1 103 ? -2.697 21.281 22.203 1 97.19 103 ASN B C 1
ATOM 2713 O O . ASN B 1 103 ? -3.5 20.766 22.969 1 97.19 103 ASN B O 1
ATOM 2717 N N . ILE B 1 104 ? -1.938 20.609 21.391 1 95.31 104 ILE B N 1
ATOM 2718 C CA . ILE B 1 104 ? -1.655 19.203 21.625 1 95.31 104 ILE B CA 1
ATOM 2719 C C . ILE B 1 104 ? -0.389 19.062 22.469 1 95.31 104 ILE B C 1
ATOM 2721 O O . ILE B 1 104 ? 0.664 19.609 22.109 1 95.31 104 ILE B O 1
ATOM 2725 N N . HIS B 1 105 ? -0.577 18.344 23.594 1 90.56 105 HIS B N 1
ATOM 2726 C CA . HIS B 1 105 ? 0.52 18.219 24.547 1 90.56 105 HIS B CA 1
ATOM 2727 C C . HIS B 1 105 ? 0.984 16.766 24.656 1 90.56 105 HIS B C 1
ATOM 2729 O O . HIS B 1 105 ? 0.167 15.844 24.594 1 90.56 105 HIS B O 1
ATOM 2735 N N . GLY B 1 106 ? 2.273 16.641 24.734 1 78.5 106 GLY B N 1
ATOM 2736 C CA . GLY B 1 106 ? 2.836 15.383 25.219 1 78.5 106 GLY B CA 1
ATOM 2737 C C . GLY B 1 106 ? 2.674 14.234 24.25 1 78.5 106 GLY B C 1
ATOM 2738 O O . GLY B 1 106 ? 2.783 13.07 24.625 1 78.5 106 GLY B O 1
ATOM 2739 N N . TYR B 1 107 ? 2.268 14.531 23.078 1 80.25 107 TYR B N 1
ATOM 2740 C CA . TYR B 1 107 ? 2.17 13.445 22.109 1 80.25 107 TYR B CA 1
ATOM 2741 C C . TYR B 1 107 ? 3.553 12.992 21.656 1 80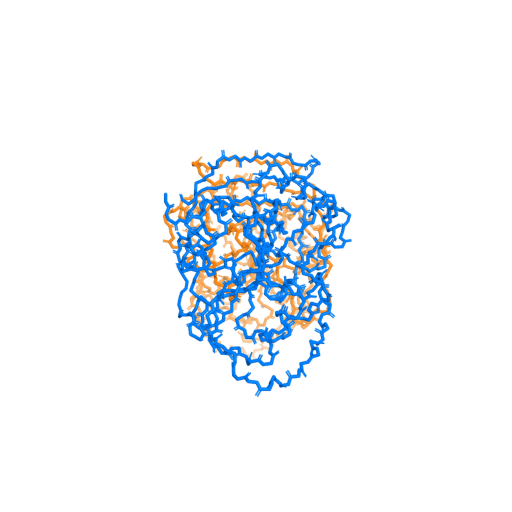.25 107 TYR B C 1
ATOM 2743 O O . TYR B 1 107 ? 4.352 13.797 21.172 1 80.25 107 TYR B O 1
ATOM 2751 N N . ALA B 1 108 ? 3.932 11.734 21.859 1 77.75 108 ALA B N 1
ATOM 2752 C CA . ALA B 1 108 ? 5.215 11.141 21.484 1 77.75 108 ALA B CA 1
ATOM 2753 C C . ALA B 1 108 ? 6.375 11.961 22.047 1 77.75 108 ALA B C 1
ATOM 2755 O O . ALA B 1 108 ? 7.402 12.133 21.375 1 77.75 108 ALA B O 1
ATOM 2756 N N . LYS B 1 109 ? 6.246 12.703 23.156 1 79.12 109 LYS B N 1
ATOM 2757 C CA . LYS B 1 109 ? 7.242 13.531 23.828 1 79.12 109 LYS B CA 1
ATOM 2758 C C . LYS B 1 109 ? 7.52 14.805 23.047 1 79.12 109 LYS B C 1
ATOM 2760 O O . LYS B 1 109 ? 8.578 15.422 23.203 1 79.12 109 LYS B O 1
ATOM 2765 N N . ARG B 1 110 ? 6.555 15.039 22.188 1 84.62 110 ARG B N 1
ATOM 2766 C CA . ARG B 1 110 ? 6.688 16.266 21.406 1 84.62 110 ARG B CA 1
ATOM 2767 C C . ARG B 1 110 ? 6.344 17.484 22.234 1 84.62 110 ARG B C 1
ATOM 2769 O O . ARG B 1 110 ? 5.562 17.406 23.188 1 84.62 110 ARG B O 1
ATOM 2776 N N . PRO B 1 111 ? 7.016 18.578 21.891 1 88.19 111 PRO B N 1
ATOM 2777 C CA . PRO B 1 111 ? 6.617 19.812 22.562 1 88.19 111 PRO B CA 1
ATOM 2778 C C . PRO B 1 111 ? 5.176 20.219 22.266 1 88.19 111 PRO B C 1
ATOM 2780 O O . PRO B 1 111 ? 4.586 19.734 21.297 1 88.19 111 PRO B O 1
ATOM 2783 N N . PRO B 1 112 ? 4.609 21.062 23.172 1 93.81 112 PRO B N 1
ATOM 2784 C CA . PRO B 1 112 ? 3.258 21.547 22.891 1 93.81 112 PRO B CA 1
ATOM 2785 C C . PRO B 1 112 ? 3.156 22.219 21.516 1 93.81 112 PRO B C 1
ATOM 2787 O O . PRO B 1 112 ? 4.074 22.938 21.109 1 93.81 112 PRO B O 1
ATOM 2790 N N . ALA B 1 113 ? 2.104 21.938 20.844 1 97.38 113 ALA B N 1
ATOM 2791 C CA . ALA B 1 113 ? 1.884 22.5 19.516 1 97.38 113 ALA B CA 1
ATOM 2792 C C . ALA B 1 113 ? 0.539 23.219 19.438 1 97.38 113 ALA B C 1
ATOM 2794 O O . ALA B 1 113 ? -0.502 22.625 19.75 1 97.38 113 ALA B O 1
ATOM 2795 N N . HIS B 1 114 ? 0.56 24.5 19.078 1 98.62 114 HIS B N 1
ATOM 2796 C CA . HIS B 1 114 ? -0.67 25.266 18.922 1 98.62 114 HIS B CA 1
ATOM 2797 C C . HIS B 1 114 ? -1.487 24.766 17.734 1 98.62 114 HIS B C 1
ATOM 2799 O O . HIS B 1 114 ? -0.945 24.562 16.656 1 98.62 114 HIS B O 1
ATOM 2805 N N . ILE B 1 115 ? -2.754 24.594 17.938 1 98.75 115 ILE B N 1
ATOM 2806 C CA . ILE B 1 115 ? -3.637 24.016 16.922 1 98.75 115 ILE B CA 1
ATOM 2807 C C . ILE B 1 115 ? -4.059 25.109 15.93 1 98.75 115 ILE B C 1
ATOM 2809 O O . ILE B 1 115 ? -4.473 26.188 16.328 1 98.75 115 ILE B O 1
ATOM 2813 N N . ILE B 1 116 ? -3.875 24.828 14.688 1 98.88 116 ILE B N 1
ATOM 2814 C CA . ILE B 1 116 ? -4.469 25.578 13.586 1 98.88 116 ILE B CA 1
ATOM 2815 C C . ILE B 1 116 ? -5.504 24.719 12.875 1 98.88 116 ILE B C 1
ATOM 2817 O O . ILE B 1 116 ? -5.172 23.656 12.344 1 98.88 116 ILE B O 1
ATOM 2821 N N . GLU B 1 117 ? -6.75 25.141 12.844 1 98.81 117 GLU B N 1
ATOM 2822 C CA . GLU B 1 117 ? -7.785 24.469 12.055 1 98.81 117 GLU B CA 1
ATOM 2823 C C . GLU B 1 117 ? -7.828 25.016 10.633 1 98.81 117 GLU B C 1
ATOM 2825 O O . GLU B 1 117 ? -7.965 26.219 10.43 1 98.81 117 GLU B O 1
ATOM 2830 N N . ALA B 1 118 ? -7.625 24.156 9.68 1 98.88 118 ALA B N 1
ATOM 2831 C CA . ALA B 1 118 ? -7.852 24.5 8.273 1 98.88 118 ALA B CA 1
ATOM 2832 C C . ALA B 1 118 ? -9.273 24.156 7.848 1 98.88 118 ALA B C 1
ATOM 2834 O O . ALA B 1 118 ? -9.656 22.984 7.84 1 98.88 118 ALA B O 1
ATOM 2835 N N . LEU B 1 119 ? -10.039 25.125 7.449 1 98.69 119 LEU B N 1
ATOM 2836 C CA . LEU B 1 119 ? -11.484 25 7.266 1 98.69 119 LEU B CA 1
ATOM 2837 C C . LEU B 1 119 ? -11.891 25.453 5.867 1 98.69 119 LEU B C 1
ATOM 2839 O O . LEU B 1 119 ? -11.125 26.125 5.176 1 98.69 119 LEU B O 1
ATOM 2843 N N . THR B 1 120 ? -13.039 25 5.457 1 98.06 120 THR B N 1
ATOM 2844 C CA . THR B 1 120 ? -13.719 25.594 4.309 1 98.06 120 THR B CA 1
ATOM 2845 C C . THR B 1 120 ? -14.812 26.562 4.766 1 98.06 120 THR B C 1
ATOM 2847 O O . THR B 1 120 ? -15.078 26.688 5.961 1 98.06 120 THR B O 1
ATOM 2850 N N . GLU B 1 121 ? -15.391 27.172 3.77 1 96.88 121 GLU B N 1
ATOM 2851 C CA . GLU B 1 121 ? -16.422 28.172 4.074 1 96.88 121 GLU B CA 1
ATOM 2852 C C . GLU B 1 121 ? -17.719 27.484 4.496 1 96.88 121 GLU B C 1
ATOM 2854 O O . GLU B 1 121 ? -18.688 28.156 4.891 1 96.88 121 GLU B O 1
ATOM 2859 N N . GLN B 1 122 ? -17.734 26.219 4.586 1 95.81 122 GLN B N 1
ATOM 2860 C CA . GLN B 1 122 ? -18.953 25.484 4.938 1 95.81 122 GLN B CA 1
ATOM 2861 C C . GLN B 1 122 ? -19.109 25.391 6.449 1 95.81 122 GLN B C 1
ATOM 2863 O O . GLN B 1 122 ? -20.172 24.984 6.938 1 95.81 122 GLN B O 1
ATOM 2868 N N . VAL B 1 123 ? -18.188 25.781 7.172 1 97.56 123 VAL B N 1
ATOM 2869 C CA . VAL B 1 123 ? -18.219 25.609 8.625 1 97.56 123 VAL B CA 1
ATOM 2870 C C . VAL B 1 123 ? -19.25 26.547 9.242 1 97.56 123 VAL B C 1
ATOM 2872 O O . VAL B 1 123 ? -19.453 27.656 8.742 1 97.56 123 VAL B O 1
ATOM 2875 N N . SER B 1 124 ? -19.844 26.156 10.312 1 96.69 124 SER B N 1
ATOM 2876 C CA . SER B 1 124 ? -20.891 26.938 10.977 1 96.69 124 SER B CA 1
ATOM 2877 C C . SER B 1 124 ? -20.281 28.016 11.867 1 96.69 124 SER B C 1
ATOM 2879 O O . SER B 1 124 ? -19.156 27.875 12.328 1 96.69 124 SER B O 1
ATOM 2881 N N . ASP B 1 125 ? -21.125 29 12.117 1 97.62 125 ASP B N 1
ATOM 2882 C CA . ASP B 1 125 ? -20.734 30.031 13.078 1 97.62 125 ASP B CA 1
ATOM 2883 C C . ASP B 1 125 ? -20.531 29.438 14.469 1 97.62 125 ASP B C 1
ATOM 2885 O O . ASP B 1 125 ? -19.656 29.891 15.219 1 97.62 125 ASP B O 1
ATOM 2889 N N . ALA B 1 126 ? -21.328 28.469 14.766 1 97.75 126 ALA B N 1
ATOM 2890 C CA . ALA B 1 126 ? -21.234 27.828 16.078 1 97.75 126 ALA B CA 1
ATOM 2891 C C . ALA B 1 126 ? -19.875 27.172 16.281 1 97.75 126 ALA B C 1
ATOM 2893 O O . ALA B 1 126 ? -19.281 27.266 17.359 1 97.75 126 ALA B O 1
ATOM 2894 N N . TYR B 1 127 ? -19.359 26.578 15.258 1 98.25 127 TYR B N 1
ATOM 2895 C CA . TYR B 1 127 ? -18.062 25.938 15.359 1 98.25 127 TYR B CA 1
ATOM 2896 C C . TYR B 1 127 ? -16.953 26.984 15.453 1 98.25 127 TYR B C 1
ATOM 2898 O O . TYR B 1 127 ? -15.984 26.797 16.203 1 98.25 127 TYR B O 1
ATOM 2906 N N . LEU B 1 128 ? -17.094 28.062 14.719 1 98.38 128 LEU B N 1
ATOM 2907 C CA . LEU B 1 128 ? -16.109 29.141 14.805 1 98.38 128 LEU B CA 1
ATOM 2908 C C . LEU B 1 128 ? -16.078 29.734 16.203 1 98.38 128 LEU B C 1
ATOM 2910 O O . LEU B 1 128 ? -15.008 29.984 16.75 1 98.38 128 LEU B O 1
ATOM 2914 N N . ALA B 1 129 ? -17.281 29.922 16.766 1 97.81 129 ALA B N 1
ATOM 2915 C CA . ALA B 1 129 ? -17.375 30.438 18.125 1 97.81 129 ALA B CA 1
ATOM 2916 C C . ALA B 1 129 ? -16.703 29.484 19.109 1 97.81 129 ALA B C 1
ATOM 2918 O O . ALA B 1 129 ? -16.031 29.922 20.047 1 97.81 129 ALA B O 1
ATOM 2919 N N . TYR B 1 130 ? -16.922 28.219 18.891 1 98 130 TYR B N 1
ATOM 2920 C CA . TYR B 1 130 ? -16.344 27.156 19.688 1 98 130 TYR B CA 1
ATOM 2921 C C . TYR B 1 130 ? -14.82 27.234 19.656 1 98 130 TYR B C 1
ATOM 2923 O O . TYR B 1 130 ? -14.172 27.219 20.719 1 98 130 TYR B O 1
ATOM 2931 N N . LEU B 1 131 ? -14.203 27.375 18.5 1 98.44 131 LEU B N 1
ATOM 2932 C CA . LEU B 1 131 ? -12.758 27.469 18.359 1 98.44 131 LEU B CA 1
ATOM 2933 C C . LEU B 1 131 ? -12.219 28.734 19.016 1 98.44 131 LEU B C 1
ATOM 2935 O O . LEU B 1 131 ? -11.18 28.688 19.672 1 98.44 131 LEU B O 1
ATOM 2939 N N . ARG B 1 132 ? -12.914 29.844 18.828 1 97.81 132 ARG B N 1
ATOM 2940 C CA . ARG B 1 132 ? -12.477 31.125 19.406 1 97.81 132 ARG B CA 1
ATOM 2941 C C . ARG B 1 132 ? -12.484 31.062 20.922 1 97.81 132 ARG B C 1
ATOM 2943 O O . ARG B 1 132 ? -11.57 31.562 21.578 1 97.81 132 ARG B O 1
ATOM 2950 N N . LYS B 1 133 ? -13.539 30.469 21.422 1 97 133 LYS B N 1
ATOM 2951 C CA . LYS B 1 133 ? -13.641 30.312 22.875 1 97 133 LYS B CA 1
ATOM 2952 C C . LYS B 1 133 ? -12.445 29.547 23.438 1 97 133 LYS B C 1
ATOM 2954 O O . LYS B 1 133 ? -11.961 29.859 24.531 1 97 133 LYS B O 1
ATOM 2959 N N . LEU B 1 134 ? -11.922 28.594 22.734 1 97.94 134 LEU B N 1
ATOM 2960 C CA . LEU B 1 134 ? -10.812 27.75 23.172 1 97.94 134 LEU B CA 1
ATOM 2961 C C . LEU B 1 134 ? -9.469 28.406 22.859 1 97.94 134 LEU B C 1
ATOM 2963 O O . LEU B 1 134 ? -8.43 27.953 23.328 1 97.94 134 LEU B O 1
ATOM 2967 N N . GLY B 1 135 ? -9.516 29.469 22.031 1 98.38 135 GLY B N 1
ATOM 2968 C CA . GLY B 1 135 ? -8.273 30.094 21.594 1 98.38 135 GLY B CA 1
ATOM 2969 C C . GLY B 1 135 ? -7.547 29.297 20.531 1 98.38 135 GLY B C 1
ATOM 2970 O O . GLY B 1 135 ? -6.316 29.234 20.531 1 98.38 135 GLY B O 1
ATOM 2971 N N . ILE B 1 136 ? -8.25 28.625 19.688 1 98.69 136 ILE B N 1
ATOM 2972 C CA . ILE B 1 136 ? -7.684 27.859 18.578 1 98.69 136 ILE B CA 1
ATOM 2973 C C . ILE B 1 136 ? -7.695 28.703 17.312 1 98.69 136 ILE B C 1
ATOM 2975 O O . ILE B 1 136 ? -8.719 29.297 16.953 1 98.69 136 ILE B O 1
ATOM 2979 N N . SER B 1 137 ? -6.547 28.859 16.672 1 98.88 137 SER B N 1
ATOM 2980 C CA . SER B 1 137 ? -6.48 29.547 15.398 1 98.88 137 SER B CA 1
ATOM 2981 C C . SER B 1 137 ? -7.203 28.766 14.305 1 98.88 137 SER B C 1
ATOM 2983 O O . SER B 1 137 ? -7.262 27.531 14.352 1 98.88 137 SER B O 1
ATOM 2985 N N . TYR B 1 138 ? -7.766 29.453 13.336 1 98.81 138 TYR B N 1
ATOM 2986 C CA . TYR B 1 138 ? -8.297 28.781 12.156 1 98.81 138 TYR B CA 1
ATOM 2987 C C . TYR B 1 138 ? -8.141 29.656 10.914 1 98.81 138 TYR B C 1
ATOM 2989 O O . TYR B 1 138 ? -8.125 30.891 11.016 1 98.81 138 TYR B O 1
ATOM 2997 N N . ILE B 1 139 ? -7.957 29.094 9.797 1 98.81 139 ILE B N 1
ATOM 2998 C CA . ILE B 1 139 ? -7.855 29.766 8.508 1 98.81 139 ILE B CA 1
ATOM 2999 C C . ILE B 1 139 ? -8.852 29.141 7.527 1 98.81 139 ILE B C 1
ATOM 3001 O O . ILE B 1 139 ? -9.117 27.938 7.582 1 98.81 139 ILE B O 1
ATOM 3005 N N . PHE B 1 140 ? -9.398 29.984 6.629 1 98.62 140 PHE B N 1
ATOM 3006 C CA . PHE B 1 140 ? -10.25 29.516 5.539 1 98.62 140 PHE B CA 1
ATOM 3007 C C . PHE B 1 140 ? -9.438 29.281 4.273 1 98.62 140 PHE B C 1
ATOM 3009 O O . PHE B 1 140 ? -8.797 30.203 3.758 1 98.62 140 PHE B O 1
ATOM 3016 N N . VAL B 1 141 ? -9.477 28.078 3.787 1 98.19 141 VAL B N 1
ATOM 3017 C CA . VAL B 1 141 ? -8.602 27.734 2.676 1 98.19 141 VAL B CA 1
ATOM 3018 C C . VAL B 1 141 ? -9.398 27.031 1.579 1 98.19 141 VAL B C 1
ATOM 3020 O O . VAL B 1 141 ? -8.93 26.062 0.982 1 98.19 141 VAL B O 1
ATOM 3023 N N . GLY B 1 142 ? -10.562 27.406 1.295 1 96.94 142 GLY B N 1
ATOM 3024 C CA . GLY B 1 142 ? -11.422 26.906 0.228 1 96.94 142 GLY B CA 1
ATOM 3025 C C . GLY B 1 142 ? -12.898 27.094 0.518 1 96.94 142 GLY B C 1
ATOM 3026 O O . GLY B 1 142 ? -13.297 27.281 1.671 1 96.94 142 GLY B O 1
ATOM 3027 N N . GLU B 1 143 ? -13.766 27.016 -0.502 1 95.81 143 GLU B N 1
ATOM 3028 C CA . GLU B 1 143 ? -15.211 27.156 -0.335 1 95.81 143 GLU B CA 1
ATOM 3029 C C . GLU B 1 143 ? -15.844 25.844 0.106 1 95.81 143 GLU B C 1
ATOM 3031 O O . GLU B 1 143 ? -16.359 25.734 1.223 1 95.81 143 GLU B O 1
ATOM 3036 N N . LYS B 1 144 ? -15.711 24.797 -0.749 1 93.94 144 LYS B N 1
ATOM 3037 C CA . LYS B 1 144 ? -16.312 23.5 -0.462 1 93.94 144 LYS B CA 1
ATOM 3038 C C . LYS B 1 144 ? -15.234 22.453 -0.226 1 93.94 144 LYS B C 1
ATOM 3040 O O . LYS B 1 144 ? -15.461 21.469 0.49 1 93.94 144 LYS B O 1
ATOM 3045 N N . GLN B 1 145 ? -14.086 22.672 -0.839 1 94.12 145 GLN B N 1
ATOM 3046 C CA . GLN B 1 145 ? -12.945 21.766 -0.723 1 94.12 145 GLN B CA 1
ATOM 3047 C C . GLN B 1 145 ? -11.68 22.516 -0.329 1 94.12 145 GLN B C 1
ATOM 3049 O O . GLN B 1 145 ? -11.539 23.703 -0.615 1 94.12 145 GLN B O 1
ATOM 3054 N N . ILE B 1 146 ? -10.836 21.797 0.351 1 96.12 146 ILE B N 1
ATOM 3055 C CA . ILE B 1 146 ? -9.578 22.391 0.781 1 96.12 146 ILE B CA 1
ATOM 3056 C C . ILE B 1 146 ? -8.703 22.688 -0.436 1 96.12 146 ILE B C 1
ATOM 3058 O O . ILE B 1 146 ? -8.555 21.844 -1.323 1 96.12 146 ILE B O 1
ATOM 3062 N N . ASP B 1 147 ? -8.211 23.859 -0.513 1 96.38 147 ASP B N 1
ATOM 3063 C CA . ASP B 1 147 ? -7.16 24.266 -1.441 1 96.38 147 ASP B CA 1
ATOM 3064 C C . ASP B 1 147 ? -5.785 24.156 -0.79 1 96.38 147 ASP B C 1
ATOM 3066 O O . ASP B 1 147 ? -5.367 25.047 -0.053 1 96.38 147 ASP B O 1
ATOM 3070 N N . CYS B 1 148 ? -5.074 23.078 -1.154 1 97.31 148 CYS B N 1
ATOM 3071 C CA . CYS B 1 148 ? -3.814 22.797 -0.478 1 97.31 148 CYS B CA 1
ATOM 3072 C C . CYS B 1 148 ? -2.785 23.891 -0.748 1 97.31 148 CYS B C 1
ATOM 3074 O O . CYS B 1 148 ? -1.954 24.188 0.11 1 97.31 148 CYS B O 1
ATOM 3076 N N . LYS B 1 149 ? -2.783 24.422 -1.916 1 97.5 149 LYS B N 1
ATOM 3077 C CA . LYS B 1 149 ? -1.866 25.516 -2.234 1 97.5 149 LYS B CA 1
ATOM 3078 C C . LYS B 1 149 ? -2.131 26.734 -1.35 1 97.5 149 LYS B C 1
ATOM 3080 O O . LYS B 1 149 ? -1.21 27.266 -0.726 1 97.5 149 LYS B O 1
ATOM 3085 N N . LEU B 1 150 ? -3.404 27.125 -1.321 1 98 150 LEU B N 1
ATOM 3086 C CA . LEU B 1 150 ? -3.77 28.25 -0.47 1 98 150 LEU B CA 1
ATOM 3087 C C . LEU B 1 150 ? -3.43 27.969 0.989 1 98 150 LEU B C 1
ATOM 3089 O O . LEU B 1 150 ? -2.928 28.844 1.697 1 98 150 LEU B O 1
ATOM 3093 N N . LEU B 1 151 ? -3.711 26.75 1.401 1 98.69 151 LEU B N 1
ATOM 3094 C CA . LEU B 1 151 ? -3.412 26.328 2.762 1 98.69 151 LEU B CA 1
ATOM 3095 C C . LEU B 1 151 ? -1.939 26.547 3.092 1 98.69 151 LEU B C 1
ATOM 3097 O O . LEU B 1 151 ? -1.614 27.203 4.082 1 98.69 151 LEU B O 1
ATOM 3101 N N . THR B 1 152 ? -1.067 26.047 2.24 1 98.69 152 THR B N 1
ATOM 3102 C CA . THR B 1 152 ? 0.359 26.094 2.539 1 98.69 152 THR B CA 1
ATOM 3103 C C . THR B 1 152 ? 0.879 27.531 2.432 1 98.69 152 THR B C 1
ATOM 3105 O O . THR B 1 152 ? 1.753 27.938 3.199 1 98.69 152 THR B O 1
ATOM 3108 N N . GLU B 1 153 ? 0.369 28.312 1.541 1 98.56 153 GLU B N 1
ATOM 3109 C CA . GLU B 1 153 ? 0.747 29.719 1.429 1 98.56 153 GLU B CA 1
ATOM 3110 C C . GLU B 1 153 ? 0.393 30.5 2.697 1 98.56 153 GLU B C 1
ATOM 3112 O O . GLU B 1 153 ? 1.198 31.281 3.195 1 98.56 153 GLU B O 1
ATOM 3117 N N . LYS B 1 154 ? -0.79 30.266 3.199 1 98.44 154 LYS B N 1
ATOM 3118 C CA . LYS B 1 154 ? -1.221 30.953 4.41 1 98.44 154 LYS B CA 1
ATOM 3119 C C . LYS B 1 154 ? -0.404 30.516 5.621 1 98.44 154 LYS B C 1
ATOM 3121 O O . LYS B 1 154 ? -0.091 31.328 6.496 1 98.44 154 LYS B O 1
ATOM 3126 N N . LEU B 1 155 ? -0.114 29.203 5.676 1 98.75 155 LEU B N 1
ATOM 3127 C CA . LEU B 1 155 ? 0.691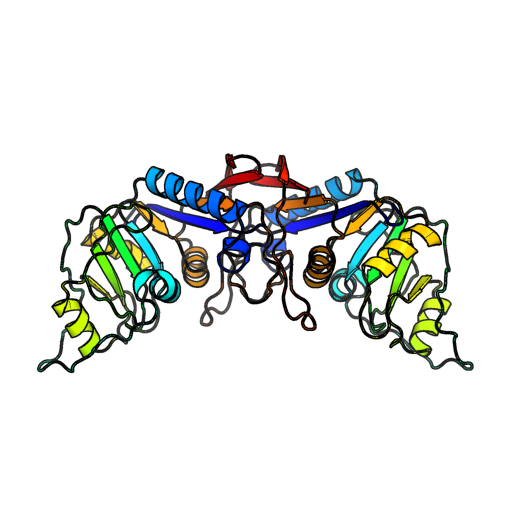 28.734 6.793 1 98.75 155 LEU B CA 1
ATOM 3128 C C . LEU B 1 155 ? 2.029 29.453 6.852 1 98.75 155 LEU B C 1
ATOM 3130 O O . LEU B 1 155 ? 2.518 29.781 7.938 1 98.75 155 LEU B O 1
ATOM 3134 N N . LYS B 1 156 ? 2.58 29.672 5.723 1 98.44 156 LYS B N 1
ATOM 3135 C CA . LYS B 1 156 ? 3.846 30.406 5.691 1 98.44 156 LYS B CA 1
ATOM 3136 C C . LYS B 1 156 ? 3.637 31.875 5.996 1 98.44 156 LYS B C 1
ATOM 3138 O O . LYS B 1 156 ? 4.277 32.438 6.895 1 98.44 156 LYS B O 1
ATOM 3143 N N . SER B 1 157 ? 2.762 32.562 5.289 1 97.88 157 SER B N 1
ATOM 3144 C CA . SER B 1 157 ? 2.631 34.031 5.348 1 97.88 157 SER B CA 1
ATOM 3145 C C . SER B 1 157 ? 2.055 34.469 6.688 1 97.88 157 SER B C 1
ATOM 3147 O O . SER B 1 157 ? 2.434 35.531 7.211 1 97.88 157 SER B O 1
ATOM 3149 N N . VAL B 1 158 ? 1.161 33.688 7.262 1 97.69 158 VAL B N 1
ATOM 3150 C CA . VAL B 1 158 ? 0.444 34.125 8.453 1 97.69 158 VAL B CA 1
ATOM 3151 C C . VAL B 1 158 ? 1.169 33.656 9.703 1 97.69 158 VAL B C 1
ATOM 3153 O O . VAL B 1 158 ? 1.288 34.375 10.688 1 97.69 158 VAL B O 1
ATOM 3156 N N . PHE B 1 159 ? 1.672 32.438 9.672 1 98.12 159 PHE B N 1
ATOM 3157 C CA . PHE B 1 159 ? 2.199 31.812 10.891 1 98.12 159 PHE B CA 1
ATOM 3158 C C . PHE B 1 159 ? 3.715 31.688 10.812 1 98.12 159 PHE B C 1
ATOM 3160 O O . PHE B 1 159 ? 4.355 31.281 11.781 1 98.12 159 PHE B O 1
ATOM 3167 N N . GLY B 1 160 ? 4.324 31.953 9.695 1 97.88 160 GLY B N 1
ATOM 3168 C CA . GLY B 1 160 ? 5.77 31.906 9.539 1 97.88 160 GLY B CA 1
ATOM 3169 C C . GLY B 1 160 ? 6.316 30.484 9.508 1 97.88 160 GLY B C 1
ATOM 3170 O O . GLY B 1 160 ? 7.465 30.25 9.891 1 97.88 160 GLY B O 1
ATOM 3171 N N . ILE B 1 161 ? 5.543 29.562 9.094 1 98.38 161 ILE B N 1
ATOM 3172 C CA . ILE B 1 161 ? 5.969 28.172 9.008 1 98.38 161 ILE B CA 1
ATOM 3173 C C . ILE B 1 161 ? 6.848 27.984 7.773 1 98.38 161 ILE B C 1
ATOM 3175 O O . ILE B 1 161 ? 6.41 28.234 6.645 1 98.38 161 ILE B O 1
ATOM 3179 N N . ASN B 1 162 ? 8.055 27.484 7.996 1 98.56 162 ASN B N 1
ATOM 3180 C CA . ASN B 1 162 ? 9 27.312 6.891 1 98.56 162 ASN B CA 1
ATOM 3181 C C . ASN B 1 162 ? 9.18 25.844 6.535 1 98.56 162 ASN B C 1
ATOM 3183 O O . ASN B 1 162 ? 9.523 25.516 5.398 1 98.56 162 ASN B O 1
ATOM 3187 N N . LYS B 1 163 ? 9.109 25.078 7.477 1 98.69 163 LYS B N 1
ATOM 3188 C CA . LYS B 1 163 ? 9.203 23.625 7.301 1 98.69 163 LYS B CA 1
ATOM 3189 C C . LYS B 1 163 ? 7.988 22.922 7.898 1 98.69 163 LYS B C 1
ATOM 3191 O O . LYS B 1 163 ? 7.68 23.094 9.078 1 98.69 163 LYS B O 1
ATOM 3196 N N . LEU B 1 164 ? 7.238 22.047 7.023 1 98.88 164 LEU B N 1
ATOM 3197 C CA . LEU B 1 164 ? 5.98 21.406 7.379 1 98.88 164 LEU B CA 1
ATOM 3198 C C . LEU B 1 164 ? 6.055 19.891 7.156 1 98.88 164 LEU B C 1
ATOM 3200 O O . LEU B 1 164 ? 6.457 19.438 6.082 1 98.88 164 LEU B O 1
ATOM 3204 N N . LEU B 1 165 ? 5.789 19.125 8.195 1 98.81 165 LEU B N 1
ATOM 3205 C CA . LEU B 1 165 ? 5.652 17.672 8.039 1 98.81 165 LEU B CA 1
ATOM 3206 C C . LEU B 1 165 ? 4.203 17.297 7.738 1 98.81 165 LEU B C 1
ATOM 3208 O O . LEU B 1 165 ? 3.297 17.641 8.5 1 98.81 165 LEU B O 1
ATOM 3212 N N . LEU B 1 166 ? 4.008 16.719 6.562 1 98.88 166 LEU B N 1
ATOM 3213 C CA . LEU B 1 166 ? 2.736 16.094 6.211 1 98.88 166 LEU B CA 1
ATOM 3214 C C . LEU B 1 166 ? 2.676 14.664 6.73 1 98.88 166 LEU B C 1
ATOM 3216 O O . LEU B 1 166 ? 3.391 13.789 6.234 1 98.88 166 LEU B O 1
ATOM 3220 N N . GLU B 1 167 ? 1.803 14.367 7.703 1 98.19 167 GLU B N 1
ATOM 3221 C CA . GLU B 1 167 ? 1.881 13.102 8.422 1 98.19 167 GLU B CA 1
ATOM 3222 C C . GLU B 1 167 ? 0.592 12.297 8.266 1 98.19 167 GLU B C 1
ATOM 3224 O O . GLU B 1 167 ? 0.402 11.281 8.938 1 98.19 167 GLU B O 1
ATOM 3229 N N . GLY B 1 168 ? -0.212 12.812 7.402 1 89.75 168 GLY B N 1
ATOM 3230 C CA . GLY B 1 168 ? -1.371 11.992 7.094 1 89.75 168 GLY B CA 1
ATOM 3231 C C . GLY B 1 168 ? -2.688 12.727 7.281 1 89.75 168 GLY B C 1
ATOM 3232 O O . GLY B 1 168 ? -2.703 13.898 7.66 1 89.75 168 GLY B O 1
ATOM 3233 N N . GLY B 1 169 ? -3.721 11.859 6.977 1 96.19 169 GLY B N 1
ATOM 3234 C CA . GLY B 1 169 ? -4.121 10.547 6.5 1 96.19 169 GLY B CA 1
ATOM 3235 C C . GLY B 1 169 ? -3.844 10.336 5.023 1 96.19 169 GLY B C 1
ATOM 3236 O O . GLY B 1 169 ? -3.447 11.273 4.324 1 96.19 169 GLY B O 1
ATOM 3237 N N . GLY B 1 170 ? -4.066 9.164 4.445 1 97.12 170 GLY B N 1
ATOM 3238 C CA . GLY B 1 170 ? -3.812 8.812 3.059 1 97.12 170 GLY B CA 1
ATOM 3239 C C . GLY B 1 170 ? -4.477 9.75 2.07 1 97.12 170 GLY B C 1
ATOM 3240 O O . GLY B 1 170 ? -3.928 10.023 1.002 1 97.12 170 GLY B O 1
ATOM 3241 N N . TYR B 1 171 ? -5.66 10.281 2.396 1 95.69 171 TYR B N 1
ATOM 3242 C CA . TYR B 1 171 ? -6.383 11.172 1.498 1 95.69 171 TYR B CA 1
ATOM 3243 C C . TYR B 1 171 ? -5.723 12.547 1.444 1 95.69 171 TYR B C 1
ATOM 3245 O O . TYR B 1 171 ? -5.609 13.148 0.373 1 95.69 171 TYR B O 1
ATOM 3253 N N . LEU B 1 172 ? -5.332 13 2.588 1 96.69 172 LEU B N 1
ATOM 3254 C CA . LEU B 1 172 ? -4.602 14.266 2.613 1 96.69 172 LEU B CA 1
ATOM 3255 C C . LEU B 1 172 ? -3.281 14.148 1.863 1 96.69 172 LEU B C 1
ATOM 3257 O O . LEU B 1 172 ? -2.945 15.008 1.048 1 96.69 172 LEU B O 1
ATOM 3261 N N . ASN B 1 173 ? -2.529 13.062 2.15 1 97.62 173 ASN B N 1
ATOM 3262 C CA . ASN B 1 173 ? -1.294 12.812 1.415 1 97.62 173 ASN B CA 1
ATOM 3263 C C . ASN B 1 173 ? -1.532 12.805 -0.093 1 97.62 173 ASN B C 1
ATOM 3265 O O . ASN B 1 173 ? -0.777 13.414 -0.849 1 97.62 173 ASN B O 1
ATOM 3269 N N . GLY B 1 174 ? -2.592 12.078 -0.498 1 96.5 174 GLY B N 1
ATOM 3270 C CA . GLY B 1 174 ? -2.926 12.016 -1.912 1 96.5 174 GLY B CA 1
ATOM 3271 C C . GLY B 1 174 ? -3.23 13.375 -2.516 1 96.5 174 GLY B C 1
ATOM 3272 O O . GLY B 1 174 ? -2.855 13.648 -3.658 1 96.5 174 GLY B O 1
ATOM 3273 N N . SER B 1 175 ? -3.895 14.219 -1.799 1 95.38 175 SER B N 1
ATOM 3274 C CA . SER B 1 175 ? -4.219 15.562 -2.275 1 95.38 175 SER B CA 1
ATOM 3275 C C . SER B 1 175 ? -2.955 16.391 -2.5 1 95.38 175 SER B C 1
ATOM 3277 O O . SER B 1 175 ? -2.834 17.078 -3.51 1 95.38 175 SER B O 1
ATOM 3279 N N . PHE B 1 176 ? -2.045 16.312 -1.559 1 96.38 176 PHE B N 1
ATOM 3280 C CA . PHE B 1 176 ? -0.785 17.047 -1.702 1 96.38 176 PHE B CA 1
ATOM 3281 C C . PHE B 1 176 ? 0.022 16.5 -2.873 1 96.38 176 PHE B C 1
ATOM 3283 O O . PHE B 1 176 ? 0.644 17.25 -3.615 1 96.38 176 PHE B O 1
ATOM 3290 N N . MET B 1 177 ? -0.001 15.164 -3.008 1 95.62 177 MET B N 1
ATOM 3291 C CA . MET B 1 177 ? 0.669 14.531 -4.141 1 95.62 177 MET B CA 1
ATOM 3292 C C . MET B 1 177 ? 0.08 15.016 -5.461 1 95.62 177 MET B C 1
ATOM 3294 O O . MET B 1 177 ? 0.815 15.414 -6.363 1 95.62 177 MET B O 1
ATOM 3298 N N . ASN B 1 178 ? -1.182 15.023 -5.555 1 92.75 178 ASN B N 1
ATOM 3299 C CA . ASN B 1 178 ? -1.887 15.375 -6.781 1 92.75 178 ASN B CA 1
ATOM 3300 C C . ASN B 1 178 ? -1.63 16.828 -7.176 1 92.75 178 ASN B C 1
ATOM 3302 O O . ASN B 1 178 ? -1.603 17.156 -8.367 1 92.75 178 ASN B O 1
ATOM 3306 N N . GLU B 1 179 ? -1.409 17.672 -6.215 1 92.5 179 GLU B N 1
ATOM 3307 C CA . GLU B 1 179 ? -1.217 19.094 -6.488 1 92.5 179 GLU B CA 1
ATOM 3308 C C . GLU B 1 179 ? 0.264 19.438 -6.625 1 92.5 179 GLU B C 1
ATOM 3310 O O . GLU B 1 179 ? 0.624 20.594 -6.824 1 92.5 179 GLU B O 1
ATOM 3315 N N . GLY B 1 180 ? 1.11 18.453 -6.52 1 93.94 180 GLY B N 1
ATOM 3316 C CA . GLY B 1 180 ? 2.537 18.656 -6.703 1 93.94 180 GLY B CA 1
ATOM 3317 C C . GLY B 1 180 ? 3.166 19.484 -5.598 1 93.94 180 GLY B C 1
ATOM 3318 O O . GLY B 1 180 ? 4.059 20.297 -5.852 1 93.94 180 GLY B O 1
ATOM 3319 N N . LEU B 1 181 ? 2.678 19.328 -4.348 1 96.69 181 LEU B N 1
ATOM 3320 C CA . LEU B 1 181 ? 3.092 20.203 -3.256 1 96.69 181 LEU B CA 1
ATOM 3321 C C . LEU B 1 181 ? 4.062 19.484 -2.322 1 96.69 181 LEU B C 1
ATOM 3323 O O . LEU B 1 181 ? 4.508 20.062 -1.326 1 96.69 181 LEU B O 1
ATOM 3327 N N . MET B 1 182 ? 4.43 18.281 -2.586 1 97.44 182 MET B N 1
ATOM 3328 C CA . MET B 1 182 ? 5.344 17.516 -1.753 1 97.44 182 MET B CA 1
ATOM 3329 C C . MET B 1 182 ? 6.789 17.703 -2.205 1 97.44 182 MET B C 1
ATOM 3331 O O . MET B 1 182 ? 7.125 17.438 -3.361 1 97.44 182 MET B O 1
ATOM 3335 N N . ASP B 1 183 ? 7.68 18.141 -1.301 1 98.62 183 ASP B N 1
ATOM 3336 C CA . ASP B 1 183 ? 9.078 18.375 -1.656 1 98.62 183 ASP B CA 1
ATOM 3337 C C . ASP B 1 183 ? 9.93 17.141 -1.379 1 98.62 183 ASP B C 1
ATOM 3339 O O . ASP B 1 183 ? 10.938 16.906 -2.053 1 98.62 183 ASP B O 1
ATOM 3343 N N . GLU B 1 184 ? 9.57 16.391 -0.346 1 98.81 184 GLU B N 1
ATOM 3344 C CA . GLU B 1 184 ? 10.266 15.164 0.044 1 98.81 184 GLU B CA 1
ATOM 3345 C C . GLU B 1 184 ? 9.289 14.109 0.542 1 98.81 184 GLU B C 1
ATOM 3347 O O . GLU B 1 184 ? 8.203 14.438 1.022 1 98.81 184 GLU B O 1
ATOM 3352 N N . LEU B 1 185 ? 9.672 12.891 0.369 1 98.88 185 LEU B N 1
ATOM 3353 C CA . LEU B 1 185 ? 8.984 11.734 0.938 1 98.88 185 LEU B CA 1
ATOM 3354 C C . LEU B 1 185 ? 9.914 10.945 1.851 1 98.88 185 LEU B C 1
ATOM 3356 O O . LEU B 1 185 ? 10.953 10.461 1.409 1 98.88 185 LEU B O 1
ATOM 3360 N N . SER B 1 186 ? 9.594 10.953 3.082 1 98.94 186 SER B N 1
ATOM 3361 C CA . SER B 1 186 ? 10.305 10.188 4.105 1 98.94 186 SER B CA 1
ATOM 3362 C C . SER B 1 186 ? 9.477 9.008 4.59 1 98.94 186 SER B C 1
ATOM 3364 O O . SER B 1 186 ? 8.438 9.188 5.234 1 98.94 186 SER B O 1
ATOM 3366 N N . LEU B 1 187 ? 9.938 7.785 4.332 1 98.94 187 LEU B N 1
ATOM 3367 C CA . LEU B 1 187 ? 9.188 6.582 4.676 1 98.94 187 LEU B CA 1
ATOM 3368 C C . LEU B 1 187 ? 9.93 5.762 5.727 1 98.94 187 LEU B C 1
ATOM 3370 O O . LEU B 1 187 ? 11.07 5.348 5.504 1 98.94 187 LEU B O 1
ATOM 3374 N N . VAL B 1 188 ? 9.359 5.617 6.824 1 98.88 188 VAL B N 1
ATOM 3375 C CA . VAL B 1 188 ? 9.773 4.59 7.773 1 98.88 188 VAL B CA 1
ATOM 3376 C C . VAL B 1 188 ? 9.023 3.289 7.48 1 98.88 188 VAL B C 1
ATOM 3378 O O . VAL B 1 188 ? 7.828 3.176 7.762 1 98.88 188 VAL B O 1
ATOM 3381 N N . VAL B 1 189 ? 9.695 2.293 6.988 1 98.81 189 VAL B N 1
ATOM 3382 C CA . VAL B 1 189 ? 9.078 1.052 6.535 1 98.81 189 VAL B CA 1
ATOM 3383 C C . VAL B 1 189 ? 9.148 0.003 7.645 1 98.81 189 VAL B C 1
ATOM 3385 O O . VAL B 1 189 ? 10.242 -0.457 8 1 98.81 189 VAL B O 1
ATOM 3388 N N . ALA B 1 190 ? 8.008 -0.288 8.227 1 98.69 190 ALA B N 1
ATOM 3389 C CA . ALA B 1 190 ? 7.93 -1.408 9.156 1 98.69 190 ALA B CA 1
ATOM 3390 C C . ALA B 1 190 ? 7.996 -2.742 8.422 1 98.69 190 ALA B C 1
ATOM 3392 O O . ALA B 1 190 ? 7.336 -2.928 7.395 1 98.69 190 ALA B O 1
ATOM 3393 N N . PRO B 1 191 ? 8.836 -3.691 8.898 1 98.5 191 PRO B N 1
ATOM 3394 C CA . PRO B 1 191 ? 8.945 -5 8.25 1 98.5 191 PRO B CA 1
ATOM 3395 C C . PRO B 1 191 ? 7.773 -5.922 8.57 1 98.5 191 PRO B C 1
ATOM 3397 O O . PRO B 1 191 ? 7.973 -7.055 9.008 1 98.5 191 PRO B O 1
ATOM 3400 N N . VAL B 1 192 ? 6.566 -5.41 8.367 1 98.31 192 VAL B N 1
ATOM 3401 C CA . VAL B 1 192 ? 5.316 -6.105 8.656 1 98.31 192 VAL B CA 1
ATOM 3402 C C . VAL B 1 192 ? 4.344 -5.926 7.492 1 98.31 192 VAL B C 1
ATOM 3404 O O . VAL B 1 192 ? 4.254 -4.844 6.91 1 98.31 192 VAL B O 1
ATOM 3407 N N . ALA B 1 193 ? 3.711 -6.98 7.09 1 97.56 193 ALA B N 1
ATOM 3408 C CA . ALA B 1 193 ? 2.586 -6.898 6.16 1 97.56 193 ALA B CA 1
ATOM 3409 C C . ALA B 1 193 ? 1.256 -6.918 6.91 1 97.56 193 ALA B C 1
ATOM 3411 O O . ALA B 1 193 ? 1.026 -7.777 7.762 1 97.56 193 ALA B O 1
ATOM 3412 N N . ASP B 1 194 ? 0.369 -6.004 6.555 1 96.5 194 ASP B N 1
ATOM 3413 C CA . ASP B 1 194 ? -0.923 -5.898 7.227 1 96.5 194 ASP B CA 1
ATOM 3414 C C . ASP B 1 194 ? -1.905 -6.941 6.699 1 96.5 194 ASP B C 1
ATOM 3416 O O . ASP B 1 194 ? -2.482 -7.707 7.477 1 96.5 194 ASP B O 1
ATOM 3420 N N . GLY B 1 195 ? -2.076 -6.969 5.418 1 95.81 195 GLY B N 1
ATOM 3421 C CA . GLY B 1 195 ? -2.875 -7.992 4.766 1 95.81 195 GLY B CA 1
ATOM 3422 C C . GLY B 1 195 ? -4.336 -7.609 4.617 1 95.81 195 GLY B C 1
ATOM 3423 O O . GLY B 1 195 ? -5.082 -8.25 3.877 1 95.81 195 GLY B O 1
ATOM 3424 N N . ASN B 1 196 ? -4.781 -6.535 5.219 1 94.19 196 ASN B N 1
ATOM 3425 C CA . ASN B 1 196 ? -6.184 -6.145 5.156 1 94.19 196 ASN B CA 1
ATOM 3426 C C . ASN B 1 196 ? -6.48 -5.316 3.91 1 94.19 196 ASN B C 1
ATOM 3428 O O . ASN B 1 196 ? -5.75 -4.371 3.6 1 94.19 196 ASN B O 1
ATOM 3432 N N . SER B 1 197 ? -7.57 -5.613 3.256 1 93.75 197 SER B N 1
ATOM 3433 C CA . SER B 1 197 ? -7.91 -4.973 1.988 1 93.75 197 SER B CA 1
ATOM 3434 C C . SER B 1 197 ? -8.516 -3.594 2.211 1 93.75 197 SER B C 1
ATOM 3436 O O . SER B 1 197 ? -8.531 -2.762 1.301 1 93.75 197 SER B O 1
ATOM 3438 N N . ASN B 1 198 ? -9.062 -3.357 3.348 1 89.69 198 ASN B N 1
ATOM 3439 C CA . ASN B 1 198 ? -9.836 -2.141 3.586 1 89.69 198 ASN B CA 1
ATOM 3440 C C . ASN B 1 198 ? -9.031 -1.116 4.383 1 89.69 198 ASN B C 1
ATOM 3442 O O . ASN B 1 198 ? -9.578 -0.112 4.84 1 89.69 198 ASN B O 1
ATOM 3446 N N . THR B 1 199 ? -7.867 -1.321 4.5 1 92.31 199 THR B N 1
ATOM 3447 C CA . THR B 1 199 ? -7.012 -0.42 5.27 1 92.31 199 THR B CA 1
ATOM 3448 C C . THR B 1 199 ? -6.418 0.66 4.367 1 92.31 199 THR B C 1
ATOM 3450 O O . THR B 1 199 ? -5.996 0.377 3.246 1 92.31 199 THR B O 1
ATOM 3453 N N . VAL B 1 200 ? -6.344 1.841 4.832 1 95.69 200 VAL B N 1
ATOM 3454 C CA . VAL B 1 200 ? -5.871 3.01 4.098 1 95.69 200 VAL B CA 1
ATOM 3455 C C . VAL B 1 200 ? -4.383 2.863 3.797 1 95.69 200 VAL B C 1
ATOM 3457 O O . VAL B 1 200 ? -3.611 2.42 4.648 1 95.69 200 VAL B O 1
ATOM 3460 N N . THR B 1 201 ? -4.02 3.287 2.537 1 97.81 201 THR B N 1
ATOM 3461 C CA . THR B 1 201 ? -2.621 3.217 2.133 1 97.81 201 THR B CA 1
ATOM 3462 C C . THR B 1 201 ? -1.974 4.598 2.18 1 97.81 201 THR B C 1
ATOM 3464 O O . THR B 1 201 ? -2.611 5.574 2.578 1 97.81 201 THR B O 1
ATOM 3467 N N . LEU B 1 202 ? -0.718 4.684 1.815 1 98.5 202 LEU B N 1
ATOM 3468 C CA . LEU B 1 202 ? 0.158 5.848 1.893 1 98.5 202 LEU B CA 1
ATOM 3469 C C . LEU B 1 202 ? -0.438 7.027 1.133 1 98.5 202 LEU B C 1
ATOM 3471 O O . LEU B 1 202 ? -0.39 8.164 1.606 1 98.5 202 LEU B O 1
ATOM 3475 N N . PHE B 1 203 ? -1 6.797 -0.07 1 97.75 203 PHE B N 1
ATOM 3476 C CA . PHE B 1 203 ? -1.653 7.805 -0.899 1 97.75 203 PHE B CA 1
ATOM 3477 C C . PHE B 1 203 ? -3 7.297 -1.401 1 97.75 203 PHE B C 1
ATOM 3479 O O . PHE B 1 203 ? -3.078 6.234 -2.021 1 97.75 203 PHE B O 1
ATOM 3486 N N . GLU B 1 204 ? -4.031 8.062 -1.083 1 96.19 204 GLU B N 1
ATOM 3487 C CA . GLU B 1 204 ? -5.387 7.766 -1.529 1 96.19 204 GLU B CA 1
ATOM 3488 C C . GLU B 1 204 ? -5.949 8.898 -2.383 1 96.19 204 GLU B C 1
ATOM 3490 O O . GLU B 1 204 ? -5.465 10.031 -2.32 1 96.19 204 GLU B O 1
ATOM 3495 N N . LYS B 1 205 ? -6.875 8.531 -3.123 1 94.06 205 LYS B N 1
ATOM 3496 C CA . LYS B 1 205 ? -7.531 9.523 -3.971 1 94.06 205 LYS B CA 1
ATOM 3497 C C . LYS B 1 205 ? -8.812 10.039 -3.32 1 94.06 205 LYS B C 1
ATOM 3499 O O . LYS B 1 205 ? -9.688 9.258 -2.955 1 94.06 205 LYS B O 1
ATOM 3504 N N . ALA B 1 206 ? -8.859 11.336 -3.305 1 85.94 206 ALA B N 1
ATOM 3505 C CA . ALA B 1 206 ? -10.109 11.93 -2.824 1 85.94 206 ALA B CA 1
ATOM 3506 C C . ALA B 1 206 ? -11.258 11.633 -3.783 1 85.94 206 ALA B C 1
ATOM 3508 O O . ALA B 1 206 ? -11.07 11.602 -5 1 85.94 206 ALA B O 1
ATOM 3509 N N . ASP B 1 207 ? -12.438 11.508 -3.271 1 80.5 207 ASP B N 1
ATOM 3510 C CA . ASP B 1 207 ? -13.609 11.086 -4.039 1 80.5 207 ASP B CA 1
ATOM 3511 C C . ASP B 1 207 ? -13.953 12.102 -5.121 1 80.5 207 ASP B C 1
ATOM 3513 O O . ASP B 1 207 ? -14.469 11.742 -6.18 1 80.5 207 ASP B O 1
ATOM 3517 N N . TYR B 1 208 ? -13.625 13.367 -4.824 1 77.5 208 TYR B N 1
ATOM 3518 C CA . TYR B 1 208 ? -14.055 14.406 -5.75 1 77.5 208 TYR B CA 1
ATOM 3519 C C . TYR B 1 208 ? -13.102 14.516 -6.93 1 77.5 208 TYR B C 1
ATOM 3521 O O . TYR B 1 208 ? -13.406 15.164 -7.934 1 77.5 208 TYR B O 1
ATOM 3529 N N . LEU B 1 209 ? -11.992 13.898 -6.809 1 80.31 209 LEU B N 1
ATOM 3530 C CA . LEU B 1 209 ? -11.031 13.93 -7.906 1 80.31 209 LEU B CA 1
ATOM 3531 C C . LEU B 1 209 ? -11.352 12.844 -8.93 1 80.31 209 LEU B C 1
ATOM 3533 O O . LEU B 1 209 ? -11.672 11.711 -8.562 1 80.31 209 LEU B O 1
ATOM 3537 N N . GLU B 1 210 ? -11.289 13.25 -10.148 1 73.06 210 GLU B N 1
ATOM 3538 C CA . GLU B 1 210 ? -11.555 12.281 -11.211 1 73.06 210 GLU B CA 1
ATOM 3539 C C . GLU B 1 210 ? -10.391 11.32 -11.398 1 73.06 210 GLU B C 1
ATOM 3541 O O . GLU B 1 210 ? -10.586 10.133 -11.656 1 73.06 210 GLU B O 1
ATOM 3546 N N . SER B 1 211 ? -9.227 11.867 -11.453 1 71.81 211 SER B N 1
ATOM 3547 C CA . SER B 1 211 ? -8.047 11.031 -11.656 1 71.81 211 SER B CA 1
ATOM 3548 C C . SER B 1 211 ? -6.867 11.531 -10.828 1 71.81 211 SER B C 1
ATOM 3550 O O . SER B 1 211 ? -6.863 12.672 -10.375 1 71.81 211 SER B O 1
ATOM 3552 N N . ASN B 1 212 ? -6.148 10.516 -10.461 1 77.94 212 ASN B N 1
ATOM 3553 C CA . ASN B 1 212 ? -4.844 10.867 -9.898 1 77.94 212 ASN B CA 1
ATOM 3554 C C . ASN B 1 212 ? -3.709 10.469 -10.836 1 77.94 212 ASN B C 1
ATOM 3556 O O . ASN B 1 212 ? -3.82 9.492 -11.578 1 77.94 212 ASN B O 1
ATOM 3560 N N . LEU B 1 213 ? -2.799 11.305 -10.906 1 85.31 213 LEU B N 1
ATOM 3561 C CA . LEU B 1 213 ? -1.604 10.977 -11.68 1 85.31 213 LEU B CA 1
ATOM 3562 C C . LEU B 1 213 ? -0.514 10.414 -10.773 1 85.31 213 LEU B C 1
ATOM 3564 O O . LEU B 1 213 ? -0.29 10.922 -9.672 1 85.31 213 LEU B O 1
ATOM 3568 N N . PRO B 1 214 ? 0.011 9.32 -11.25 1 94.69 214 PRO B N 1
ATOM 3569 C CA . PRO B 1 214 ? 1.153 8.828 -10.477 1 94.69 214 PRO B CA 1
ATOM 3570 C C . PRO B 1 214 ? 2.258 9.875 -10.328 1 94.69 214 PRO B C 1
ATOM 3572 O O . PRO B 1 214 ? 2.363 10.781 -11.156 1 94.69 214 PRO B O 1
ATOM 3575 N N . MET B 1 215 ? 2.982 9.828 -9.297 1 96.25 215 MET B N 1
ATOM 3576 C CA . MET B 1 215 ? 4.117 10.711 -9.055 1 96.25 215 MET B CA 1
ATOM 3577 C C . MET B 1 215 ? 5.422 9.922 -8.984 1 96.25 215 MET B C 1
ATOM 3579 O O . MET B 1 215 ? 5.516 8.945 -8.234 1 96.25 215 MET B O 1
ATOM 3583 N N . GLU B 1 216 ? 6.395 10.297 -9.773 1 97.31 216 GLU B N 1
ATOM 3584 C CA . GLU B 1 216 ? 7.699 9.641 -9.773 1 97.31 216 GLU B CA 1
ATOM 3585 C C . GLU B 1 216 ? 8.656 10.312 -8.789 1 97.31 216 GLU B C 1
ATOM 3587 O O . GLU B 1 216 ? 8.586 11.523 -8.57 1 97.31 216 GLU B O 1
ATOM 3592 N N . PHE B 1 217 ? 9.516 9.555 -8.234 1 97.94 217 PHE B N 1
ATOM 3593 C CA . PHE B 1 217 ? 10.453 10.031 -7.227 1 97.94 217 PHE B CA 1
ATOM 3594 C C . PHE B 1 217 ? 11.883 9.633 -7.578 1 97.94 217 PHE B C 1
ATOM 3596 O O . PHE B 1 217 ? 12.102 8.695 -8.352 1 97.94 217 PHE B O 1
ATOM 3603 N N . LYS B 1 218 ? 12.812 10.375 -7.066 1 98.19 218 LYS B N 1
ATOM 3604 C CA . LYS B 1 218 ? 14.227 10.031 -7.059 1 98.19 218 LYS B CA 1
ATOM 3605 C C . LYS B 1 218 ? 14.688 9.633 -5.656 1 98.19 218 LYS B C 1
ATOM 3607 O O . LYS B 1 218 ? 14.406 10.336 -4.684 1 98.19 218 LYS B O 1
ATOM 3612 N N . LEU B 1 219 ? 15.383 8.531 -5.559 1 98.69 219 LEU B N 1
ATOM 3613 C CA . LEU B 1 219 ? 15.875 8.047 -4.273 1 98.69 219 LEU B CA 1
ATOM 3614 C C . LEU B 1 219 ? 17.016 8.93 -3.758 1 98.69 219 LEU B C 1
ATOM 3616 O O . LEU B 1 219 ? 17.953 9.227 -4.492 1 98.69 219 LEU B O 1
ATOM 3620 N N . GLN B 1 220 ? 16.859 9.352 -2.562 1 98.69 220 GLN B N 1
ATOM 3621 C CA . GLN B 1 220 ? 17.922 10.117 -1.921 1 98.69 220 GLN B CA 1
ATOM 3622 C C . GLN B 1 220 ? 18.781 9.227 -1.022 1 98.69 220 GLN B C 1
ATOM 3624 O O . GLN B 1 220 ? 20.016 9.297 -1.053 1 98.69 220 GLN B O 1
ATOM 3629 N N . SER B 1 221 ? 18.156 8.383 -0.271 1 98.56 221 SER B N 1
ATOM 3630 C CA . SER B 1 221 ? 18.859 7.492 0.64 1 98.56 221 SER B CA 1
ATOM 3631 C C . SER B 1 221 ? 17.969 6.348 1.105 1 98.56 221 SER B C 1
ATOM 3633 O O . SER B 1 221 ? 16.75 6.445 1.047 1 98.56 221 SER B O 1
ATOM 3635 N N . VAL B 1 222 ? 18.594 5.246 1.516 1 98.69 222 VAL B N 1
ATOM 3636 C CA . VAL B 1 222 ? 17.969 4.102 2.18 1 98.69 222 VAL B CA 1
ATOM 3637 C C . VAL B 1 222 ? 18.859 3.629 3.33 1 98.69 222 VAL B C 1
ATOM 3639 O O . VAL B 1 222 ? 20.016 3.256 3.117 1 98.69 222 VAL B O 1
ATOM 3642 N N . ASP B 1 223 ? 18.297 3.684 4.469 1 98.5 223 ASP B N 1
ATOM 3643 C CA . ASP B 1 223 ? 19.047 3.324 5.668 1 98.5 223 ASP B CA 1
ATOM 3644 C C . ASP B 1 223 ? 18.328 2.234 6.457 1 98.5 223 ASP B C 1
ATOM 3646 O O . ASP B 1 223 ? 17.094 2.25 6.57 1 98.5 223 ASP B O 1
ATOM 3650 N N . ARG B 1 224 ? 19.062 1.289 6.996 1 98.06 224 ARG B N 1
ATOM 3651 C CA . ARG B 1 224 ? 18.484 0.269 7.863 1 98.06 224 ARG B CA 1
ATOM 3652 C C . ARG B 1 224 ? 18.109 0.852 9.219 1 98.06 224 ARG B C 1
ATOM 3654 O O . ARG B 1 224 ? 18.828 1.68 9.773 1 98.06 224 ARG B O 1
ATOM 3661 N N . LEU B 1 225 ? 16.984 0.518 9.656 1 98.12 225 LEU B N 1
ATOM 3662 C CA . LEU B 1 225 ? 16.531 0.83 11.008 1 98.12 225 LEU B CA 1
ATOM 3663 C C . LEU B 1 225 ? 16.422 -0.437 11.844 1 98.12 225 LEU B C 1
ATOM 3665 O O . LEU B 1 225 ? 15.617 -1.326 11.539 1 98.12 225 LEU B O 1
ATOM 3669 N N . GLY B 1 226 ? 17.156 -0.489 12.953 1 94.81 226 GLY B N 1
ATOM 3670 C CA . GLY B 1 226 ? 17.172 -1.722 13.719 1 94.81 226 GLY B CA 1
ATOM 3671 C C . GLY B 1 226 ? 17.562 -2.934 12.898 1 94.81 226 GLY B C 1
ATOM 3672 O O . GLY B 1 226 ? 18.5 -2.873 12.109 1 94.81 226 GLY B O 1
ATOM 3673 N N . GLU B 1 227 ? 16.844 -4.016 13.148 1 92.69 227 GLU B N 1
ATOM 3674 C CA . GLU B 1 227 ? 17.234 -5.27 12.508 1 92.69 227 GLU B CA 1
ATOM 3675 C C . GLU B 1 227 ? 16.562 -5.43 11.148 1 92.69 227 GLU B C 1
ATOM 3677 O O . GLU B 1 227 ? 17.141 -6.02 10.227 1 92.69 227 GLU B O 1
ATOM 3682 N N . SER B 1 228 ? 15.367 -4.844 11.062 1 97.31 228 SER B N 1
ATOM 3683 C CA . SER B 1 228 ? 14.625 -5.266 9.883 1 97.31 228 SER B CA 1
ATOM 3684 C C . SER B 1 228 ? 13.883 -4.094 9.25 1 97.31 228 SER B C 1
ATOM 3686 O O . SER B 1 228 ? 13.234 -4.25 8.211 1 97.31 228 SER B O 1
ATOM 3688 N N . GLY B 1 229 ? 13.93 -2.904 9.875 1 98.44 229 GLY B N 1
ATOM 3689 C CA . GLY B 1 229 ? 13.234 -1.744 9.336 1 98.44 229 GLY B CA 1
ATOM 3690 C C . GLY B 1 229 ? 14.086 -0.932 8.383 1 98.44 229 GLY B C 1
ATOM 3691 O O . GLY B 1 229 ? 15.289 -1.151 8.273 1 98.44 229 GLY B O 1
ATOM 3692 N N . LEU B 1 230 ? 13.445 -0.071 7.629 1 98.88 230 LEU B N 1
ATOM 3693 C CA . LEU B 1 230 ? 14.148 0.812 6.703 1 98.88 230 LEU B CA 1
ATOM 3694 C C . LEU B 1 230 ? 13.641 2.244 6.828 1 98.88 230 LEU B C 1
ATOM 3696 O O . LEU B 1 230 ? 12.461 2.467 7.121 1 98.88 230 LEU B O 1
ATOM 3700 N N . TRP B 1 231 ? 14.5 3.213 6.695 1 98.94 231 TRP B N 1
ATOM 3701 C CA . TRP B 1 231 ? 14.172 4.609 6.422 1 98.94 231 TRP B CA 1
ATOM 3702 C C . TRP B 1 231 ? 14.562 4.992 4.996 1 98.94 231 TRP B C 1
ATOM 3704 O O . TRP B 1 231 ? 15.742 4.996 4.648 1 98.94 231 TRP B O 1
ATOM 3714 N N . ILE B 1 232 ? 13.578 5.254 4.184 1 98.94 232 ILE B N 1
ATOM 3715 C CA . ILE B 1 232 ? 13.797 5.57 2.775 1 98.94 232 ILE B CA 1
ATOM 3716 C C . ILE B 1 232 ? 13.406 7.02 2.506 1 98.94 232 ILE B C 1
ATOM 3718 O O . ILE B 1 232 ? 12.32 7.457 2.895 1 98.94 232 ILE B O 1
ATOM 3722 N N . ARG B 1 233 ? 14.234 7.766 1.831 1 98.88 233 ARG B N 1
ATOM 3723 C CA . ARG B 1 233 ? 13.977 9.164 1.508 1 98.88 233 ARG B CA 1
ATOM 3724 C C . ARG B 1 233 ? 13.977 9.391 -0.001 1 98.88 233 ARG B C 1
ATOM 3726 O O . ARG B 1 233 ? 14.875 8.914 -0.703 1 98.88 233 ARG B O 1
ATOM 3733 N N . TYR B 1 234 ? 12.977 10.07 -0.448 1 98.81 234 TYR B N 1
ATOM 3734 C CA . TYR B 1 234 ? 12.789 10.367 -1.863 1 98.81 234 TYR B CA 1
ATOM 3735 C C . TYR B 1 234 ? 12.539 11.859 -2.08 1 98.81 234 TYR B C 1
ATOM 3737 O O . TYR B 1 234 ? 12.148 12.57 -1.149 1 98.81 234 TYR B O 1
ATOM 3745 N N . LYS B 1 235 ? 12.742 12.289 -3.285 1 98.5 235 LYS B N 1
ATOM 3746 C CA . LYS B 1 235 ? 12.289 13.586 -3.785 1 98.5 235 LYS B CA 1
ATOM 3747 C C . LYS B 1 235 ? 11.562 13.438 -5.117 1 98.5 235 LYS B C 1
ATOM 3749 O O . LYS B 1 235 ? 11.969 12.648 -5.969 1 98.5 235 LYS B O 1
ATOM 3754 N N . PRO B 1 236 ? 10.508 14.227 -5.281 1 96.31 236 PRO B N 1
ATOM 3755 C CA . PRO B 1 236 ? 9.859 14.156 -6.594 1 96.31 236 PRO B CA 1
ATOM 3756 C C . PRO B 1 236 ? 10.789 14.578 -7.73 1 96.31 236 PRO B C 1
ATOM 3758 O O . PRO B 1 236 ? 11.703 15.375 -7.523 1 96.31 236 PRO B O 1
#

Solvent-accessible surface area (backbone atoms only — not comparable to full-atom values): 24120 Å² total; per-residue (Å²): 123,78,41,38,53,26,32,35,46,42,60,27,29,67,34,8,28,56,59,60,75,35,59,77,36,70,66,31,46,55,42,49,53,50,46,51,53,51,56,58,71,65,66,50,33,26,41,34,34,22,46,67,53,45,25,69,74,73,35,67,70,35,75,56,84,68,50,80,57,94,60,89,61,78,96,60,65,41,83,61,67,63,77,60,86,26,35,31,37,37,42,29,50,63,62,66,80,21,72,92,58,31,50,52,66,61,58,92,77,37,72,62,17,40,37,32,38,37,25,17,67,68,39,51,54,22,52,51,50,46,33,53,74,53,49,30,19,34,41,70,25,34,60,88,51,77,33,64,66,56,42,38,26,46,42,20,76,68,50,63,33,54,32,34,34,41,58,29,36,24,45,51,41,18,50,38,55,64,67,70,59,54,55,30,38,38,36,34,37,24,41,28,32,36,29,57,67,85,48,54,29,51,29,17,53,51,87,86,52,89,75,66,64,50,46,60,40,40,51,73,48,76,41,78,36,86,81,34,27,34,41,38,33,33,28,97,123,79,41,38,53,27,32,37,46,42,58,28,29,68,35,9,29,56,59,62,74,35,61,75,37,70,66,32,45,55,41,49,53,51,45,52,53,51,55,58,71,64,67,48,34,26,38,33,30,22,46,67,52,45,26,69,74,70,35,67,69,36,75,55,83,68,52,80,58,94,60,89,61,78,96,59,65,41,82,60,67,63,77,61,85,26,36,30,37,38,41,29,50,62,62,65,78,22,72,90,59,32,53,53,66,62,59,94,76,36,72,61,17,39,37,31,38,38,24,18,66,68,39,53,54,23,50,53,49,46,33,54,74,52,47,30,20,34,40,70,24,33,59,89,51,76,35,68,68,56,41,38,26,44,42,20,75,67,50,65,33,54,32,34,35,40,57,28,36,25,44,52,42,19,50,37,54,63,67,68,60,53,56,28,39,37,37,34,37,23,40,28,33,35,30,54,68,86,48,54,29,52,30,17,51,50,86,87,51,88,73,66,63,50,46,59,40,40,50,72,48,77,41,79,36,86,82,34,28,35,40,38,33,31,28,95

Radius of gyration: 25.81 Å; Cα contacts (8 Å, |Δi|>4): 1148; chains: 2; bounding box: 45×76×52 Å

Sequence (472 aa):
MNRPHIICHMMVALDGKIIGEYMDTKTAYDMNAEYDRIHDEFEADAWMCGRVTMDDNFTFYEKPELHEPAEKIPHTDYIANENADIYVVAVDPSGKLGWKENNIHGYAKRPPAHIIEALTEQVSDAYLAYLRKLGISYIFVGEKQIDCKLLTEKLKSVFGINKLLLEGGGYLNGSFMNEGLMDELSLVVAPVADGNSNTVTLFEKADYLESNLPMEFKLQSVDRLGESGLWIRYKPMNRPHIICHMMVALDGKIIGEYMDTKTAYDMNAEYDRIHDEFEADAWMCGRVTMDDNFTFYEKPELHEPAEKIPHTDYIANENADIYVVAVDPSGKLGWKENNIHGYAKRPPAHIIEALTEQVSDAYLAYLRKLGISYIFVGEKQIDCKLLTEKLKSVFGINKLLLEGGGYLNGSFMNEGLMDELSLVVAPVADGNSNTVTLFEKADYLESNLPMEFKLQSVDRLGESGLWIRYKP

Organism: NCBI:txid1796616

pLDDT: mean 95.9, std 4.8, range [70.44, 98.94]

Nearest PDB structures (foldseek):
  6p8c-assembly1_B  TM=7.978E-01  e=9.275E-16  Methanothermobacter thermautotrophicus str. Delta H
  2azn-assembly1_A  TM=7.741E-01  e=1.690E-14  Methanocaldococcus jannaschii
  5xux-assembly3_F  TM=7.431E-01  e=6.822E-15  Methanosarcina mazei Go1
  5xv0-assembly3_E  TM=7.390E-01  e=1.690E-14  Methanosarcina mazei Go1
  5xux-assembly2_C  TM=7.405E-01  e=1.907E-14  Methanosarcina mazei Go1